Protein 3RFQ (pdb70)

Solvent-accessible surface area: 18317 Å² total; per-residue (Å²): 159,62,13,99,0,22,0,0,5,8,59,51,50,17,39,140,66,90,129,38,115,18,0,84,7,0,41,102,32,0,82,135,34,30,12,83,29,75,26,60,60,48,12,70,12,52,61,87,61,0,55,83,16,0,58,97,6,26,139,46,47,3,39,1,0,0,0,3,7,15,3,34,9,36,127,142,25,24,0,0,42,0,0,108,118,21,24,96,52,64,1,51,2,0,9,25,11,10,9,64,36,0,57,109,63,67,20,52,41,2,1,13,5,16,4,12,2,0,0,7,46,79,2,0,0,0,4,1,4,38,43,120,157,2,0,109,30,1,4,64,24,1,67,80,3,2,45,56,2,13,45,87,36,126,165,52,13,95,0,19,0,0,4,8,59,45,48,18,36,126,69,92,132,38,124,18,0,85,7,0,42,101,30,0,80,140,34,29,10,90,28,73,26,61,59,45,15,55,13,51,72,94,58,0,85,94,13,0,66,84,5,22,135,42,45,5,40,0,0,0,0,4,8,12,4,31,10,47,125,117,24,29,0,0,45,0,0,108,120,26,23,99,57,59,0,62,3,0,9,22,11,11,9,66,34,0,56,109,59,67,20,54,43,2,1,11,8,13,4,9,2,0,0,8,45,74,1,0,0,1,5,2,4,38,42,122,159,2,0,111,30,0,5,62,24,1,63,74,4,1,46,62,2,13,46,82,37,128,128,80,99,168,63,43,14,93,0,18,0,0,5,8,60,51,51,18,38,136,70,90,133,36,123,19,0,86,7,0,40,100,29,0,81,137,32,22,7,81,30,73,27,58,59,47,17,60,12,52,65,88,55,0,56,84,13,0,56,97,5,29,155,41,47,6,38,0,0,0,0,4,7,14,4,31,8,41,120,118,22,25,0,0,47,0,0,114,122,19,22,95,52,60,3,62,3,0,11,22,12,10,9,65,34,0,51,105,62,53,16,51,45,2,1,10,7,15,4,12,3,0,0,7,43,83,1,0,0,0,5,1,5,37,48,121,155,1,1,110,29,0,5,64,23,1,65,85,1,1,43,52,2,21,64,91,74

Foldseek 3Di:
DLWEEEEEEEAACVVVPDDDDQFVVLCVLCVVLPHHYPGYHYFYLDLQRLLVVVVVCVVVPGAEYEYEALFDDDPSSCNQVSVVVQAPFWDVVLLVQQLVQCVVVVNVCRVRGNWTWHDGQNHTYTYWYHDPVRSVSSSVSCSVPSSVSNVVSD/DLFEEEEEEEAQCVLVPDDDPQFVVLCVLCVVLPYDYPGYHYDYLDLVGLLVVVVVCLVVPGAEYEYEALQDPDPSSCNQVSVVVQAPDFDVVLLCQQLVQCVVVVNNCRVRGNWTWHDGNNYTYTYFYHDPVRSVSSSVSCSVVSSVSNVVSD/DLVPALFEEEEEEEAAVVQVPPDDPQFVVLCVLCVVLRHHYPGYHYDYLDLVRLLVVVVVCVVVVGAEYEYEALFDDDPSSCNQVSVVVQAPDFDVVLLCQQLVQCVVVVNVCRVRGNWTWHDGNNYTYTYWYHDPVRSVSSSVSCSVPSSVSNVVD

InterPro domains:
  IPR001453 MoaB/Mog domain [PF00994] (30-169)
  IPR001453 MoaB/Mog domain [SM00852] (28-172)
  IPR001453 MoaB/Mog domain [TIGR00177] (27-165)
  IPR001453 MoaB/Mog domain [cd00886] (34-176)
  IPR036425 MoaB/Mog-like domain superfamily [G3DSA:3.40.980.10] (20-180)
  IPR036425 MoaB/Mog-like domain superfamily [SSF53218] (27-177)
  IPR051920 Molybdopterin Adenylyltransferase/MoaC-Related [PTHR43764] (26-179)

Structure (mmCIF, N/CA/C/O backbone):
data_3RFQ
#
_entry.id   3RFQ
#
_cell.length_a   125.640
_cell.length_b   137.640
_cell.length_c   73.960
_cell.angle_alpha   90.000
_cell.angle_beta   90.000
_cell.angle_gamma   90.000
#
_symmetry.space_group_name_H-M   'C 2 2 21'
#
loop_
_entity.id
_entity.type
_entity.pdbx_description
1 polymer 'Pterin-4-alpha-carbinolamine dehydratase MoaB2'
2 non-polymer 'SODIUM ION'
3 non-polymer 2-[3-(2-HYDROXY-1,1-DIHYDROXYMETHYL-ETHYLAMINO)-PROPYLAMINO]-2-HYDROXYMETHYL-PROPANE-1,3-DIOL
4 water water
#
loop_
_atom_site.group_PDB
_atom_site.id
_atom_site.type_symbol
_atom_site.label_atom_id
_atom_site.label_alt_id
_atom_site.label_comp_id
_atom_site.label_asym_id
_atom_site.label_entity_id
_atom_site.label_seq_id
_atom_site.pdbx_PDB_ins_code
_atom_site.Cartn_x
_atom_site.Cartn_y
_atom_site.Cartn_z
_atom_site.occupancy
_atom_site.B_iso_or_equiv
_atom_site.auth_seq_id
_atom_site.auth_comp_id
_atom_site.auth_asym_id
_atom_site.auth_atom_id
_atom_site.pdbx_PDB_model_num
ATOM 1 N N . VAL A 1 29 ? 4.607 -11.686 5.804 1.00 57.21 24 VAL A N 1
ATOM 2 C CA . VAL A 1 29 ? 5.560 -12.500 4.985 1.00 53.93 24 VAL A CA 1
ATOM 3 C C . VAL A 1 29 ? 6.569 -13.227 5.895 1.00 52.36 24 VAL A C 1
ATOM 4 O O . VAL A 1 29 ? 7.397 -12.591 6.561 1.00 55.75 24 VAL A O 1
ATOM 8 N N . VAL A 1 30 ? 6.495 -14.557 5.909 1.00 47.75 25 VAL A N 1
ATOM 9 C CA . VAL A 1 30 ? 7.301 -15.374 6.824 1.00 46.14 25 VAL A CA 1
ATOM 10 C C . VAL A 1 30 ? 8.761 -15.491 6.362 1.00 45.08 25 VAL A C 1
ATOM 11 O O . VAL A 1 30 ? 9.677 -15.526 7.189 1.00 46.64 25 VAL A O 1
ATOM 15 N N . GLY A 1 31 ? 8.958 -15.536 5.042 1.00 42.75 26 GLY A N 1
ATOM 16 C CA . GLY A 1 31 ? 10.281 -15.530 4.433 1.00 41.34 26 GLY A CA 1
ATOM 17 C C . GLY A 1 31 ? 10.264 -15.990 2.988 1.00 38.02 26 GLY A C 1
ATOM 18 O O . GLY A 1 31 ? 9.202 -16.107 2.380 1.00 35.92 26 GLY A O 1
ATOM 19 N N . ARG A 1 32 ? 11.453 -16.254 2.449 1.00 36.88 27 ARG A N 1
ATOM 20 C CA . ARG A 1 32 ? 11.620 -16.738 1.081 1.00 35.03 27 ARG A CA 1
ATOM 21 C C . ARG A 1 32 ? 11.806 -18.243 1.078 1.00 31.39 27 ARG A C 1
ATOM 22 O O . ARG A 1 32 ? 12.538 -18.782 1.919 1.00 30.19 27 ARG A O 1
ATOM 30 N N . ALA A 1 33 ? 11.183 -18.916 0.113 1.00 29.65 28 ALA A N 1
ATOM 31 C CA . ALA A 1 33 ? 11.313 -20.379 -0.030 1.00 27.74 28 ALA A CA 1
ATOM 32 C C . ALA A 1 33 ? 11.813 -20.817 -1.413 1.00 27.78 28 ALA A C 1
ATOM 33 O O . ALA A 1 33 ? 11.576 -20.132 -2.403 1.00 29.18 28 ALA A O 1
ATOM 35 N N . LEU A 1 34 ? 12.515 -21.950 -1.473 1.00 27.64 29 LEU A N 1
ATOM 36 C CA . LEU A 1 34 ? 12.842 -22.609 -2.756 1.00 28.34 29 LEU A CA 1
ATOM 37 C C . LEU A 1 34 ? 12.333 -24.046 -2.761 1.00 26.67 29 LEU A C 1
ATOM 38 O O . LEU A 1 34 ? 12.387 -24.732 -1.728 1.00 26.88 29 LEU A O 1
ATOM 43 N N . VAL A 1 35 ? 11.864 -24.506 -3.916 1.00 26.12 30 VAL A N 1
ATOM 44 C CA . VAL A 1 35 ? 11.455 -25.899 -4.106 1.00 24.44 30 VAL A CA 1
ATOM 45 C C . VAL A 1 35 ? 12.508 -26.636 -4.948 1.00 25.04 30 VAL A C 1
ATOM 46 O O . VAL A 1 35 ? 12.952 -26.138 -5.985 1.00 26.21 30 VAL A O 1
ATOM 50 N N . VAL A 1 36 ? 12.959 -27.792 -4.454 1.00 24.25 31 VAL A N 1
ATOM 51 C CA . VAL A 1 36 ? 13.800 -28.690 -5.240 1.00 24.43 31 VAL A CA 1
ATOM 52 C C . VAL A 1 36 ? 13.048 -30.010 -5.471 1.00 25.23 31 VAL A C 1
ATOM 53 O O . VAL A 1 36 ? 12.685 -30.721 -4.506 1.00 24.82 31 VAL A O 1
ATOM 57 N N . VAL A 1 37 ? 12.812 -30.322 -6.748 1.00 26.00 32 VAL A N 1
ATOM 58 C CA . VAL A 1 37 ? 12.143 -31.552 -7.168 1.00 26.87 32 VAL A CA 1
ATOM 59 C C . VAL A 1 37 ? 13.200 -32.551 -7.656 1.00 29.07 32 VAL A C 1
ATOM 60 O O . VAL A 1 37 ? 13.878 -32.311 -8.651 1.00 30.87 32 VAL A O 1
ATOM 64 N N . VAL A 1 38 ? 13.355 -33.655 -6.942 1.00 29.68 33 VAL A N 1
ATOM 65 C CA . VAL A 1 38 ? 14.325 -34.669 -7.308 1.00 32.74 33 VAL A CA 1
ATOM 66 C C . VAL A 1 38 ? 13.591 -35.696 -8.130 1.00 37.96 33 VAL A C 1
ATOM 67 O O . VAL A 1 38 ? 12.789 -36.462 -7.600 1.00 39.00 33 VAL A O 1
ATOM 71 N N . ASP A 1 39 ? 13.834 -35.687 -9.435 1.00 42.31 34 ASP A N 1
ATOM 72 C CA . ASP A 1 39 ? 13.207 -36.647 -10.330 1.00 48.36 34 ASP A CA 1
ATOM 73 C C . ASP A 1 39 ? 13.907 -36.647 -11.671 1.00 52.64 34 ASP A C 1
ATOM 74 O O . ASP A 1 39 ? 14.118 -35.593 -12.286 1.00 51.83 34 ASP A O 1
ATOM 79 N N . ASP A 1 40 ? 14.267 -37.842 -12.121 1.00 58.18 35 ASP A N 1
ATOM 80 C CA . ASP A 1 40 ? 14.961 -38.010 -13.391 1.00 63.78 35 ASP A CA 1
ATOM 81 C C . ASP A 1 40 ? 14.110 -37.562 -14.591 1.00 67.59 35 ASP A C 1
ATOM 82 O O . ASP A 1 40 ? 14.577 -36.757 -15.408 1.00 68.61 35 ASP A O 1
ATOM 87 N N . ARG A 1 41 ? 12.876 -38.077 -14.689 1.00 70.60 36 ARG A N 1
ATOM 88 C CA . ARG A 1 41 ? 11.981 -37.762 -15.825 1.00 74.94 36 ARG A CA 1
ATOM 89 C C . ARG A 1 41 ? 11.711 -36.241 -15.935 1.00 72.39 36 ARG A C 1
ATOM 90 O O . ARG A 1 41 ? 11.774 -35.681 -17.036 1.00 75.38 36 ARG A O 1
ATOM 92 N N . THR A 1 42 ? 11.470 -35.585 -14.795 1.00 67.72 37 THR A N 1
ATOM 93 C CA . THR A 1 42 ? 11.329 -34.116 -14.721 1.00 65.40 37 THR A CA 1
ATOM 94 C C . THR A 1 42 ? 12.612 -33.352 -15.127 1.00 65.79 37 THR A C 1
ATOM 95 O O . THR A 1 42 ? 12.547 -32.458 -15.981 1.00 67.79 37 THR A O 1
ATOM 99 N N . ALA A 1 43 ? 13.758 -33.705 -14.533 1.00 64.84 38 ALA A N 1
ATOM 100 C CA . ALA A 1 43 ? 15.056 -33.094 -14.893 1.00 65.93 38 ALA A CA 1
ATOM 101 C C . ALA A 1 43 ? 15.390 -33.183 -16.393 1.00 71.67 38 ALA A C 1
ATOM 102 O O . ALA A 1 43 ? 16.199 -32.400 -16.903 1.00 72.84 38 ALA A O 1
ATOM 104 N N . HIS A 1 44 ? 14.767 -34.141 -17.083 1.00 76.29 39 HIS A N 1
ATOM 105 C CA . HIS A 1 44 ? 14.977 -34.358 -18.514 1.00 82.81 39 HIS A CA 1
ATOM 106 C C . HIS A 1 44 ? 13.874 -33.703 -19.348 1.00 85.11 39 HIS A C 1
ATOM 107 O O . HIS A 1 44 ? 13.867 -33.807 -20.576 1.00 90.52 39 HIS A O 1
ATOM 114 N N . GLY A 1 45 ? 12.943 -33.035 -18.667 1.00 81.43 40 GLY A N 1
ATOM 115 C CA . GLY A 1 45 ? 11.912 -32.241 -19.332 1.00 83.15 40 GLY A CA 1
ATOM 116 C C . GLY A 1 45 ? 10.542 -32.879 -19.499 1.00 85.19 40 GLY A C 1
ATOM 117 O O . GLY A 1 45 ? 9.832 -32.568 -20.460 1.00 89.36 40 GLY A O 1
ATOM 118 N N . ASP A 1 46 ? 10.171 -33.782 -18.586 1.00 82.85 41 ASP A N 1
ATOM 119 C CA . ASP A 1 46 ? 8.783 -34.261 -18.492 1.00 83.85 41 ASP A CA 1
ATOM 120 C C . ASP A 1 46 ? 8.030 -33.305 -17.574 1.00 78.55 41 ASP A C 1
ATOM 121 O O . ASP A 1 46 ? 8.652 -32.494 -16.873 1.00 74.05 41 ASP A O 1
ATOM 126 N N . GLU A 1 47 ? 6.702 -33.405 -17.578 1.00 79.37 42 GLU A N 1
ATOM 127 C CA . GLU A 1 47 ? 5.848 -32.564 -16.737 1.00 75.16 42 GLU A CA 1
ATOM 128 C C . GLU A 1 47 ? 6.190 -32.711 -15.244 1.00 68.94 42 GLU A C 1
ATOM 129 O O . GLU A 1 47 ? 6.386 -33.825 -14.739 1.00 69.00 42 GLU A O 1
ATOM 135 N N . ASP A 1 48 ? 6.296 -31.569 -14.566 1.00 63.75 43 ASP A N 1
ATOM 136 C CA . ASP A 1 48 ? 6.521 -31.515 -13.128 1.00 57.76 43 ASP A CA 1
ATOM 137 C C . ASP A 1 48 ? 5.191 -31.449 -12.368 1.00 56.31 43 ASP A C 1
ATOM 138 O O . ASP A 1 48 ? 4.445 -30.480 -12.520 1.00 56.32 43 ASP A O 1
ATOM 143 N N . HIS A 1 49 ? 4.912 -32.451 -11.534 1.00 55.24 44 HIS A N 1
ATOM 144 C CA . HIS A 1 49 ? 3.655 -32.485 -10.760 1.00 54.43 44 HIS A CA 1
ATOM 145 C C . HIS A 1 49 ? 3.796 -31.834 -9.373 1.00 48.80 44 HIS A C 1
ATOM 146 O O . HIS A 1 49 ? 2.865 -31.179 -8.868 1.00 48.11 44 HIS A O 1
ATOM 153 N N . SER A 1 50 ? 4.969 -31.992 -8.779 1.00 44.66 45 SER A N 1
ATOM 154 C CA . SER A 1 50 ? 5.196 -31.544 -7.411 1.00 40.33 45 SER A CA 1
ATOM 155 C C . SER A 1 50 ? 5.495 -30.042 -7.226 1.00 36.96 45 SER A C 1
ATOM 156 O O . SER A 1 50 ? 4.945 -29.413 -6.338 1.00 34.82 45 SER A O 1
ATOM 159 N N . GLY A 1 51 ? 6.354 -29.468 -8.063 1.00 24.94 46 GLY A N 1
ATOM 160 C CA . GLY A 1 51 ? 6.726 -28.046 -7.956 1.00 24.19 46 GLY A CA 1
ATOM 161 C C . GLY A 1 51 ? 5.567 -27.068 -7.780 1.00 24.54 46 GLY A C 1
ATOM 162 O O . GLY A 1 51 ? 5.568 -26.259 -6.843 1.00 23.93 46 GLY A O 1
ATOM 163 N N . PRO A 1 52 ? 4.572 -27.129 -8.683 1.00 24.90 47 PRO A N 1
ATOM 164 C CA . PRO A 1 52 ? 3.443 -26.225 -8.541 1.00 25.45 47 PRO A CA 1
ATOM 165 C C . PRO A 1 52 ? 2.681 -26.467 -7.243 1.00 24.05 47 PRO A C 1
ATOM 166 O O . PRO A 1 52 ? 2.239 -25.497 -6.626 1.00 24.89 47 PRO A O 1
ATOM 170 N N . LEU A 1 53 ? 2.515 -27.719 -6.824 1.00 22.37 48 LEU A N 1
ATOM 171 C CA . LEU A 1 53 ? 1.802 -27.982 -5.551 1.00 21.19 48 LEU A CA 1
ATOM 172 C C . LEU A 1 53 ? 2.547 -27.386 -4.337 1.00 19.83 48 LEU A C 1
ATOM 173 O O . LEU A 1 53 ? 1.957 -26.639 -3.528 1.00 18.45 48 LEU A O 1
ATOM 178 N N . VAL A 1 54 ? 3.838 -27.698 -4.219 1.00 19.19 49 VAL A N 1
ATOM 179 C CA . VAL A 1 54 ? 4.652 -27.165 -3.109 1.00 19.47 49 VAL A CA 1
ATOM 180 C C . VAL A 1 54 ? 4.627 -25.624 -3.091 1.00 20.62 49 VAL A C 1
ATOM 181 O O . VAL A 1 54 ? 4.433 -25.014 -2.030 1.00 20.84 49 VAL A O 1
ATOM 185 N N . THR A 1 55 ? 4.773 -25.016 -4.265 1.00 20.96 50 THR A N 1
ATOM 186 C CA . THR A 1 55 ? 4.665 -23.560 -4.418 1.00 22.95 50 THR A CA 1
ATOM 187 C C . THR A 1 55 ? 3.320 -23.033 -3.945 1.00 23.45 50 THR A C 1
ATOM 188 O O . THR A 1 55 ? 3.261 -22.015 -3.259 1.00 24.08 50 THR A O 1
ATOM 192 N N . GLU A 1 56 ? 2.241 -23.736 -4.294 1.00 23.36 51 GLU A N 1
ATOM 193 C CA . GLU A 1 56 ? 0.909 -23.316 -3.862 1.00 24.52 51 GLU A CA 1
ATOM 194 C C . GLU A 1 56 ? 0.850 -23.379 -2.341 1.00 22.35 51 GLU A C 1
ATOM 195 O O . GLU A 1 56 ? 0.416 -22.434 -1.670 1.00 23.33 51 GLU A O 1
ATOM 201 N N . LEU A 1 57 ? 1.299 -24.490 -1.791 1.00 20.22 52 LEU A N 1
ATOM 202 C CA . LEU A 1 57 ? 1.257 -24.639 -0.337 1.00 19.57 52 LEU A CA 1
ATOM 203 C C . LEU A 1 57 ? 2.201 -23.663 0.396 1.00 19.66 52 LEU A C 1
ATOM 204 O O . LEU A 1 57 ? 1.824 -23.119 1.427 1.00 19.73 52 LEU A O 1
ATOM 209 N N . LEU A 1 58 ? 3.403 -23.427 -0.147 1.00 19.80 53 LEU A N 1
ATOM 210 C CA . LEU A 1 58 ? 4.338 -22.483 0.470 1.00 20.94 53 LEU A CA 1
ATOM 211 C C . LEU A 1 58 ? 3.759 -21.064 0.506 1.00 23.33 53 LEU A C 1
ATOM 212 O O . LEU A 1 58 ? 3.813 -20.377 1.535 1.00 24.40 53 LEU A O 1
ATOM 217 N N . THR A 1 59 ? 3.178 -20.650 -0.611 1.00 24.38 54 THR A N 1
ATOM 218 C CA . THR A 1 59 ? 2.636 -19.321 -0.759 1.00 26.78 54 THR A CA 1
ATOM 219 C C . THR A 1 59 ? 1.487 -19.164 0.246 1.00 27.60 54 THR A C 1
ATOM 220 O O . THR A 1 59 ? 1.344 -18.112 0.891 1.00 29.04 54 THR A O 1
ATOM 224 N N . GLU A 1 60 ? 0.703 -20.230 0.412 1.00 26.57 55 GLU A N 1
ATOM 225 C CA . GLU A 1 60 ? -0.445 -20.212 1.322 1.00 26.80 55 GLU A CA 1
ATOM 226 C C . GLU A 1 60 ? 0.008 -20.060 2.769 1.00 26.59 55 GLU A C 1
ATOM 227 O O . GLU A 1 60 ? -0.663 -19.428 3.572 1.00 28.05 55 GLU A O 1
ATOM 233 N N . ALA A 1 61 ? 1.152 -20.642 3.090 1.00 25.50 56 ALA A N 1
ATOM 234 C CA . ALA A 1 61 ? 1.743 -20.530 4.411 1.00 25.35 56 ALA A CA 1
ATOM 235 C C . ALA A 1 61 ? 2.413 -19.167 4.625 1.00 27.73 56 ALA A C 1
ATOM 236 O O . ALA A 1 61 ? 2.978 -18.907 5.699 1.00 28.61 56 ALA A O 1
ATOM 238 N N . GLY A 1 62 ? 2.377 -18.301 3.613 1.00 29.04 57 GLY A N 1
ATOM 239 C CA . GLY A 1 62 ? 2.957 -16.951 3.746 1.00 31.00 57 GLY A CA 1
ATOM 240 C C . GLY A 1 62 ? 4.402 -16.788 3.269 1.00 30.98 57 GLY A C 1
ATOM 241 O O . GLY A 1 62 ? 5.058 -15.809 3.624 1.00 32.37 57 GLY A O 1
ATOM 242 N N . PHE A 1 63 ? 4.898 -17.738 2.471 1.00 29.08 58 PHE A N 1
ATOM 243 C CA . PHE A 1 63 ? 6.235 -17.631 1.865 1.00 29.52 58 PHE A CA 1
ATOM 244 C C . PHE A 1 63 ? 6.224 -16.983 0.469 1.00 30.81 58 PHE A C 1
ATOM 245 O O . PHE A 1 63 ? 5.223 -17.064 -0.249 1.00 31.98 58 PHE A O 1
ATOM 253 N N . VAL A 1 64 ? 7.311 -16.306 0.102 1.00 31.48 59 VAL A N 1
ATOM 254 C CA . VAL A 1 64 ? 7.519 -15.916 -1.296 1.00 32.03 59 VAL A CA 1
ATOM 255 C C . VAL A 1 64 ? 8.394 -16.998 -1.914 1.00 29.55 59 VAL A C 1
ATOM 256 O O . VAL A 1 64 ? 9.482 -17.300 -1.410 1.00 28.16 59 VAL A O 1
ATOM 260 N N . VAL A 1 65 ? 7.920 -17.605 -2.987 1.00 28.75 60 VAL A N 1
ATOM 261 C CA . VAL A 1 65 ? 8.654 -18.728 -3.558 1.00 27.94 60 VAL A CA 1
ATOM 262 C C . VAL A 1 65 ? 9.566 -18.198 -4.647 1.00 30.45 60 VAL A C 1
ATOM 263 O O . VAL A 1 65 ? 9.081 -17.628 -5.638 1.00 31.91 60 VAL A O 1
ATOM 267 N N . ASP A 1 66 ? 10.877 -18.354 -4.455 1.00 30.51 61 ASP A N 1
ATOM 268 C CA . ASP A 1 66 ? 11.848 -17.932 -5.470 1.00 33.88 61 ASP A CA 1
ATOM 269 C C . ASP A 1 66 ? 11.657 -18.674 -6.788 1.00 34.02 61 ASP A C 1
ATOM 270 O O . ASP A 1 66 ? 11.805 -18.093 -7.853 1.00 36.13 61 ASP A O 1
ATOM 275 N N . GLY A 1 67 ? 11.352 -19.968 -6.703 1.00 32.48 62 GLY A N 1
ATOM 276 C CA . GLY A 1 67 ? 11.101 -20.774 -7.892 1.00 32.56 62 GLY A CA 1
ATOM 277 C C . GLY A 1 67 ? 11.341 -22.237 -7.596 1.00 30.86 62 GLY A C 1
ATOM 278 O O . GLY A 1 67 ? 11.562 -22.622 -6.440 1.00 28.69 62 GLY A O 1
ATOM 279 N N . VAL A 1 68 ? 11.278 -23.052 -8.646 1.00 30.79 63 VAL A N 1
ATOM 280 C CA . VAL A 1 68 ? 11.404 -24.495 -8.519 1.00 28.68 63 VAL A CA 1
ATOM 281 C C . VAL A 1 68 ? 12.661 -24.889 -9.280 1.00 29.43 63 VAL A C 1
ATOM 282 O O . VAL A 1 68 ? 12.858 -24.462 -10.411 1.00 30.80 63 VAL A O 1
ATOM 286 N N . VAL A 1 69 ? 13.493 -25.719 -8.667 1.00 28.01 64 VAL A N 1
ATOM 287 C CA . VAL A 1 69 ? 14.662 -26.255 -9.339 1.00 28.44 64 VAL A CA 1
ATOM 288 C C . VAL A 1 69 ? 14.482 -27.749 -9.482 1.00 27.48 64 VAL A C 1
ATOM 289 O O . VAL A 1 69 ? 14.283 -28.444 -8.492 1.00 26.91 64 VAL A O 1
ATOM 293 N N . ALA A 1 70 ? 14.530 -28.234 -10.712 1.00 28.35 65 ALA A N 1
ATOM 294 C CA . ALA A 1 70 ? 14.432 -29.665 -10.979 1.00 27.93 65 ALA A CA 1
ATOM 295 C C . ALA A 1 70 ? 15.841 -30.242 -11.103 1.00 28.25 65 ALA A C 1
ATOM 296 O O . ALA A 1 70 ? 16.716 -29.675 -11.802 1.00 29.38 65 ALA A O 1
ATOM 298 N N . VAL A 1 71 ? 16.057 -31.388 -10.465 1.00 26.69 66 VAL A N 1
ATOM 299 C CA . VAL A 1 71 ? 17.398 -31.971 -10.426 1.00 26.79 66 VAL A CA 1
ATOM 300 C C . VAL A 1 71 ? 17.283 -33.483 -10.653 1.00 26.91 66 VAL A C 1
ATOM 301 O O . VAL A 1 71 ? 16.271 -34.067 -10.309 1.00 26.12 66 VAL A O 1
ATOM 305 N N . GLU A 1 72 ? 18.291 -34.100 -11.271 1.00 27.89 67 GLU A N 1
ATOM 306 C CA . GLU A 1 72 ? 18.327 -35.561 -11.398 1.00 28.44 67 GLU A CA 1
ATOM 307 C C . GLU A 1 72 ? 18.558 -36.182 -10.027 1.00 25.94 67 GLU A C 1
ATOM 308 O O . GLU A 1 72 ? 19.049 -35.521 -9.127 1.00 24.01 67 GLU A O 1
ATOM 314 N N . ALA A 1 73 ? 18.234 -37.464 -9.895 1.00 26.06 68 ALA A N 1
ATOM 315 C CA . ALA A 1 73 ? 18.491 -38.216 -8.673 1.00 24.83 68 ALA A CA 1
ATOM 316 C C . ALA A 1 73 ? 19.980 -38.566 -8.650 1.00 25.36 68 ALA A C 1
ATOM 317 O O . ALA A 1 73 ? 20.425 -39.720 -8.797 1.00 26.08 68 ALA A O 1
ATOM 319 N N . ASP A 1 74 ? 20.764 -37.523 -8.485 1.00 24.81 69 ASP A N 1
ATOM 320 C CA . ASP A 1 74 ? 22.190 -37.675 -8.471 1.00 25.01 69 ASP A 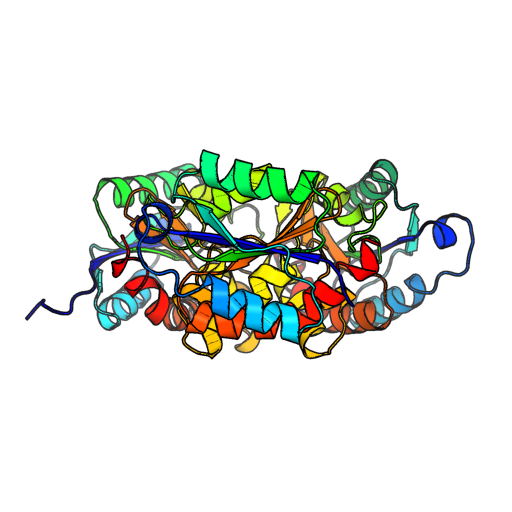CA 1
ATOM 321 C C . ASP A 1 74 ? 22.679 -37.057 -7.180 1.00 23.70 69 ASP A C 1
ATOM 322 O O . ASP A 1 74 ? 22.375 -35.894 -6.894 1.00 23.32 69 ASP A O 1
ATOM 327 N N . GLU A 1 75 ? 23.405 -37.826 -6.380 1.00 23.15 70 GLU A N 1
ATOM 328 C CA . GLU A 1 75 ? 23.772 -37.333 -5.053 1.00 22.32 70 GLU A CA 1
ATOM 329 C C . GLU A 1 75 ? 24.443 -35.939 -5.065 1.00 21.23 70 GLU A C 1
ATOM 330 O O . GLU A 1 75 ? 24.080 -35.069 -4.284 1.00 20.13 70 GLU A O 1
ATOM 336 N N . VAL A 1 76 ? 25.380 -35.727 -5.992 1.00 21.87 71 VAL A N 1
ATOM 337 C CA . VAL A 1 76 ? 26.105 -34.471 -6.114 1.00 21.33 71 VAL A CA 1
ATOM 338 C C . VAL A 1 76 ? 25.200 -33.332 -6.617 1.00 21.75 71 VAL A C 1
ATOM 339 O O . VAL A 1 76 ? 25.211 -32.242 -6.033 1.00 21.50 71 VAL A O 1
ATOM 343 N N . ASP A 1 77 ? 24.429 -33.573 -7.684 1.00 21.54 72 ASP A N 1
ATOM 344 C CA . ASP A 1 77 ? 23.540 -32.551 -8.245 1.00 22.09 72 ASP A CA 1
ATOM 345 C C . ASP A 1 77 ? 22.543 -32.024 -7.196 1.00 21.03 72 ASP A C 1
ATOM 346 O O . ASP A 1 77 ? 22.286 -30.806 -7.113 1.00 20.21 72 ASP A O 1
ATOM 351 N N . ILE A 1 78 ? 21.982 -32.952 -6.409 1.00 19.72 73 ILE A N 1
ATOM 352 C CA . ILE A 1 78 ? 21.041 -32.603 -5.354 1.00 18.92 73 ILE A CA 1
ATOM 353 C C . ILE A 1 78 ? 21.716 -31.699 -4.323 1.00 18.54 73 ILE A C 1
ATOM 354 O O . ILE A 1 78 ? 21.165 -30.665 -3.930 1.00 18.78 73 ILE A O 1
ATOM 359 N N . ARG A 1 79 ? 22.910 -32.096 -3.900 1.00 18.87 74 ARG A N 1
ATOM 360 C CA . ARG A 1 79 ? 23.628 -31.426 -2.824 1.00 19.23 74 ARG A CA 1
ATOM 361 C C . ARG A 1 79 ? 24.014 -29.989 -3.261 1.00 20.39 74 ARG A C 1
ATOM 362 O O . ARG A 1 79 ? 23.860 -29.044 -2.479 1.00 19.71 74 ARG A O 1
ATOM 370 N N . ASN A 1 80 ? 24.491 -29.847 -4.504 1.00 20.36 75 ASN A N 1
ATOM 371 C CA . ASN A 1 80 ? 24.786 -28.534 -5.092 1.00 22.63 75 ASN A CA 1
ATOM 372 C C . ASN A 1 80 ? 23.548 -27.638 -5.265 1.00 22.89 75 ASN A C 1
ATOM 373 O O . ASN A 1 80 ? 23.614 -26.441 -4.994 1.00 24.41 75 ASN A O 1
ATOM 378 N N . ALA A 1 81 ? 22.429 -28.194 -5.717 1.00 21.98 76 ALA A N 1
ATOM 379 C CA . ALA A 1 81 ? 21.198 -27.391 -5.782 1.00 21.80 76 ALA A CA 1
ATOM 380 C C . ALA A 1 81 ? 20.835 -26.838 -4.384 1.00 21.48 76 ALA A C 1
ATOM 381 O O . ALA A 1 81 ? 20.511 -25.661 -4.238 1.00 21.70 76 ALA A O 1
ATOM 383 N N . LEU A 1 82 ? 20.941 -27.685 -3.358 1.00 20.78 77 LEU A N 1
ATOM 384 C CA . LEU A 1 82 ? 20.632 -27.286 -2.001 1.00 20.73 77 LEU A CA 1
ATOM 385 C C . LEU A 1 82 ? 21.638 -26.250 -1.500 1.00 22.50 77 LEU A C 1
ATOM 386 O O . LEU A 1 82 ? 21.269 -25.234 -0.884 1.00 22.41 77 LEU A O 1
ATOM 391 N N . ASN A 1 83 ? 22.898 -26.507 -1.773 1.00 22.68 78 ASN A N 1
ATOM 392 C CA . ASN A 1 83 ? 23.947 -25.620 -1.387 1.00 23.75 78 ASN A CA 1
ATOM 393 C C . ASN A 1 83 ? 23.826 -24.226 -2.012 1.00 25.27 78 ASN A C 1
ATOM 394 O O . ASN A 1 83 ? 23.952 -23.275 -1.343 1.00 25.72 78 ASN A O 1
ATOM 399 N N . THR A 1 84 ? 23.510 -24.162 -3.292 1.00 25.75 79 THR A N 1
ATOM 400 C CA . THR A 1 84 ? 23.208 -22.913 -4.018 1.00 27.49 79 THR A CA 1
ATOM 401 C C . THR A 1 84 ? 22.055 -22.148 -3.329 1.00 26.92 79 THR A C 1
ATOM 402 O O . THR A 1 84 ? 22.138 -20.938 -3.152 1.00 28.04 79 THR A O 1
ATOM 406 N N . ALA A 1 85 ? 21.015 -22.873 -2.926 1.00 24.98 80 ALA A N 1
ATOM 407 C CA . ALA A 1 85 ? 19.886 -22.292 -2.170 1.00 25.64 80 ALA A CA 1
ATOM 408 C C . ALA A 1 85 ? 20.300 -21.669 -0.839 1.00 26.42 80 ALA A C 1
ATOM 409 O O . ALA A 1 85 ? 19.884 -20.557 -0.525 1.00 27.21 80 ALA A O 1
ATOM 411 N N . VAL A 1 86 ? 21.124 -22.378 -0.073 1.00 25.89 81 VAL A N 1
ATOM 412 C CA . VAL A 1 86 ? 21.635 -21.840 1.170 1.00 27.46 81 VAL A CA 1
ATOM 413 C C . VAL A 1 86 ? 22.479 -20.570 0.948 1.00 30.40 81 VAL A C 1
ATOM 414 O O . VAL A 1 86 ? 22.176 -19.515 1.536 1.00 32.30 81 VAL A O 1
ATOM 418 N N . ILE A 1 87 ? 23.507 -20.664 0.098 1.00 30.97 82 ILE A N 1
ATOM 419 C CA . ILE A 1 87 ? 24.369 -19.521 -0.237 1.00 33.19 82 ILE A CA 1
ATOM 420 C C . ILE A 1 87 ? 23.554 -18.290 -0.676 1.00 34.48 82 ILE A C 1
ATOM 421 O O . ILE A 1 87 ? 23.909 -17.160 -0.337 1.00 37.00 82 ILE A O 1
ATOM 426 N N . GLY A 1 88 ? 22.462 -18.523 -1.405 1.00 33.36 83 GLY A N 1
ATOM 427 C CA . GLY A 1 88 ? 21.582 -17.463 -1.862 1.00 35.05 83 GLY A CA 1
ATOM 428 C C . GLY A 1 88 ? 20.652 -16.851 -0.813 1.00 35.60 83 GLY A C 1
ATOM 429 O O . GLY A 1 88 ? 19.901 -15.928 -1.122 1.00 36.87 83 GLY A O 1
ATOM 430 N N . GLY A 1 89 ? 20.675 -17.378 0.408 1.00 34.71 84 GLY A N 1
ATOM 431 C CA . GLY A 1 89 ? 20.039 -16.731 1.554 1.00 35.64 84 GLY A CA 1
ATOM 432 C C . GLY A 1 89 ? 18.566 -17.003 1.768 1.00 35.01 84 GLY A C 1
ATOM 433 O O . GLY A 1 89 ? 17.903 -16.289 2.531 1.00 36.07 84 GLY A O 1
ATOM 434 N N . VAL A 1 90 ? 18.053 -18.031 1.104 1.00 33.06 85 VAL A N 1
ATOM 435 C CA . VAL A 1 90 ? 16.641 -18.401 1.212 1.00 32.65 85 VAL A CA 1
ATOM 436 C C . VAL A 1 90 ? 16.331 -18.956 2.614 1.00 31.53 85 VAL A C 1
ATOM 437 O O . VAL A 1 90 ? 17.191 -19.559 3.262 1.00 31.61 85 VAL A O 1
ATOM 441 N N . ASP A 1 91 ? 15.119 -18.720 3.100 1.00 30.94 86 ASP A N 1
ATOM 442 C CA . ASP A 1 91 ? 14.781 -19.098 4.481 1.00 29.64 86 ASP A CA 1
ATOM 443 C C . ASP A 1 91 ? 14.404 -20.560 4.634 1.00 26.78 86 ASP A C 1
ATOM 444 O O . ASP A 1 91 ? 14.700 -21.152 5.661 1.00 26.49 86 ASP A O 1
ATOM 449 N N . LEU A 1 92 ? 13.768 -21.127 3.610 1.00 24.76 87 LEU A N 1
ATOM 450 C CA . LEU A 1 92 ? 13.277 -22.483 3.638 1.00 22.74 87 LEU A CA 1
ATOM 451 C C . LEU A 1 92 ? 13.496 -23.133 2.282 1.00 22.59 87 LEU A C 1
ATOM 452 O O . LEU A 1 92 ? 13.055 -22.600 1.248 1.00 23.11 87 LEU A O 1
ATOM 457 N N . VAL A 1 93 ? 14.167 -24.287 2.288 1.00 21.10 88 VAL A N 1
ATOM 458 C CA . VAL A 1 93 ? 14.225 -25.145 1.119 1.00 19.92 88 VAL A CA 1
ATOM 459 C C . VAL A 1 93 ? 13.430 -26.396 1.405 1.00 18.93 88 VAL A C 1
ATOM 460 O O . VAL A 1 93 ? 13.680 -27.060 2.401 1.00 19.05 88 VAL A O 1
ATOM 464 N N . VAL A 1 94 ? 12.485 -26.726 0.527 1.00 18.27 89 VAL A N 1
ATOM 465 C CA . VAL A 1 94 ? 11.758 -27.969 0.615 1.00 17.31 89 VAL A CA 1
ATOM 466 C C . VAL A 1 94 ? 12.144 -28.753 -0.627 1.00 17.46 89 VAL A C 1
ATOM 467 O O . VAL A 1 94 ? 11.975 -28.249 -1.773 1.00 17.98 89 VAL A O 1
ATOM 471 N N . SER A 1 95 ? 12.668 -29.964 -0.420 1.00 16.17 90 SER A N 1
ATOM 472 C CA . SER A 1 95 ? 12.873 -30.882 -1.533 1.00 15.97 90 SER A CA 1
ATOM 473 C C . SER A 1 95 ? 11.774 -31.955 -1.592 1.00 15.88 90 SER A C 1
ATOM 474 O O . SER A 1 95 ? 11.129 -32.260 -0.582 1.00 15.44 90 SER A O 1
ATOM 477 N N . VAL A 1 96 ? 11.541 -32.503 -2.782 1.00 16.01 91 VAL A N 1
ATOM 478 C CA . VAL A 1 96 ? 10.506 -33.501 -2.964 1.00 16.42 91 VAL A CA 1
ATOM 479 C C . VAL A 1 96 ? 11.086 -34.684 -3.746 1.00 16.35 91 VAL A C 1
ATOM 480 O O . VAL A 1 96 ? 11.661 -34.481 -4.817 1.00 17.44 91 VAL A O 1
ATOM 484 N N . GLY A 1 97 ? 10.957 -35.903 -3.196 1.00 16.16 92 GLY A N 1
ATOM 485 C CA . GLY A 1 97 ? 11.455 -37.149 -3.822 1.00 15.62 92 GLY A CA 1
ATOM 486 C C . GLY A 1 97 ? 12.863 -37.614 -3.434 1.00 16.54 92 GLY A C 1
ATOM 487 O O . GLY A 1 97 ? 13.651 -36.865 -2.793 1.00 14.62 92 GLY A O 1
ATOM 488 N N . GLY A 1 98 ? 13.187 -38.847 -3.858 1.00 16.78 93 GLY A N 1
ATOM 489 C CA . GLY A 1 98 ? 14.475 -39.460 -3.558 1.00 16.66 93 GLY A CA 1
ATOM 490 C C . GLY A 1 98 ? 14.712 -39.814 -2.093 1.00 16.85 93 GLY A C 1
ATOM 491 O O . GLY A 1 98 ? 15.852 -39.917 -1.682 1.00 17.11 93 GLY A O 1
ATOM 492 N N . THR A 1 99 ? 13.652 -40.060 -1.319 1.00 16.48 94 THR A N 1
ATOM 493 C CA . THR A 1 99 ? 13.791 -40.429 0.091 1.00 17.76 94 THR A CA 1
ATOM 494 C C . THR A 1 99 ? 13.352 -41.869 0.432 1.00 19.30 94 THR A C 1
ATOM 495 O O . THR A 1 99 ? 13.252 -42.198 1.601 1.00 19.32 94 THR A O 1
ATOM 499 N N . GLY A 1 100 ? 13.071 -42.708 -0.570 1.00 20.76 95 GLY A N 1
ATOM 500 C CA . GLY A 1 100 ? 12.793 -44.114 -0.334 1.00 22.98 95 GLY A CA 1
ATOM 501 C C . GLY A 1 100 ? 14.071 -44.901 -0.158 1.00 26.00 95 GLY A C 1
ATOM 502 O O . GLY A 1 100 ? 15.127 -44.360 0.266 1.00 24.53 95 GLY A O 1
ATOM 503 N N . VAL A 1 101 ? 14.010 -46.174 -0.545 1.00 29.48 96 VAL A N 1
ATOM 504 C CA . VAL A 1 101 ? 15.135 -47.063 -0.308 1.00 32.35 96 VAL A CA 1
ATOM 505 C C . VAL A 1 101 ? 15.771 -47.778 -1.527 1.00 35.23 96 VAL A C 1
ATOM 506 O O . VAL A 1 101 ? 16.639 -48.646 -1.386 1.00 37.73 96 VAL A O 1
ATOM 510 N N . THR A 1 102 ? 15.394 -47.388 -2.732 1.00 36.28 97 THR A N 1
ATOM 511 C CA . THR A 1 102 ? 16.064 -47.914 -3.919 1.00 38.76 97 THR A CA 1
ATOM 512 C C . THR A 1 102 ? 17.486 -47.327 -3.994 1.00 39.07 97 THR A C 1
ATOM 513 O O . THR A 1 102 ? 17.789 -46.402 -3.241 1.00 37.56 97 THR A O 1
ATOM 517 N N . PRO A 1 103 ? 18.378 -47.877 -4.866 1.00 41.00 98 PRO A N 1
ATOM 518 C CA . PRO A 1 103 ? 19.764 -47.338 -4.799 1.00 40.41 98 PRO A CA 1
ATOM 519 C C . PRO A 1 103 ? 19.812 -45.865 -5.194 1.00 38.28 98 PRO A C 1
ATOM 520 O O . PRO A 1 103 ? 20.752 -45.139 -4.842 1.00 38.01 98 PRO A O 1
ATOM 524 N N . ARG A 1 104 ? 18.767 -45.466 -5.906 1.00 37.06 99 ARG A N 1
ATOM 525 C CA . ARG A 1 104 ? 18.587 -44.173 -6.527 1.00 35.35 99 ARG A CA 1
ATOM 526 C C . ARG A 1 104 ? 18.078 -43.068 -5.561 1.00 31.68 99 ARG A C 1
ATOM 527 O O . ARG A 1 104 ? 18.248 -41.886 -5.836 1.00 30.59 99 ARG A O 1
ATOM 535 N N . ASP A 1 105 ? 17.471 -43.451 -4.438 1.00 28.84 100 ASP A N 1
ATOM 536 C CA . ASP A 1 105 ? 16.991 -42.489 -3.438 1.00 25.30 100 ASP A CA 1
ATOM 537 C C . ASP A 1 105 ? 18.141 -41.966 -2.575 1.00 23.24 100 ASP A C 1
ATOM 538 O O . ASP A 1 105 ? 18.458 -42.513 -1.514 1.00 23.16 100 ASP A O 1
ATOM 543 N N . VAL A 1 106 ? 18.772 -40.898 -3.034 1.00 21.29 101 VAL A N 1
ATOM 544 C CA . VAL A 1 106 ? 20.002 -40.448 -2.426 1.00 19.88 101 VAL A CA 1
ATOM 545 C C . VAL A 1 106 ? 19.823 -39.075 -1.785 1.00 18.81 101 VAL A C 1
ATOM 546 O O . VAL A 1 106 ? 20.797 -38.467 -1.287 1.00 19.06 101 VAL A O 1
ATOM 550 N N . THR A 1 107 ? 18.584 -38.589 -1.798 1.00 16.80 102 THR A N 1
ATOM 551 C CA . THR A 1 107 ? 18.297 -37.275 -1.225 1.00 16.62 102 THR A CA 1
ATOM 552 C C . THR A 1 107 ? 18.819 -37.088 0.210 1.00 16.49 102 THR A C 1
ATOM 553 O O . THR A 1 107 ? 19.487 -36.109 0.476 1.00 18.09 102 THR A O 1
ATOM 557 N N . PRO A 1 108 ? 18.529 -38.030 1.123 1.00 16.71 103 PRO A N 1
ATOM 558 C CA . PRO A 1 108 ? 19.033 -37.848 2.515 1.00 16.40 103 PRO A CA 1
ATOM 559 C C . PRO A 1 108 ? 20.556 -37.807 2.584 1.00 17.01 103 PRO A C 1
ATOM 560 O O . PRO A 1 108 ? 21.115 -36.993 3.309 1.00 17.06 103 PRO A O 1
ATOM 564 N N . GLU A 1 109 ? 21.215 -38.645 1.797 1.00 17.90 104 GLU A N 1
ATOM 565 C CA . GLU A 1 109 ? 22.669 -38.633 1.723 1.00 19.04 104 GLU A CA 1
ATOM 566 C C . GLU A 1 109 ? 23.240 -37.315 1.160 1.00 19.00 104 GLU A C 1
ATOM 567 O O . GLU A 1 109 ? 24.285 -36.847 1.628 1.00 19.75 104 GLU A O 1
ATOM 573 N N . SER A 1 110 ? 22.581 -36.727 0.160 1.00 17.92 105 SER A N 1
ATOM 574 C CA . SER A 1 110 ? 22.969 -35.388 -0.328 1.00 18.38 105 SER A CA 1
ATOM 575 C C . SER A 1 110 ? 22.861 -34.333 0.787 1.00 17.77 105 SER A C 1
ATOM 576 O O . SER A 1 110 ? 23.808 -33.584 1.069 1.00 17.33 105 SER A O 1
ATOM 579 N N . THR A 1 111 ? 21.683 -34.314 1.404 1.00 17.32 106 THR A N 1
ATOM 580 C CA . THR A 1 111 ? 21.283 -33.323 2.390 1.00 16.61 106 THR A CA 1
ATOM 581 C C . THR A 1 111 ? 22.150 -33.394 3.655 1.00 17.98 106 THR A C 1
ATOM 582 O O . THR A 1 111 ? 22.495 -32.374 4.219 1.00 18.25 106 THR A O 1
ATOM 586 N N . ARG A 1 112 ? 22.538 -34.588 4.082 1.00 19.23 107 ARG A N 1
ATOM 587 C CA . ARG A 1 112 ? 23.308 -34.714 5.316 1.00 21.49 107 ARG A CA 1
ATOM 588 C C . ARG A 1 112 ? 24.533 -33.783 5.348 1.00 22.59 107 ARG A C 1
ATOM 589 O O . ARG A 1 112 ? 24.767 -33.103 6.352 1.00 23.90 107 ARG A O 1
ATOM 597 N N . GLU A 1 113 ? 25.326 -33.748 4.297 1.00 22.28 108 GLU A N 1
ATOM 598 C CA . GLU A 1 113 ? 26.528 -32.947 4.250 1.00 23.73 108 GLU A CA 1
ATOM 599 C C . GLU A 1 113 ? 26.330 -31.453 4.322 1.00 23.78 108 GLU A C 1
ATOM 600 O O . GLU A 1 113 ? 27.206 -30.773 4.666 1.00 24.64 108 GLU A O 1
ATOM 606 N N . ILE A 1 114 ? 25.168 -30.948 4.005 1.00 22.70 109 ILE A N 1
ATOM 607 C CA . ILE A 1 114 ? 25.014 -29.509 4.024 1.00 23.35 109 ILE A CA 1
ATOM 608 C C . ILE A 1 114 ? 24.410 -29.025 5.343 1.00 22.69 109 ILE A C 1
ATOM 609 O O . ILE A 1 114 ? 24.428 -27.822 5.645 1.00 23.38 109 ILE A O 1
ATOM 614 N N . LEU A 1 115 ? 23.914 -29.949 6.119 1.00 21.62 110 LEU A N 1
ATOM 615 C CA . LEU A 1 115 ? 23.326 -29.629 7.391 1.00 21.59 110 LEU A CA 1
ATOM 616 C C . LEU A 1 115 ? 24.336 -29.305 8.506 1.00 22.98 110 LEU A C 1
ATOM 617 O O . LEU A 1 115 ? 25.246 -30.033 8.746 1.00 23.88 110 LEU A O 1
ATOM 622 N N . ASP A 1 116 ? 24.159 -28.175 9.150 1.00 23.39 111 ASP A N 1
ATOM 623 C CA . ASP A 1 116 ? 24.886 -27.890 10.370 1.00 24.94 111 ASP A CA 1
ATOM 624 C C . ASP A 1 116 ? 24.307 -28.541 11.632 1.00 24.53 111 ASP A C 1
ATOM 625 O O . ASP A 1 116 ? 25.039 -28.926 12.484 1.00 25.50 111 ASP A O 1
ATOM 630 N N . ARG A 1 117 ? 22.992 -28.588 11.745 1.00 23.10 112 ARG A N 1
ATOM 631 C CA A ARG A 1 117 ? 22.236 -29.172 12.863 0.50 22.88 112 ARG A CA 1
ATOM 632 C CA B ARG A 1 117 ? 22.253 -29.219 12.844 0.50 22.61 112 ARG A CA 1
ATOM 633 C C . ARG A 1 117 ? 20.971 -29.829 12.312 1.00 21.76 112 ARG A C 1
ATOM 634 O O . ARG A 1 117 ? 20.250 -29.202 11.523 1.00 21.77 112 ARG A O 1
ATOM 649 N N . GLU A 1 118 ? 20.678 -31.048 12.749 1.00 20.56 113 GLU A N 1
ATOM 650 C CA . GLU A 1 118 ? 19.453 -31.690 12.376 1.00 19.70 113 GLU A CA 1
ATOM 651 C C . GLU A 1 118 ? 18.407 -31.308 13.381 1.00 18.91 113 GLU A C 1
ATOM 652 O O . GLU A 1 118 ? 18.683 -31.252 14.583 1.00 18.67 113 GLU A O 1
ATOM 658 N N . ILE A 1 119 ? 17.194 -31.121 12.878 1.00 16.94 114 ILE A N 1
ATOM 659 C CA . ILE A 1 119 ? 16.018 -30.953 13.722 1.00 17.04 114 ILE A CA 1
ATOM 660 C C . ILE A 1 119 ? 15.154 -32.196 13.604 1.00 16.35 114 ILE A C 1
ATOM 661 O O . ILE A 1 119 ? 14.173 -32.233 12.837 1.00 16.72 114 ILE A O 1
ATOM 666 N N . LEU A 1 120 ? 15.537 -33.216 14.355 1.00 16.04 115 LEU A N 1
ATOM 667 C CA . LEU A 1 120 ? 14.922 -34.531 14.273 1.00 15.67 115 LEU A CA 1
ATOM 668 C C . LEU A 1 120 ? 13.431 -34.482 14.490 1.00 15.59 115 LEU A C 1
ATOM 669 O O . LEU A 1 120 ? 12.716 -35.342 13.990 1.00 15.39 115 LEU A O 1
ATOM 674 N N . GLY A 1 121 ? 12.962 -33.504 15.257 1.00 15.31 116 GLY A N 1
ATOM 675 C CA . GLY A 1 121 ? 11.538 -33.373 15.528 1.00 15.15 116 GLY A CA 1
ATOM 676 C C . GLY A 1 121 ? 10.656 -33.128 14.317 1.00 14.64 116 GLY A C 1
ATOM 677 O O . GLY A 1 121 ? 9.461 -33.454 14.333 1.00 15.21 116 GLY A O 1
ATOM 678 N N . ILE A 1 122 ? 11.225 -32.564 13.264 1.00 14.63 117 ILE A N 1
ATOM 679 C CA . ILE A 1 122 ? 10.467 -32.282 12.051 1.00 14.07 117 ILE A CA 1
ATOM 680 C C . ILE A 1 122 ? 10.292 -33.569 11.222 1.00 14.30 117 ILE A C 1
ATOM 681 O O . ILE A 1 122 ? 9.206 -33.901 10.810 1.00 14.02 117 ILE A O 1
ATOM 686 N N . ALA A 1 123 ? 11.393 -34.264 10.985 1.00 14.88 118 ALA A N 1
ATOM 687 C CA . ALA A 1 123 ? 11.381 -35.563 10.326 1.00 15.55 118 ALA A CA 1
ATOM 688 C C . ALA A 1 123 ? 10.485 -36.611 11.042 1.00 15.71 118 ALA A C 1
ATOM 689 O O . ALA A 1 123 ? 9.710 -37.325 10.382 1.00 17.13 118 ALA A O 1
ATOM 691 N N . GLU A 1 124 ? 10.572 -36.701 12.373 1.00 15.05 119 GLU A N 1
ATOM 692 C CA . GLU A 1 124 ? 9.674 -37.560 13.160 1.00 15.25 119 GLU A CA 1
ATOM 693 C C . GLU A 1 124 ? 8.192 -37.222 13.051 1.00 14.70 119 GLU A C 1
ATOM 694 O O . GLU A 1 124 ? 7.358 -38.116 12.884 1.00 14.94 119 GLU A O 1
ATOM 700 N N . ALA A 1 125 ? 7.874 -35.938 13.150 1.00 14.37 120 ALA A N 1
ATOM 701 C CA . ALA A 1 125 ? 6.493 -35.502 13.049 1.00 14.55 120 ALA A CA 1
ATOM 702 C C . ALA A 1 125 ? 5.950 -35.761 11.655 1.00 13.66 120 ALA A C 1
ATOM 703 O O . ALA A 1 125 ? 4.843 -36.219 11.532 1.00 14.42 120 ALA A O 1
ATOM 705 N N . ILE A 1 126 ? 6.741 -35.488 10.618 1.00 13.82 121 ILE A N 1
ATOM 706 C CA . ILE A 1 126 ? 6.334 -35.806 9.259 1.00 13.79 121 ILE A CA 1
ATOM 707 C C . ILE A 1 126 ? 6.031 -37.315 9.109 1.00 13.42 121 ILE A C 1
ATOM 708 O O . ILE A 1 126 ? 4.982 -37.699 8.556 1.00 13.91 121 ILE A O 1
ATOM 713 N N . ARG A 1 127 ? 6.928 -38.171 9.618 1.00 12.81 122 ARG A N 1
ATOM 714 C CA . ARG A 1 127 ? 6.761 -39.640 9.504 1.00 12.42 122 ARG A CA 1
ATOM 715 C C . ARG A 1 127 ? 5.542 -40.154 10.274 1.00 12.39 122 ARG A C 1
ATOM 716 O O . ARG A 1 127 ? 4.753 -40.932 9.724 1.00 13.03 122 ARG A O 1
ATOM 724 N N . ALA A 1 128 ? 5.398 -39.735 11.527 1.00 11.67 123 ALA A N 1
ATOM 725 C CA . ALA A 1 128 ? 4.260 -40.168 12.381 1.00 12.52 123 ALA A CA 1
ATOM 726 C C . ALA A 1 128 ? 2.941 -39.769 11.759 1.00 12.19 123 ALA A C 1
ATOM 727 O O . ALA A 1 128 ? 2.004 -40.521 11.771 1.00 12.26 123 ALA A O 1
ATOM 729 N N . SER A 1 129 ? 2.874 -38.557 11.219 1.00 13.17 124 SER A N 1
ATOM 730 C CA . SER A 1 129 ? 1.660 -38.112 10.548 1.00 13.61 124 SER A CA 1
ATOM 731 C C . SER A 1 129 ? 1.335 -38.955 9.293 1.00 13.96 124 SER A C 1
ATOM 732 O O . SER A 1 129 ? 0.184 -39.347 9.048 1.00 14.10 124 SER A O 1
ATOM 735 N N . GLY A 1 130 ? 2.364 -39.210 8.489 1.00 14.65 125 GLY A N 1
ATOM 736 C CA . GLY A 1 130 ? 2.214 -40.013 7.284 1.00 14.55 125 GLY A CA 1
ATOM 737 C C . GLY A 1 130 ? 1.738 -41.397 7.632 1.00 15.87 125 GLY A C 1
ATOM 738 O O . GLY A 1 130 ? 0.836 -41.965 6.981 1.00 15.96 125 GLY A O 1
ATOM 739 N N . LEU A 1 131 ? 2.346 -41.963 8.654 1.00 16.05 126 LEU A N 1
ATOM 740 C CA . LEU A 1 131 ? 1.953 -43.304 9.053 1.00 17.80 126 LEU A CA 1
ATOM 741 C C . LEU A 1 131 ? 0.485 -43.399 9.460 1.00 17.96 126 LEU A C 1
ATOM 742 O O . LEU A 1 131 ? -0.218 -44.247 8.921 1.00 18.52 126 LEU A O 1
ATOM 747 N N . SER A 1 132 ? -0.008 -42.531 10.352 1.00 17.17 127 SER A N 1
ATOM 748 C CA . SER A 1 132 ? -1.452 -42.628 10.710 1.00 18.92 127 SER A CA 1
ATOM 749 C C . SER A 1 132 ? -2.415 -42.315 9.582 1.00 19.08 127 SER A C 1
ATOM 750 O O . SER A 1 132 ? -3.557 -42.773 9.614 1.00 20.35 127 SER A O 1
ATOM 753 N N . ALA A 1 133 ? -1.974 -41.556 8.584 1.00 17.93 128 ALA A N 1
ATOM 754 C CA . ALA A 1 133 ? -2.816 -41.304 7.414 1.00 18.06 128 ALA A CA 1
ATOM 755 C C . ALA A 1 133 ? -2.686 -42.397 6.348 1.00 18.35 128 ALA A C 1
ATOM 756 O O . ALA A 1 133 ? -3.233 -42.249 5.257 1.00 19.48 128 ALA A O 1
ATOM 758 N N . GLY A 1 134 ? -1.954 -43.477 6.643 1.00 17.83 129 GLY A N 1
ATOM 759 C CA . GLY A 1 134 ? -1.728 -44.540 5.658 1.00 17.96 129 GLY A CA 1
ATOM 760 C C . GLY A 1 134 ? -0.880 -44.145 4.423 1.00 17.99 129 GLY A C 1
ATOM 761 O O . GLY A 1 134 ? -0.987 -44.790 3.354 1.00 17.95 129 GLY A O 1
ATOM 762 N N . ILE A 1 135 ? -0.055 -43.102 4.564 1.00 15.91 130 ILE A N 1
ATOM 763 C CA . ILE A 1 135 ? 0.823 -42.632 3.490 1.00 16.27 130 ILE A CA 1
ATOM 764 C C . ILE A 1 135 ? 2.234 -43.223 3.706 1.00 16.85 130 ILE A C 1
ATOM 765 O O . ILE A 1 135 ? 3.102 -42.640 4.389 1.00 15.90 130 ILE A O 1
ATOM 770 N N . ILE A 1 136 ? 2.435 -44.391 3.125 1.00 17.35 131 ILE A N 1
ATOM 771 C CA . ILE A 1 136 ? 3.563 -45.216 3.450 1.00 18.54 131 ILE A CA 1
ATOM 772 C C . ILE A 1 136 ? 4.907 -44.564 3.066 1.00 17.85 131 ILE A C 1
ATOM 773 O O . ILE A 1 136 ? 5.872 -44.618 3.846 1.00 17.09 131 ILE A O 1
ATOM 778 N N . ASP A 1 137 ? 4.980 -43.895 1.922 1.00 16.71 132 ASP A N 1
ATOM 779 C CA . ASP A 1 137 ? 6.283 -43.337 1.555 1.00 16.86 132 ASP A CA 1
ATOM 780 C C . ASP A 1 137 ? 6.643 -42.157 2.493 1.00 15.38 132 ASP A C 1
ATOM 781 O O . ASP A 1 137 ? 7.825 -41.918 2.785 1.00 15.42 132 ASP A O 1
ATOM 786 N N . ALA A 1 138 ? 5.626 -41.482 3.037 1.00 13.97 133 ALA A N 1
ATOM 787 C CA . ALA A 1 138 ? 5.860 -40.461 4.058 1.00 12.76 133 ALA A CA 1
ATOM 788 C C . ALA A 1 138 ? 6.207 -41.079 5.411 1.00 12.33 133 ALA A C 1
ATOM 789 O O . ALA A 1 138 ? 7.167 -40.661 6.064 1.00 12.66 133 ALA A O 1
ATOM 791 N N . GLY A 1 139 ? 5.435 -42.082 5.828 1.00 12.82 134 GLY A N 1
ATOM 792 C CA . GLY A 1 139 ? 5.699 -42.787 7.062 1.00 12.30 134 GLY A CA 1
ATOM 793 C C . GLY A 1 139 ? 7.066 -43.428 7.157 1.00 13.02 134 GLY A C 1
ATOM 794 O O . GLY A 1 139 ? 7.618 -43.575 8.255 1.00 13.68 134 GLY A O 1
ATOM 795 N N . LEU A 1 140 ? 7.637 -43.791 6.011 1.00 13.46 135 LEU A N 1
ATOM 796 C CA . LEU A 1 140 ? 8.916 -44.480 5.992 1.00 13.78 135 LEU A CA 1
ATOM 797 C C . LEU A 1 140 ? 10.018 -43.596 5.411 1.00 14.70 135 LEU A C 1
ATOM 798 O O . LEU A 1 140 ? 11.169 -44.044 5.258 1.00 15.00 135 LEU A O 1
ATOM 803 N N . SER A 1 141 ? 9.669 -42.350 5.083 1.00 14.44 136 SER A N 1
ATOM 804 C CA . SER A 1 141 ? 10.627 -41.417 4.474 1.00 15.40 136 SER A CA 1
ATOM 805 C C . SER A 1 141 ? 11.925 -41.299 5.274 1.00 15.33 136 SER A C 1
ATOM 806 O O . SER A 1 141 ? 11.905 -41.025 6.474 1.00 15.48 136 SER A O 1
ATOM 809 N N . ARG A 1 142 ? 13.042 -41.471 4.579 1.00 15.47 137 ARG A N 1
ATOM 810 C CA . ARG A 1 142 ? 14.358 -41.269 5.143 1.00 14.69 137 ARG A CA 1
ATOM 811 C C . ARG A 1 142 ? 14.789 -39.812 5.044 1.00 14.06 137 ARG A C 1
ATOM 812 O O . ARG A 1 142 ? 15.920 -39.502 5.360 1.00 14.54 137 ARG A O 1
ATOM 820 N N . GLY A 1 143 ? 13.904 -38.924 4.593 1.00 13.98 138 GLY A N 1
ATOM 821 C CA . GLY A 1 143 ? 14.184 -37.475 4.523 1.00 14.21 138 GLY A CA 1
ATOM 822 C C . GLY A 1 143 ? 14.686 -36.829 5.825 1.00 14.97 138 GLY A C 1
ATOM 823 O O . GLY A 1 143 ? 14.234 -37.151 6.929 1.00 15.85 138 GLY A O 1
ATOM 824 N N . LEU A 1 144 ? 15.632 -35.911 5.701 1.00 14.81 139 LEU A N 1
ATOM 825 C CA . LEU A 1 144 ? 16.169 -35.193 6.843 1.00 13.59 139 LEU A CA 1
ATOM 826 C C . LEU A 1 144 ? 15.536 -33.815 6.901 1.00 13.20 139 LEU A C 1
ATOM 827 O O . LEU A 1 144 ? 14.934 -33.330 5.925 1.00 12.81 139 LEU A O 1
ATOM 832 N N . ALA A 1 145 ? 15.711 -33.186 8.056 1.00 12.57 140 ALA A N 1
ATOM 833 C CA . ALA A 1 145 ? 15.339 -31.825 8.277 1.00 12.96 140 ALA A CA 1
ATOM 834 C C . ALA A 1 145 ? 16.424 -31.217 9.146 1.00 14.09 140 ALA A C 1
ATOM 835 O O . ALA A 1 145 ? 16.872 -31.841 10.129 1.00 15.00 140 ALA A O 1
ATOM 837 N N . GLY A 1 146 ? 16.845 -30.002 8.827 1.00 15.26 141 GLY A N 1
ATOM 838 C CA . GLY A 1 146 ? 17.881 -29.362 9.632 1.00 15.99 141 GLY A CA 1
ATOM 839 C C . GLY A 1 146 ? 18.196 -27.943 9.216 1.00 16.81 141 GLY A C 1
ATOM 840 O O . GLY A 1 146 ? 17.617 -27.420 8.273 1.00 16.94 141 GLY A O 1
ATOM 841 N N . VAL A 1 147 ? 19.131 -27.331 9.932 1.00 17.82 142 VAL A N 1
ATOM 842 C CA . VAL A 1 147 ? 19.579 -25.987 9.656 1.00 19.00 142 VAL A CA 1
ATOM 843 C C . VAL A 1 147 ? 20.932 -25.973 8.932 1.00 20.05 142 VAL A C 1
ATOM 844 O O . VAL A 1 147 ? 21.884 -26.643 9.337 1.00 20.06 142 VAL A O 1
ATOM 848 N N . SER A 1 148 ? 20.990 -25.233 7.862 1.00 20.71 143 SER A N 1
ATOM 849 C CA . SER A 1 148 ? 22.209 -25.007 7.112 1.00 23.04 143 SER A CA 1
ATOM 850 C C . SER A 1 148 ? 22.435 -23.526 6.986 1.00 24.42 143 SER A C 1
ATOM 851 O O . SER A 1 148 ? 21.693 -22.869 6.345 1.00 24.97 143 SER A O 1
ATOM 854 N N . GLY A 1 149 ? 23.464 -23.017 7.636 1.00 25.87 144 GLY A N 1
ATOM 855 C CA . GLY A 1 149 ? 23.671 -21.569 7.737 1.00 26.95 144 GLY A CA 1
ATOM 856 C C . GLY A 1 149 ? 22.496 -20.984 8.486 1.00 26.88 144 GLY A C 1
ATOM 857 O O . GLY A 1 149 ? 22.293 -21.292 9.650 1.00 27.32 144 GLY A O 1
ATOM 858 N N . SER A 1 150 ? 21.683 -20.200 7.788 1.00 27.17 145 SER A N 1
ATOM 859 C CA . SER A 1 150 ? 20.439 -19.658 8.333 1.00 26.79 145 SER A CA 1
ATOM 860 C C . SER A 1 150 ? 19.211 -20.182 7.592 1.00 24.88 145 SER A C 1
ATOM 861 O O . SER A 1 150 ? 18.114 -19.657 7.733 1.00 24.98 145 SER A O 1
ATOM 864 N N . THR A 1 151 ? 19.414 -21.233 6.811 1.00 23.33 146 THR A N 1
ATOM 865 C CA . THR A 1 151 ? 18.377 -21.837 6.009 1.00 21.38 146 THR A CA 1
ATOM 866 C C . THR A 1 151 ? 17.867 -23.141 6.659 1.00 20.11 146 THR A C 1
ATOM 867 O O . THR A 1 151 ? 18.675 -23.989 7.064 1.00 19.93 146 THR A O 1
ATOM 871 N N . LEU A 1 152 ? 16.542 -23.281 6.762 1.00 18.44 147 LEU A N 1
ATOM 872 C CA . LEU A 1 152 ? 15.912 -24.536 7.182 1.00 17.69 147 LEU A CA 1
ATOM 873 C C . LEU A 1 152 ? 15.720 -25.399 5.945 1.00 16.90 147 LEU A C 1
ATOM 874 O O . LEU A 1 152 ? 15.199 -24.914 4.929 1.00 15.83 147 LEU A O 1
ATOM 879 N N . VAL A 1 153 ? 16.155 -26.664 6.028 1.00 15.93 148 VAL A N 1
ATOM 880 C CA . VAL A 1 153 ? 16.076 -27.569 4.891 1.00 15.20 148 VAL A CA 1
ATOM 881 C C . VAL A 1 153 ? 15.259 -28.780 5.306 1.00 15.13 148 VAL A C 1
ATOM 882 O O . VAL A 1 153 ? 15.574 -29.405 6.331 1.00 15.39 148 VAL A O 1
ATOM 886 N N . VAL A 1 154 ? 14.247 -29.132 4.498 1.00 14.94 149 VAL A N 1
ATOM 887 C CA . VAL A 1 154 ? 13.391 -30.272 4.766 1.00 13.97 149 VAL A CA 1
ATOM 888 C C . VAL A 1 154 ? 13.182 -31.148 3.524 1.00 15.04 149 VAL A C 1
ATOM 889 O O . VAL A 1 154 ? 12.740 -30.648 2.486 1.00 16.05 149 VAL A O 1
ATOM 893 N N . ASN A 1 155 ? 13.494 -32.444 3.626 1.00 14.32 150 ASN A N 1
ATOM 894 C CA . ASN A 1 155 ? 13.205 -33.373 2.532 1.00 14.12 150 ASN A CA 1
ATOM 895 C C . ASN A 1 155 ? 11.840 -34.044 2.727 1.00 13.60 150 ASN A C 1
ATOM 896 O O . ASN A 1 155 ? 11.587 -34.685 3.760 1.00 13.46 150 ASN A O 1
ATOM 901 N N . LEU A 1 156 ? 11.006 -33.961 1.707 1.00 13.16 151 LEU A N 1
ATOM 902 C CA . LEU A 1 156 ? 9.721 -34.656 1.662 1.00 14.36 151 LEU A CA 1
ATOM 903 C C . LEU A 1 156 ? 9.805 -35.843 0.686 1.00 15.12 151 LEU A C 1
ATOM 904 O O . LEU A 1 156 ? 10.571 -35.798 -0.311 1.00 15.51 151 LEU A O 1
ATOM 909 N N . ALA A 1 157 ? 8.989 -36.874 0.945 1.00 15.57 152 ALA A N 1
ATOM 910 C CA . ALA A 1 157 ? 8.841 -37.967 -0.011 1.00 16.08 152 ALA A CA 1
ATOM 911 C C . ALA A 1 157 ? 8.112 -37.460 -1.237 1.00 17.34 152 ALA A C 1
ATOM 912 O O . ALA A 1 157 ? 7.553 -36.355 -1.220 1.00 17.56 152 ALA A O 1
ATOM 914 N N . GLY A 1 158 ? 8.097 -38.269 -2.294 1.00 18.53 153 GLY A N 1
ATOM 915 C CA . GLY A 1 158 ? 7.652 -37.789 -3.588 1.00 19.63 153 GLY A CA 1
ATOM 916 C C . GLY A 1 158 ? 6.182 -37.921 -3.944 1.00 20.56 153 GLY A C 1
ATOM 917 O O . GLY A 1 158 ? 5.740 -37.277 -4.904 1.00 22.19 153 GLY A O 1
ATOM 918 N N . SER A 1 159 ? 5.408 -38.741 -3.228 1.00 19.89 154 SER A N 1
ATOM 919 C CA . SER A 1 159 ? 3.977 -38.913 -3.591 1.00 20.65 154 SER A CA 1
ATOM 920 C C . SER A 1 159 ? 3.191 -37.620 -3.364 1.00 20.33 154 SER A C 1
ATOM 921 O O . SER A 1 159 ? 3.580 -36.792 -2.525 1.00 18.81 154 SER A O 1
ATOM 924 N N . ARG A 1 160 ? 2.102 -37.441 -4.111 1.00 20.79 155 ARG A N 1
ATOM 925 C CA . ARG A 1 160 ? 1.277 -36.249 -3.954 1.00 21.31 155 ARG A CA 1
ATOM 926 C C . ARG A 1 160 ? 0.695 -36.139 -2.542 1.00 20.67 155 ARG A C 1
ATOM 927 O O . ARG A 1 160 ? 0.619 -35.047 -1.969 1.00 19.43 155 ARG A O 1
ATOM 935 N N . TYR A 1 161 ? 0.291 -37.281 -1.989 1.00 20.62 156 TYR A N 1
ATOM 936 C CA . TYR A 1 161 ? -0.227 -37.317 -0.622 1.00 20.24 156 TYR A CA 1
ATOM 937 C C . TYR A 1 161 ? 0.880 -37.006 0.379 1.00 18.45 156 TYR A C 1
ATOM 938 O O . TYR A 1 161 ? 0.629 -36.373 1.395 1.00 18.34 156 TYR A O 1
ATOM 947 N N . ALA A 1 162 ? 2.109 -37.433 0.084 1.00 17.12 157 ALA A N 1
ATOM 948 C CA . ALA A 1 162 ? 3.230 -37.161 0.974 1.00 16.31 157 ALA A CA 1
ATOM 949 C C . ALA A 1 162 ? 3.503 -35.666 0.947 1.00 16.21 157 ALA A C 1
ATOM 950 O O . ALA A 1 162 ? 3.760 -35.050 1.983 1.00 16.12 157 ALA A O 1
ATOM 952 N N . VAL A 1 163 ? 3.420 -35.072 -0.241 1.00 17.54 158 VAL A N 1
ATOM 953 C CA . VAL A 1 163 ? 3.658 -33.624 -0.339 1.00 16.99 158 VAL A CA 1
ATOM 954 C C . VAL A 1 163 ? 2.627 -32.856 0.502 1.00 15.72 158 VAL A C 1
ATOM 955 O O . VAL A 1 163 ? 2.994 -32.097 1.373 1.00 15.88 158 VAL A O 1
ATOM 959 N N . ARG A 1 164 ? 1.356 -33.130 0.289 1.00 15.01 159 ARG A N 1
ATOM 960 C CA . ARG A 1 164 ? 0.278 -32.489 1.050 1.00 15.04 159 ARG A CA 1
ATOM 961 C C . ARG A 1 164 ? 0.375 -32.659 2.577 1.00 14.20 159 ARG A C 1
ATOM 962 O O . ARG A 1 164 ? 0.306 -31.680 3.346 1.00 14.13 159 ARG A O 1
ATOM 970 N N . ASP A 1 165 ? 0.507 -33.907 3.015 1.00 13.67 160 ASP A N 1
ATOM 971 C CA . ASP A 1 165 ? 0.488 -34.187 4.449 1.00 13.78 160 ASP A CA 1
ATOM 972 C C . ASP A 1 165 ? 1.787 -33.679 5.100 1.00 13.02 160 ASP A C 1
ATOM 973 O O . ASP A 1 165 ? 1.746 -33.164 6.203 1.00 13.02 160 ASP A O 1
ATOM 978 N N . GLY A 1 166 ? 2.915 -33.780 4.399 1.00 13.13 161 GLY A N 1
ATOM 979 C CA . GLY A 1 166 ? 4.187 -33.267 4.946 1.00 13.13 161 GLY A CA 1
ATOM 980 C C . GLY A 1 166 ? 4.154 -31.758 5.135 1.00 14.05 161 GLY A C 1
ATOM 981 O O . GLY A 1 166 ? 4.619 -31.245 6.154 1.00 14.20 161 GLY A O 1
ATOM 982 N N . MET A 1 167 ? 3.572 -31.041 4.163 1.00 15.23 162 MET A N 1
ATOM 983 C CA . MET A 1 167 ? 3.458 -29.576 4.259 1.00 15.54 162 MET A CA 1
ATOM 984 C C . MET A 1 167 ? 2.506 -29.162 5.385 1.00 15.91 162 MET A C 1
ATOM 985 O O . MET A 1 167 ? 2.786 -28.190 6.107 1.00 16.50 162 MET A O 1
ATOM 990 N N . ALA A 1 168 ? 1.396 -29.890 5.559 1.00 15.58 163 ALA A N 1
ATOM 991 C CA . ALA A 1 168 ? 0.449 -29.595 6.667 1.00 15.47 163 ALA A CA 1
ATOM 992 C C . ALA A 1 168 ? 1.158 -29.713 8.036 1.00 15.83 163 ALA A C 1
ATOM 993 O O . ALA A 1 168 ? 0.963 -28.895 8.934 1.00 16.48 163 ALA A O 1
ATOM 995 N N . THR A 1 169 ? 1.984 -30.744 8.183 1.00 16.22 164 THR A N 1
ATOM 996 C CA . THR A 1 169 ? 2.746 -30.968 9.415 1.00 16.54 164 THR A CA 1
ATOM 997 C C . THR A 1 169 ? 3.850 -29.921 9.587 1.00 16.66 164 THR A C 1
ATOM 998 O O . THR A 1 169 ? 4.085 -29.439 10.694 1.00 17.64 164 THR A O 1
ATOM 1002 N N . LEU A 1 170 ? 4.509 -29.559 8.487 1.00 16.63 165 LEU A N 1
ATOM 1003 C CA . LEU A 1 170 ? 5.646 -28.650 8.537 1.00 17.34 165 LEU A CA 1
ATOM 1004 C C . LEU A 1 170 ? 5.230 -27.189 8.831 1.00 19.45 165 LEU A C 1
ATOM 1005 O O . LEU A 1 170 ? 5.937 -26.476 9.533 1.00 20.30 165 LEU A O 1
ATOM 1010 N N . ASN A 1 171 ? 4.076 -26.750 8.319 1.00 21.19 166 ASN A N 1
ATOM 1011 C CA . ASN A 1 171 ? 3.578 -25.378 8.532 1.00 22.41 166 ASN A CA 1
ATOM 1012 C C . ASN A 1 171 ? 3.827 -24.726 9.907 1.00 23.16 166 ASN A C 1
ATOM 1013 O O . ASN A 1 171 ? 4.435 -23.674 9.976 1.00 23.96 166 ASN A O 1
ATOM 1018 N N . PRO A 1 172 ? 3.344 -25.332 11.012 1.00 22.76 167 PRO A N 1
ATOM 1019 C CA . PRO A 1 172 ? 3.618 -24.650 12.291 1.00 23.53 167 PRO A CA 1
ATOM 1020 C C . PRO A 1 172 ? 5.111 -24.711 12.685 1.00 23.43 167 PRO A C 1
ATOM 1021 O O . PRO A 1 172 ? 5.590 -23.914 13.490 1.00 25.16 167 PRO A O 1
ATOM 1025 N N . LEU A 1 173 ? 5.842 -25.650 12.112 1.00 21.14 168 LEU A N 1
ATOM 1026 C CA . LEU A 1 173 ? 7.163 -25.915 12.602 1.00 20.46 168 LEU A CA 1
ATOM 1027 C C . LEU A 1 173 ? 8.207 -24.977 11.947 1.00 21.08 168 LEU A C 1
ATOM 1028 O O . LEU A 1 173 ? 9.073 -24.431 12.648 1.00 21.35 168 LEU A O 1
ATOM 1033 N N . ALA A 1 174 ? 8.103 -24.790 10.626 1.00 20.59 169 ALA A N 1
ATOM 1034 C CA . ALA A 1 174 ? 8.982 -23.906 9.848 1.00 20.91 169 ALA A CA 1
ATOM 1035 C C . ALA A 1 174 ? 8.916 -22.459 10.348 1.00 22.80 169 ALA A C 1
ATOM 1036 O O . ALA A 1 174 ? 9.945 -21.798 10.577 1.00 23.17 169 ALA A O 1
ATOM 1038 N N . ALA A 1 175 ? 7.693 -21.960 10.512 1.00 24.52 170 ALA A N 1
ATOM 1039 C CA . ALA A 1 175 ? 7.478 -20.603 10.991 1.00 26.49 170 ALA A CA 1
ATOM 1040 C C . ALA A 1 175 ? 8.255 -20.389 12.289 1.00 27.08 170 ALA A C 1
ATOM 1041 O O . ALA A 1 175 ? 9.013 -19.424 12.441 1.00 29.28 170 ALA A O 1
ATOM 1043 N N . HIS A 1 176 ? 8.089 -21.305 13.228 1.00 27.01 171 HIS A N 1
ATOM 1044 C CA . HIS A 1 176 ? 8.789 -21.177 14.483 1.00 27.25 171 HIS A CA 1
ATOM 1045 C C . HIS A 1 176 ? 10.310 -21.180 14.285 1.00 26.14 171 HIS A C 1
ATOM 1046 O O . HIS A 1 176 ? 10.985 -20.305 14.803 1.00 27.05 171 HIS A O 1
ATOM 1053 N N . ILE A 1 177 ? 10.849 -22.127 13.524 1.00 24.07 172 ILE A N 1
ATOM 1054 C CA A ILE A 1 177 ? 12.304 -22.210 13.350 0.60 23.79 172 ILE A CA 1
ATOM 1055 C CA B ILE A 1 177 ? 12.305 -22.225 13.338 0.40 23.82 172 ILE A CA 1
ATOM 1056 C C . ILE A 1 177 ? 12.886 -20.971 12.667 1.00 25.37 172 ILE A C 1
ATOM 1057 O O . ILE A 1 177 ? 13.878 -20.390 13.137 1.00 25.65 172 ILE A O 1
ATOM 1066 N N . ILE A 1 178 ? 12.274 -20.547 11.570 1.00 27.12 173 ILE A N 1
ATOM 1067 C CA . ILE A 1 178 ? 12.779 -19.374 10.856 1.00 29.57 173 ILE A CA 1
ATOM 1068 C C . ILE A 1 178 ? 12.739 -18.157 11.787 1.00 33.13 173 ILE A C 1
ATOM 1069 O O . ILE A 1 178 ? 13.679 -17.374 11.819 1.00 34.02 173 ILE A O 1
ATOM 1074 N N . GLY A 1 179 ? 11.671 -18.028 12.577 1.00 35.68 174 GLY A N 1
ATOM 1075 C CA . GLY A 1 179 ? 11.584 -16.933 13.552 1.00 39.56 174 GLY A CA 1
ATOM 1076 C C . GLY A 1 179 ? 12.772 -16.996 14.496 1.00 41.63 174 GLY A C 1
ATOM 1077 O O . GLY A 1 179 ? 13.432 -15.987 14.751 1.00 42.96 174 GLY A O 1
ATOM 1078 N N . GLN A 1 180 ? 13.057 -18.192 15.001 1.00 41.80 175 GLN A N 1
ATOM 1079 C CA . GLN A 1 180 ? 14.183 -18.382 15.896 1.00 44.04 175 GLN A CA 1
ATOM 1080 C C . GLN A 1 180 ? 15.520 -18.109 15.224 1.00 45.49 175 GLN A C 1
ATOM 1081 O O . GLN A 1 180 ? 16.439 -17.666 15.885 1.00 46.49 175 GLN A O 1
ATOM 1087 N N . LEU A 1 181 ? 15.631 -18.356 13.922 1.00 46.82 176 LEU A N 1
ATOM 1088 C CA . LEU A 1 181 ? 16.899 -18.125 13.208 1.00 49.15 176 LEU A CA 1
ATOM 1089 C C . LEU A 1 181 ? 17.144 -16.659 12.773 1.00 52.93 176 LEU A C 1
ATOM 1090 O O . LEU A 1 181 ? 18.271 -16.291 12.446 1.00 53.56 176 LEU A O 1
ATOM 1095 N N . SER A 1 182 ? 16.095 -15.836 12.758 1.00 39.99 177 SER A N 1
ATOM 1096 C CA . SER A 1 182 ? 16.208 -14.434 12.308 1.00 42.33 177 SER A CA 1
ATOM 1097 C C . SER A 1 182 ? 16.883 -13.549 13.360 1.00 43.13 177 SER A C 1
ATOM 1098 O O . SER A 1 182 ? 16.243 -13.142 14.343 1.00 44.05 177 SER A O 1
ATOM 1101 N N . VAL B 1 29 ? 12.315 -45.198 46.838 1.00 51.65 24 VAL B N 1
ATOM 1102 C CA . VAL B 1 29 ? 13.548 -44.380 46.539 1.00 48.99 24 VAL B CA 1
ATOM 1103 C C . VAL B 1 29 ? 14.247 -44.817 45.230 1.00 47.01 24 VAL B C 1
ATOM 1104 O O . VAL B 1 29 ? 15.010 -45.799 45.212 1.00 49.70 24 VAL B O 1
ATOM 1108 N N . VAL B 1 30 ? 13.990 -44.082 44.148 1.00 42.44 25 VAL B N 1
ATOM 1109 C CA . VAL B 1 30 ? 14.382 -44.532 42.809 1.00 40.68 25 VAL B CA 1
ATOM 1110 C C . VAL B 1 30 ? 15.874 -44.407 42.563 1.00 38.90 25 VAL B C 1
ATOM 1111 O O . VAL B 1 30 ? 16.486 -45.306 41.986 1.00 40.28 25 VAL B O 1
ATOM 1115 N N . GLY B 1 31 ? 16.440 -43.283 42.996 1.00 36.14 26 GLY B N 1
ATOM 1116 C CA . GLY B 1 31 ? 17.873 -43.040 42.924 1.00 34.26 26 GLY B CA 1
ATOM 1117 C C . GLY B 1 31 ? 18.240 -41.603 43.267 1.00 31.39 26 GLY B C 1
ATOM 1118 O O . GLY B 1 31 ? 17.452 -40.879 43.910 1.00 30.30 26 GLY B O 1
ATOM 1119 N N . ARG B 1 32 ? 19.458 -41.221 42.874 1.00 29.03 27 ARG B N 1
ATOM 1120 C CA . ARG B 1 32 ? 19.960 -39.864 43.016 1.00 27.04 27 ARG B CA 1
ATOM 1121 C C . ARG B 1 32 ? 19.875 -39.134 41.682 1.00 24.05 27 ARG B C 1
ATOM 1122 O O . ARG B 1 32 ? 20.167 -39.709 40.624 1.00 22.77 27 ARG B O 1
ATOM 1130 N N . ALA B 1 33 ? 19.511 -37.859 41.738 1.00 22.41 28 ALA B N 1
ATOM 1131 C CA . ALA B 1 33 ? 19.316 -37.065 40.535 1.00 21.36 28 ALA B CA 1
ATOM 1132 C C . ALA B 1 33 ? 20.008 -35.715 40.646 1.00 20.86 28 ALA B C 1
ATOM 1133 O O . ALA B 1 33 ? 20.178 -35.197 41.736 1.00 22.26 28 ALA B O 1
ATOM 1135 N N . LEU B 1 34 ? 20.409 -35.140 39.518 1.00 21.04 29 LEU B N 1
ATOM 1136 C CA . LEU B 1 34 ? 21.053 -33.814 39.518 1.00 21.09 29 LEU B CA 1
ATOM 1137 C C . LEU B 1 34 ? 20.372 -32.957 38.457 1.00 20.43 29 LEU B C 1
ATOM 1138 O O . LEU B 1 34 ? 20.051 -33.455 37.364 1.00 20.51 29 LEU B O 1
ATOM 1143 N N . VAL B 1 35 ? 20.127 -31.689 38.779 1.00 19.83 30 VAL B N 1
ATOM 1144 C CA . VAL B 1 35 ? 19.606 -30.768 37.786 1.00 18.94 30 VAL B CA 1
ATOM 1145 C C . VAL B 1 35 ? 20.725 -29.890 37.247 1.00 19.02 30 VAL B C 1
ATOM 1146 O O . VAL B 1 35 ? 21.471 -29.280 38.028 1.00 19.26 30 VAL B O 1
ATOM 1150 N N . VAL B 1 36 ? 20.842 -29.838 35.919 1.00 17.80 31 VAL B N 1
ATOM 1151 C CA . VAL B 1 36 ? 21.812 -28.951 35.272 1.00 18.02 31 VAL B CA 1
ATOM 1152 C C . VAL B 1 36 ? 21.044 -27.901 34.497 1.00 19.04 31 VAL B C 1
ATOM 1153 O O . VAL B 1 36 ? 20.352 -28.227 33.534 1.00 19.97 31 VAL B O 1
ATOM 1157 N N . VAL B 1 37 ? 21.151 -26.649 34.929 1.00 19.53 32 VAL B N 1
ATOM 1158 C CA . VAL B 1 37 ? 20.412 -25.556 34.314 1.00 20.52 32 VAL B CA 1
ATOM 1159 C C . VAL B 1 37 ? 21.342 -24.816 33.375 1.00 22.39 32 VAL B C 1
ATOM 1160 O O . VAL B 1 37 ? 22.337 -24.231 33.811 1.00 22.96 32 VAL B O 1
ATOM 1164 N N . VAL B 1 38 ? 21.024 -24.871 32.084 1.00 23.35 33 VAL B N 1
ATOM 1165 C CA . VAL B 1 38 ? 21.886 -24.316 31.067 1.00 25.09 33 VAL B CA 1
ATOM 1166 C C . VAL B 1 38 ? 21.289 -22.993 30.657 1.00 29.53 33 VAL B C 1
ATOM 1167 O O . VAL B 1 38 ? 20.343 -22.924 29.830 1.00 30.60 33 VAL B O 1
ATOM 1171 N N . ASP B 1 39 ? 21.844 -21.939 31.241 1.00 32.20 34 ASP B N 1
ATOM 1172 C CA . ASP B 1 39 ? 21.387 -20.588 30.977 1.00 36.98 34 ASP B CA 1
ATOM 1173 C C . ASP B 1 39 ? 22.451 -19.587 31.399 1.00 39.60 34 ASP B C 1
ATOM 1174 O O . ASP B 1 39 ? 22.897 -19.594 32.547 1.00 38.76 34 ASP B O 1
ATOM 1179 N N . ASP B 1 40 ? 22.864 -18.745 30.455 1.00 43.88 35 ASP B N 1
ATOM 1180 C CA . ASP B 1 40 ? 23.878 -17.724 30.703 1.00 47.88 35 ASP B CA 1
ATOM 1181 C C . ASP B 1 40 ? 23.516 -16.829 31.892 1.00 50.63 35 ASP B C 1
ATOM 1182 O O . ASP B 1 40 ? 24.328 -16.672 32.817 1.00 50.89 35 ASP B O 1
ATOM 1187 N N . ARG B 1 41 ? 22.308 -16.250 31.863 1.00 53.42 36 ARG B N 1
ATOM 1188 C CA . ARG B 1 41 ? 21.856 -15.315 32.914 1.00 56.92 36 ARG B CA 1
ATOM 1189 C C . ARG B 1 41 ? 21.853 -15.968 34.305 1.00 54.68 36 ARG B C 1
ATOM 1190 O O . ARG B 1 41 ? 22.391 -15.390 35.258 1.00 56.63 36 ARG B O 1
ATOM 1192 N N . THR B 1 42 ? 21.280 -17.170 34.403 1.00 51.26 37 THR B N 1
ATOM 1193 C CA . THR B 1 42 ? 21.279 -17.955 35.650 1.00 49.42 37 THR B CA 1
ATOM 1194 C C . THR B 1 42 ? 22.694 -18.325 36.141 1.00 48.92 37 THR B C 1
ATOM 1195 O O . THR B 1 42 ? 22.983 -18.228 37.334 1.00 49.38 37 THR B O 1
ATOM 1199 N N . ALA B 1 43 ? 23.573 -18.736 35.227 1.00 48.76 38 ALA B N 1
ATOM 1200 C CA . ALA B 1 43 ? 24.979 -18.958 35.575 1.00 49.32 38 ALA B CA 1
ATOM 1201 C C . ALA B 1 43 ? 25.601 -17.704 36.192 1.00 53.62 38 ALA B C 1
ATOM 1202 O O . ALA B 1 43 ? 26.364 -17.807 37.151 1.00 53.90 38 ALA B O 1
ATOM 1204 N N . HIS B 1 44 ? 25.260 -16.535 35.645 1.00 57.66 39 HIS B N 1
ATOM 1205 C CA . HIS B 1 44 ? 25.803 -15.259 36.122 1.00 62.80 39 HIS B CA 1
ATOM 1206 C C . HIS B 1 44 ? 24.991 -14.619 37.260 1.00 64.52 39 HIS B C 1
ATOM 1207 O O . HIS B 1 44 ? 25.023 -13.396 37.439 1.00 68.75 39 HIS B O 1
ATOM 1214 N N . GLY B 1 45 ? 24.263 -15.444 38.020 1.00 61.50 40 GLY B N 1
ATOM 1215 C CA . GLY B 1 45 ? 23.681 -15.004 39.297 1.00 62.75 40 GLY B CA 1
ATOM 1216 C C . GLY B 1 45 ? 22.196 -14.693 39.346 1.00 63.15 40 GLY B C 1
ATOM 1217 O O . GLY B 1 45 ? 21.618 -14.637 40.431 1.00 63.61 40 GLY B O 1
ATOM 1218 N N . ASP B 1 46 ? 21.587 -14.485 38.178 1.00 63.49 41 ASP B N 1
ATOM 1219 C CA . ASP B 1 46 ? 20.137 -14.282 38.052 1.00 64.12 41 ASP B CA 1
ATOM 1220 C C . ASP B 1 46 ? 19.326 -15.407 38.710 1.00 60.15 41 ASP B C 1
ATOM 1221 O O . ASP B 1 46 ? 19.851 -16.501 38.961 1.00 56.08 41 ASP B O 1
ATOM 1226 N N . GLU B 1 47 ? 18.057 -15.107 38.994 1.00 61.13 42 GLU B N 1
ATOM 1227 C CA . GLU B 1 47 ? 17.138 -16.042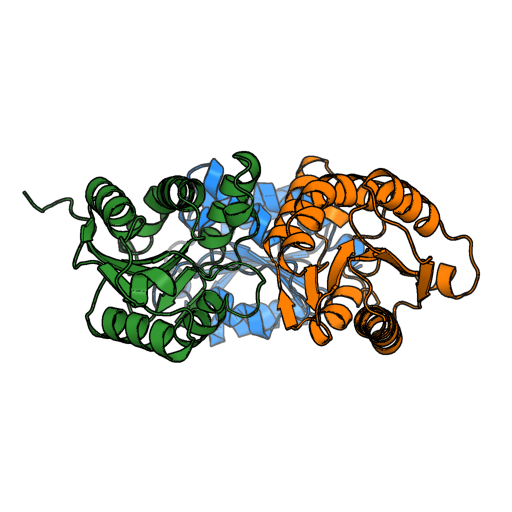 39.621 1.00 58.51 42 GLU B CA 1
ATOM 1228 C C . GLU B 1 47 ? 16.971 -17.254 38.726 1.00 54.15 42 GLU B C 1
ATOM 1229 O O . GLU B 1 47 ? 16.883 -17.133 37.497 1.00 54.79 42 GLU B O 1
ATOM 1235 N N . ASP B 1 48 ? 16.962 -18.422 39.359 1.00 49.81 43 ASP B N 1
ATOM 1236 C CA . ASP B 1 48 ? 16.797 -19.680 38.688 1.00 44.70 43 ASP B CA 1
ATOM 1237 C C . ASP B 1 48 ? 15.306 -20.029 38.665 1.00 44.55 43 ASP B C 1
ATOM 1238 O O . ASP B 1 48 ? 14.714 -20.299 39.708 1.00 44.23 43 ASP B O 1
ATOM 1243 N N . HIS B 1 49 ? 14.712 -20.029 37.473 1.00 44.46 44 HIS B N 1
ATOM 1244 C CA . HIS B 1 49 ? 13.298 -20.374 37.311 1.00 44.81 44 HIS B CA 1
ATOM 1245 C C . HIS B 1 49 ? 13.060 -21.856 37.030 1.00 40.36 44 HIS B C 1
ATOM 1246 O O . HIS B 1 49 ? 11.927 -22.323 37.088 1.00 40.75 44 HIS B O 1
ATOM 1253 N N . SER B 1 50 ? 14.116 -22.599 36.759 1.00 36.06 45 SER B N 1
ATOM 1254 C CA . SER B 1 50 ? 13.946 -23.992 36.368 1.00 32.93 45 SER B CA 1
ATOM 1255 C C . SER B 1 50 ? 14.319 -24.999 37.450 1.00 30.20 45 SER B C 1
ATOM 1256 O O . SER B 1 50 ? 13.603 -25.985 37.636 1.00 29.12 45 SER B O 1
ATOM 1259 N N . GLY B 1 51 ? 15.437 -24.744 38.137 1.00 25.39 46 GLY B N 1
ATOM 1260 C CA . GLY B 1 51 ? 15.948 -25.615 39.190 1.00 24.67 46 GLY B CA 1
ATOM 1261 C C . GLY B 1 51 ? 14.957 -26.063 40.251 1.00 24.85 46 GLY B C 1
ATOM 1262 O O . GLY B 1 51 ? 14.797 -27.274 40.469 1.00 24.41 46 GLY B O 1
ATOM 1263 N N . PRO B 1 52 ? 14.284 -25.108 40.928 1.00 25.69 47 PRO B N 1
ATOM 1264 C CA . PRO B 1 52 ? 13.333 -25.574 41.943 1.00 26.29 47 PRO B CA 1
ATOM 1265 C C . PRO B 1 52 ? 12.193 -26.407 41.344 1.00 24.91 47 PRO B C 1
ATOM 1266 O O . PRO B 1 52 ? 11.807 -27.425 41.932 1.00 25.31 47 PRO B O 1
ATOM 1270 N N . LEU B 1 53 ? 11.696 -26.020 40.177 1.00 23.70 48 LEU B N 1
ATOM 1271 C CA . LEU B 1 53 ? 10.641 -26.801 39.541 1.00 23.01 48 LEU B CA 1
ATOM 1272 C C . LEU B 1 53 ? 11.092 -28.251 39.269 1.00 21.40 48 LEU B C 1
ATOM 1273 O O . LEU B 1 53 ? 10.417 -29.219 39.671 1.00 20.71 48 LEU B O 1
ATOM 1278 N N . VAL B 1 54 ? 12.232 -28.399 38.599 1.00 20.54 49 VAL B N 1
ATOM 1279 C CA . VAL B 1 54 ? 12.730 -29.732 38.293 1.00 19.97 49 VAL B CA 1
ATOM 1280 C C . VAL B 1 54 ? 13.011 -30.523 39.566 1.00 20.74 49 VAL B C 1
ATOM 1281 O O . VAL B 1 54 ? 12.736 -31.720 39.618 1.00 20.38 49 VAL B O 1
ATOM 1285 N N . THR B 1 55 ? 13.533 -29.855 40.597 1.00 21.79 50 THR B N 1
ATOM 1286 C CA . THR B 1 55 ? 13.746 -30.492 41.915 1.00 22.65 50 THR B CA 1
ATOM 1287 C C . THR B 1 55 ? 12.444 -31.011 42.504 1.00 23.61 50 THR B C 1
ATOM 1288 O O . THR B 1 55 ? 12.366 -32.158 42.955 1.00 23.97 50 THR B O 1
ATOM 1292 N N . GLU B 1 56 ? 11.427 -30.158 42.520 1.00 24.76 51 GLU B N 1
ATOM 1293 C CA . GLU B 1 56 ? 10.103 -30.557 43.004 1.00 26.08 51 GLU B CA 1
ATOM 1294 C C . GLU B 1 56 ? 9.580 -31.780 42.239 1.00 24.71 51 GLU B C 1
ATOM 1295 O O . GLU B 1 56 ? 9.166 -32.764 42.854 1.00 25.34 51 GLU B O 1
ATOM 1301 N N . LEU B 1 57 ? 9.619 -31.718 40.902 1.00 22.84 52 LEU B N 1
ATOM 1302 C CA . LEU B 1 57 ? 9.143 -32.822 40.067 1.00 21.78 52 LEU B CA 1
ATOM 1303 C C . LEU B 1 57 ? 9.974 -34.103 40.279 1.00 21.12 52 LEU B C 1
ATOM 1304 O O . LEU B 1 57 ? 9.406 -35.176 40.427 1.00 20.83 52 LEU B O 1
ATOM 1309 N N . LEU B 1 58 ? 11.298 -33.981 40.359 1.00 20.51 53 LEU B N 1
ATOM 1310 C CA . LEU B 1 58 ? 12.147 -35.150 40.636 1.00 21.07 53 LEU B CA 1
ATOM 1311 C C . LEU B 1 58 ? 11.857 -35.801 41.983 1.00 22.66 53 LEU B C 1
ATOM 1312 O O . LEU B 1 58 ? 11.780 -37.029 42.074 1.00 23.26 53 LEU B O 1
ATOM 1317 N N . THR B 1 59 ? 11.678 -34.972 43.012 1.00 24.48 54 THR B N 1
ATOM 1318 C CA . THR B 1 59 ? 11.440 -35.433 44.382 1.00 27.25 54 THR B CA 1
ATOM 1319 C C . THR B 1 59 ? 10.114 -36.170 44.449 1.00 28.02 54 THR B C 1
ATOM 1320 O O . THR B 1 59 ? 10.025 -37.241 45.047 1.00 29.29 54 THR B O 1
ATOM 1324 N N . GLU B 1 60 ? 9.110 -35.614 43.782 1.00 28.14 55 GLU B N 1
ATOM 1325 C CA . GLU B 1 60 ? 7.783 -36.235 43.663 1.00 28.66 55 GLU B CA 1
ATOM 1326 C C . GLU B 1 60 ? 7.869 -37.646 43.064 1.00 28.28 55 GLU B C 1
ATOM 1327 O O . GLU B 1 60 ? 7.198 -38.566 43.548 1.00 29.62 55 GLU B O 1
ATOM 1333 N N . ALA B 1 61 ? 8.707 -37.818 42.041 1.00 26.33 56 ALA B N 1
ATOM 1334 C CA . ALA B 1 61 ? 8.892 -39.118 41.399 1.00 25.85 56 ALA B CA 1
ATOM 1335 C C . ALA B 1 61 ? 9.779 -40.154 42.175 1.00 27.00 56 ALA B C 1
AT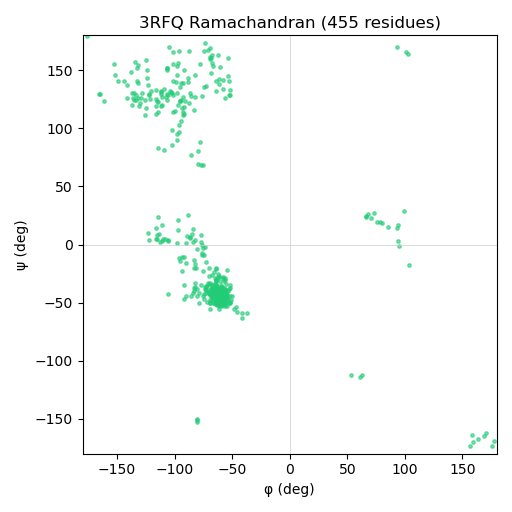OM 1336 O O . ALA B 1 61 ? 10.091 -41.238 41.641 1.00 26.99 56 ALA B O 1
ATOM 1338 N N . GLY B 1 62 ? 10.156 -39.836 43.422 1.00 28.19 57 GLY B N 1
ATOM 1339 C CA . GLY B 1 62 ? 10.966 -40.729 44.264 1.00 28.69 57 GLY B CA 1
ATOM 1340 C C . GLY B 1 62 ? 12.487 -40.519 44.236 1.00 28.84 57 GLY B C 1
ATOM 1341 O O . GLY B 1 62 ? 13.220 -41.284 44.873 1.00 30.22 57 GLY B O 1
ATOM 1342 N N . PHE B 1 63 ? 12.980 -39.509 43.507 1.00 26.74 58 PHE B N 1
ATOM 1343 C CA . PHE B 1 63 ? 14.412 -39.208 43.506 1.00 26.54 58 PHE B CA 1
ATOM 1344 C C . PHE B 1 63 ? 14.860 -38.351 44.702 1.00 27.53 58 PHE B C 1
ATOM 1345 O O . PHE B 1 63 ? 14.120 -37.502 45.179 1.00 28.03 58 PHE B O 1
ATOM 1353 N N . VAL B 1 64 ? 16.074 -38.587 45.187 1.00 27.59 59 VAL B N 1
ATOM 1354 C CA . VAL B 1 64 ? 16.712 -37.626 46.085 1.00 28.62 59 VAL B CA 1
ATOM 1355 C C . VAL B 1 64 ? 17.573 -36.737 45.213 1.00 26.70 59 VAL B C 1
ATOM 1356 O O . VAL B 1 64 ? 18.422 -37.243 44.467 1.00 25.77 59 VAL B O 1
ATOM 1360 N N . VAL B 1 65 ? 17.348 -35.426 45.281 1.00 26.31 60 VAL B N 1
ATOM 1361 C CA . VAL B 1 65 ? 18.029 -34.479 44.390 1.00 25.29 60 VAL B CA 1
ATOM 1362 C C . VAL B 1 65 ? 19.250 -33.874 45.084 1.00 27.52 60 VAL B C 1
ATOM 1363 O O . VAL B 1 65 ? 19.122 -33.228 46.144 1.00 28.16 60 VAL B O 1
ATOM 1367 N N . ASP B 1 66 ? 20.422 -34.097 44.476 1.00 27.74 61 ASP B N 1
ATOM 1368 C CA . ASP B 1 66 ? 21.722 -33.690 45.015 1.00 29.58 61 ASP B CA 1
ATOM 1369 C C . ASP B 1 66 ? 21.788 -32.186 45.064 1.00 29.99 61 ASP B C 1
ATOM 1370 O O . ASP B 1 66 ? 22.331 -31.603 46.003 1.00 32.12 61 ASP B O 1
ATOM 1375 N N . GLY B 1 67 ? 21.217 -31.559 44.046 1.00 27.86 62 GLY B N 1
ATOM 1376 C CA . GLY B 1 67 ? 21.189 -30.114 43.965 1.00 27.97 62 GLY B CA 1
ATOM 1377 C C . GLY B 1 67 ? 20.987 -29.677 42.530 1.00 26.76 62 GLY B C 1
ATOM 1378 O O . GLY B 1 67 ? 20.562 -30.468 41.666 1.00 24.45 62 GLY B O 1
ATOM 1379 N N . VAL B 1 68 ? 21.284 -28.404 42.291 1.00 27.37 63 VAL B N 1
ATOM 1380 C CA . VAL B 1 68 ? 21.182 -27.782 40.985 1.00 25.91 63 VAL B CA 1
ATOM 1381 C C . VAL B 1 68 ? 22.511 -27.105 40.702 1.00 26.75 63 VAL B C 1
ATOM 1382 O O . VAL B 1 68 ? 23.029 -26.366 41.534 1.00 27.85 63 VAL B O 1
ATOM 1386 N N . VAL B 1 69 ? 23.040 -27.374 39.518 1.00 25.94 64 VAL B N 1
ATOM 1387 C CA . VAL B 1 69 ? 24.241 -26.755 38.997 1.00 26.11 64 VAL B CA 1
ATOM 1388 C C . VAL B 1 69 ? 23.795 -25.879 37.839 1.00 25.99 64 VAL B C 1
ATOM 1389 O O . VAL B 1 69 ? 23.070 -26.324 36.934 1.00 25.01 64 VAL B O 1
ATOM 1393 N N . ALA B 1 70 ? 24.229 -24.628 37.863 1.00 27.38 65 ALA B N 1
ATOM 1394 C CA . ALA B 1 70 ? 23.916 -23.672 36.798 1.00 27.34 65 ALA B CA 1
ATOM 1395 C C . ALA B 1 70 ? 25.191 -23.460 35.985 1.00 27.31 65 ALA B C 1
ATOM 1396 O O . ALA B 1 70 ? 26.247 -23.219 36.561 1.00 28.40 65 ALA B O 1
ATOM 1398 N N . VAL B 1 71 ? 25.091 -23.587 34.662 1.00 26.30 66 VAL B N 1
ATOM 1399 C CA . VAL B 1 71 ? 26.246 -23.463 33.772 1.00 26.17 66 VAL B CA 1
ATOM 1400 C C . VAL B 1 71 ? 25.918 -22.525 32.621 1.00 26.65 66 VAL B C 1
ATOM 1401 O O . VAL B 1 71 ? 24.758 -22.372 32.223 1.00 25.55 66 VAL B O 1
ATOM 1405 N N . GLU B 1 72 ? 26.961 -21.923 32.071 1.00 27.64 67 GLU B N 1
ATOM 1406 C CA . GLU B 1 72 ? 26.830 -21.148 30.843 1.00 28.67 67 GLU B CA 1
ATOM 1407 C C . GLU B 1 72 ? 26.514 -22.062 29.681 1.00 26.37 67 GLU B C 1
ATOM 1408 O O . GLU B 1 72 ? 26.760 -23.268 29.745 1.00 24.28 67 GLU B O 1
ATOM 1414 N N . ALA B 1 73 ? 25.974 -21.459 28.625 1.00 26.10 68 ALA B N 1
ATOM 1415 C CA . ALA B 1 73 ? 25.663 -22.162 27.397 1.00 25.26 68 ALA B CA 1
ATOM 1416 C C . ALA B 1 73 ? 26.997 -22.287 26.656 1.00 26.22 68 ALA B C 1
ATOM 1417 O O . ALA B 1 73 ? 27.249 -21.630 25.636 1.00 27.21 68 ALA B O 1
ATOM 1419 N N . ASP B 1 74 ? 27.861 -23.121 27.231 1.00 25.70 69 ASP B N 1
ATOM 1420 C CA . ASP B 1 74 ? 29.223 -23.304 26.772 1.00 27.09 69 ASP B CA 1
ATOM 1421 C C . ASP B 1 74 ? 29.495 -24.800 26.765 1.00 26.10 69 ASP B C 1
ATOM 1422 O O . ASP B 1 74 ? 29.241 -25.484 27.769 1.00 25.15 69 ASP B O 1
ATOM 1427 N N . GLU B 1 75 ? 30.014 -25.288 25.641 1.00 26.37 70 GLU B N 1
ATOM 1428 C CA . GLU B 1 75 ? 30.233 -26.714 25.408 1.00 26.53 70 GLU B CA 1
ATOM 1429 C C . GLU B 1 75 ? 31.126 -27.358 26.481 1.00 25.94 70 GLU B C 1
ATOM 1430 O O . GLU B 1 75 ? 30.788 -28.418 27.031 1.00 25.26 70 GLU B O 1
ATOM 1436 N N . VAL B 1 76 ? 32.248 -26.704 26.770 1.00 26.00 71 VAL B N 1
ATOM 1437 C CA . VAL B 1 76 ? 33.208 -27.159 27.755 1.00 26.25 71 VAL B CA 1
ATOM 1438 C C . VAL B 1 76 ? 32.559 -27.268 29.145 1.00 25.36 71 VAL B C 1
ATOM 1439 O O . VAL B 1 76 ? 32.663 -28.308 29.799 1.00 24.83 71 VAL B O 1
ATOM 1443 N N . ASP B 1 77 ? 31.863 -26.221 29.578 1.00 25.32 72 ASP B N 1
ATOM 1444 C CA . ASP B 1 77 ? 31.213 -26.221 30.899 1.00 24.42 72 ASP B CA 1
ATOM 1445 C C . ASP B 1 77 ? 30.105 -27.224 31.017 1.00 22.78 72 ASP B C 1
ATOM 1446 O O . ASP B 1 77 ? 29.982 -27.916 32.050 1.00 22.43 72 ASP B O 1
ATOM 1451 N N . ILE B 1 78 ? 29.278 -27.318 29.971 1.00 21.74 73 ILE B N 1
ATOM 1452 C CA . ILE B 1 78 ? 28.195 -28.303 29.976 1.00 19.70 73 ILE B CA 1
ATOM 1453 C C . ILE B 1 78 ? 28.767 -29.727 30.049 1.00 19.10 73 ILE B C 1
ATOM 1454 O O . ILE B 1 78 ? 28.353 -30.524 30.889 1.00 17.99 73 ILE B O 1
ATOM 1459 N N . ARG B 1 79 ? 29.706 -30.054 29.166 1.00 19.90 74 ARG B N 1
ATOM 1460 C CA . ARG B 1 79 ? 30.357 -31.369 29.217 1.00 20.83 74 ARG B CA 1
ATOM 1461 C C . ARG B 1 79 ? 30.934 -31.661 30.598 1.00 21.39 74 ARG B C 1
ATOM 1462 O O . ARG B 1 79 ? 30.707 -32.755 31.137 1.00 20.98 74 ARG B O 1
ATOM 1470 N N . ASN B 1 80 ? 31.666 -30.693 31.173 1.00 21.97 75 ASN B N 1
ATOM 1471 C CA . ASN B 1 80 ? 32.296 -30.880 32.477 1.00 22.76 75 ASN B CA 1
ATOM 1472 C C . ASN B 1 80 ? 31.252 -31.150 33.579 1.00 22.30 75 ASN B C 1
ATOM 1473 O O . ASN B 1 80 ? 31.451 -32.023 34.424 1.00 22.24 75 ASN B O 1
ATOM 1478 N N . ALA B 1 81 ? 30.149 -30.399 33.563 1.00 21.16 76 ALA B N 1
ATOM 1479 C CA . ALA B 1 81 ? 29.064 -30.603 34.528 1.00 21.19 76 ALA B CA 1
ATOM 1480 C C . ALA B 1 81 ? 28.419 -31.999 34.398 1.00 19.89 76 ALA B C 1
ATOM 1481 O O . ALA B 1 81 ? 28.146 -32.657 35.409 1.00 20.31 76 ALA B O 1
ATOM 1483 N N . LEU B 1 82 ? 28.177 -32.442 33.167 1.00 19.14 77 LEU B N 1
ATOM 1484 C CA . LEU B 1 82 ? 27.585 -33.759 32.940 1.00 18.03 77 LEU B CA 1
ATOM 1485 C C . LEU B 1 82 ? 28.553 -34.866 33.377 1.00 18.76 77 LEU B C 1
ATOM 1486 O O . LEU B 1 82 ? 28.180 -35.744 34.137 1.00 18.54 77 LEU B O 1
ATOM 1491 N N . ASN B 1 83 ? 29.803 -34.793 32.917 1.00 19.42 78 ASN B N 1
ATOM 1492 C CA . ASN B 1 83 ? 30.828 -35.765 33.258 1.00 20.32 78 ASN B CA 1
ATOM 1493 C C . ASN B 1 83 ? 31.094 -35.876 34.768 1.00 21.72 78 ASN B C 1
ATOM 1494 O O . ASN B 1 83 ? 31.284 -36.991 35.288 1.00 21.47 78 ASN B O 1
ATOM 1499 N N . THR B 1 84 ? 31.119 -34.726 35.456 1.00 21.73 79 THR B N 1
ATOM 1500 C CA . THR B 1 84 ? 31.283 -34.668 36.912 1.00 23.25 79 THR B CA 1
ATOM 1501 C C . THR B 1 84 ? 30.177 -35.451 37.640 1.00 23.64 79 THR B C 1
ATOM 1502 O O . THR B 1 84 ? 30.433 -36.120 38.647 1.00 24.03 79 THR B O 1
ATOM 1506 N N . ALA B 1 85 ? 28.945 -35.333 37.142 1.00 22.57 80 ALA B N 1
ATOM 1507 C CA . ALA B 1 85 ? 27.822 -36.023 37.741 1.00 22.97 80 ALA B CA 1
ATOM 1508 C C . ALA B 1 85 ? 27.922 -37.515 37.489 1.00 23.43 80 ALA B C 1
ATOM 1509 O O . ALA B 1 85 ? 27.633 -38.310 38.384 1.00 24.44 80 ALA B O 1
ATOM 1511 N N . VAL B 1 86 ? 28.311 -37.894 36.270 1.00 23.33 81 VAL B N 1
ATOM 1512 C CA . VAL B 1 86 ? 28.507 -39.296 35.923 1.00 23.69 81 VAL B CA 1
ATOM 1513 C C . VAL B 1 86 ? 29.577 -39.927 36.831 1.00 25.69 81 VAL B C 1
ATOM 1514 O O . VAL B 1 86 ? 29.343 -40.976 37.442 1.00 26.84 81 VAL B O 1
ATOM 1518 N N . ILE B 1 87 ? 30.737 -39.279 36.937 1.00 26.32 82 ILE B N 1
ATOM 1519 C CA . ILE B 1 87 ? 31.841 -39.790 37.763 1.00 27.39 82 ILE B CA 1
ATOM 1520 C C . ILE B 1 87 ? 31.380 -39.915 39.202 1.00 27.94 82 ILE B C 1
ATOM 1521 O O . ILE B 1 87 ? 31.734 -40.868 39.902 1.00 28.97 82 ILE B O 1
ATOM 1526 N N . GLY B 1 88 ? 30.548 -38.962 39.621 1.00 27.95 83 GLY B N 1
ATOM 1527 C CA . GLY B 1 88 ? 29.981 -38.926 40.977 1.00 28.52 83 GLY B CA 1
ATOM 1528 C C . GLY B 1 88 ? 28.893 -39.943 41.277 1.00 28.96 83 GLY B C 1
ATOM 1529 O O . GLY B 1 88 ? 28.390 -39.982 42.401 1.00 29.75 83 GLY B O 1
ATOM 1530 N N . GLY B 1 89 ? 28.516 -40.755 40.282 1.00 28.41 84 GLY B N 1
ATOM 1531 C CA . GLY B 1 89 ? 27.555 -41.858 40.486 1.00 28.55 84 GLY B CA 1
ATOM 1532 C C . GLY B 1 89 ? 26.071 -41.482 40.552 1.00 27.98 84 GLY B C 1
ATOM 1533 O O . GLY B 1 89 ? 25.248 -42.246 41.084 1.00 28.83 84 GLY B O 1
ATOM 1534 N N . VAL B 1 90 ? 25.727 -40.306 40.036 1.00 26.43 85 VAL B N 1
ATOM 1535 C CA . VAL B 1 90 ? 24.338 -39.845 39.952 1.00 25.62 85 VAL B CA 1
ATOM 1536 C C . VAL B 1 90 ? 23.550 -40.814 39.057 1.00 24.85 85 VAL B C 1
ATOM 1537 O O . VAL B 1 90 ? 24.090 -41.340 38.068 1.00 24.50 85 VAL B O 1
ATOM 1541 N N . ASP B 1 91 ? 22.290 -41.071 39.415 1.00 23.88 86 ASP B N 1
ATOM 1542 C CA . ASP B 1 91 ? 21.481 -42.025 38.665 1.00 22.84 86 ASP B CA 1
ATOM 1543 C C . ASP B 1 91 ? 20.856 -41.361 37.482 1.00 21.08 86 ASP B C 1
ATOM 1544 O O . ASP B 1 91 ? 20.855 -41.935 36.396 1.00 20.79 86 ASP B O 1
ATOM 1549 N N . LEU B 1 92 ? 20.360 -40.138 37.696 1.00 19.98 87 LEU B N 1
ATOM 1550 C CA . LEU B 1 92 ? 19.665 -39.361 36.694 1.00 18.98 87 LEU B CA 1
ATOM 1551 C C . LEU B 1 92 ? 20.164 -37.927 36.656 1.00 19.16 87 LEU B C 1
ATOM 1552 O O . LEU B 1 92 ? 20.251 -37.284 37.696 1.00 21.37 87 LEU B O 1
ATOM 1557 N N . VAL B 1 93 ? 20.522 -37.429 35.471 1.00 18.67 88 VAL B N 1
ATOM 1558 C CA . VAL B 1 93 ? 20.818 -35.995 35.306 1.00 17.92 88 VAL B CA 1
ATOM 1559 C C . VAL B 1 93 ? 19.779 -35.457 34.353 1.00 17.13 88 VAL B C 1
ATOM 1560 O O . VAL B 1 93 ? 19.613 -35.991 33.263 1.00 17.81 88 VAL B O 1
ATOM 1564 N N . VAL B 1 94 ? 19.062 -34.417 34.757 1.00 16.85 89 VAL B N 1
ATOM 1565 C CA . VAL B 1 94 ? 18.169 -33.718 33.860 1.00 15.46 89 VAL B CA 1
ATOM 1566 C C . VAL B 1 94 ? 18.760 -32.324 33.587 1.00 15.98 89 VAL B C 1
ATOM 1567 O O . VAL B 1 94 ? 18.935 -31.526 34.522 1.00 16.62 89 VAL B O 1
ATOM 1571 N N . SER B 1 95 ? 19.052 -32.012 32.318 1.00 15.06 90 SER B N 1
ATOM 1572 C CA . SER B 1 95 ? 19.446 -30.637 31.960 1.00 14.82 90 SER B CA 1
ATOM 1573 C C . SER B 1 95 ? 18.218 -29.901 31.437 1.00 15.05 90 SER B C 1
ATOM 1574 O O . SER B 1 95 ? 17.270 -30.524 30.900 1.00 13.96 90 SER B O 1
ATOM 1577 N N . VAL B 1 96 ? 18.267 -28.578 31.537 1.00 14.67 91 VAL B N 1
ATOM 1578 C CA . VAL B 1 96 ? 17.176 -27.731 31.099 1.00 15.83 91 VAL B CA 1
ATOM 1579 C C . VAL B 1 96 ? 17.767 -26.552 30.318 1.00 16.31 91 VAL B C 1
ATOM 1580 O O . VAL B 1 96 ? 18.618 -25.844 30.850 1.00 16.55 91 VAL B O 1
ATOM 1584 N N . GLY B 1 97 ? 17.320 -26.360 29.070 1.00 16.31 92 GLY B N 1
ATOM 1585 C CA . GLY B 1 97 ? 17.768 -25.232 28.216 1.00 16.42 92 GLY B CA 1
ATOM 1586 C C . GLY B 1 97 ? 18.831 -25.648 27.185 1.00 16.69 92 GLY B C 1
ATOM 1587 O O . GLY B 1 97 ? 19.433 -26.725 27.298 1.00 14.85 92 GLY B O 1
ATOM 1588 N N . GLY B 1 98 ? 19.061 -24.782 26.192 1.00 17.34 93 GLY B N 1
ATOM 1589 C CA . GLY B 1 98 ? 20.124 -24.968 25.212 1.00 18.44 93 GLY B CA 1
ATOM 1590 C C . GLY B 1 98 ? 19.836 -26.022 24.150 1.00 18.29 93 GLY B C 1
ATOM 1591 O O . GLY B 1 98 ? 20.754 -26.500 23.515 1.00 18.59 93 GLY B O 1
ATOM 1592 N N . THR B 1 99 ? 18.566 -26.372 23.952 1.00 18.19 94 THR B N 1
ATOM 1593 C CA . THR B 1 99 ? 18.190 -27.380 22.958 1.00 19.01 94 THR B CA 1
ATOM 1594 C C . THR B 1 99 ? 17.548 -26.794 21.685 1.00 20.65 94 THR B C 1
ATOM 1595 O O . THR B 1 99 ? 17.124 -27.534 20.796 1.00 20.76 94 THR B O 1
ATOM 1599 N N . GLY B 1 100 ? 17.483 -25.468 21.588 1.00 22.01 95 GLY B N 1
ATOM 1600 C CA . GLY B 1 100 ? 16.890 -24.821 20.424 1.00 24.20 95 GLY B CA 1
ATOM 1601 C C . GLY B 1 100 ? 17.865 -24.757 19.262 1.00 26.94 95 GLY B C 1
ATOM 1602 O O . GLY B 1 100 ? 18.783 -25.594 19.141 1.00 26.58 95 GLY B O 1
ATOM 1603 N N . VAL B 1 101 ? 17.703 -23.731 18.428 1.00 29.54 96 VAL B N 1
ATOM 1604 C CA . VAL B 1 101 ? 18.504 -23.596 17.197 1.00 32.26 96 VAL B CA 1
ATOM 1605 C C . VAL B 1 101 ? 19.332 -22.315 17.048 1.00 34.86 96 VAL B C 1
ATOM 1606 O O . VAL B 1 101 ? 19.953 -22.103 16.002 1.00 36.88 96 VAL B O 1
ATOM 1610 N N . THR B 1 102 ? 19.340 -21.457 18.067 1.00 35.57 97 THR B N 1
ATOM 1611 C CA . THR B 1 102 ? 20.180 -20.257 18.024 1.00 38.33 97 THR B CA 1
ATOM 1612 C C . THR B 1 102 ? 21.663 -20.646 18.249 1.00 39.15 97 THR B C 1
ATOM 1613 O O . THR B 1 102 ? 21.944 -21.779 18.667 1.00 37.58 97 THR B O 1
ATOM 1617 N N . PRO B 1 103 ? 22.614 -19.716 17.966 1.00 41.43 98 PRO B N 1
ATOM 1618 C CA . PRO B 1 103 ? 24.017 -20.145 17.987 1.00 41.86 98 PRO B CA 1
ATOM 1619 C C . PRO B 1 103 ? 24.397 -20.813 19.301 1.00 39.88 98 PRO B C 1
ATOM 1620 O O . PRO B 1 103 ? 25.100 -21.821 19.294 1.00 39.73 98 PRO B O 1
ATOM 1624 N N . ARG B 1 104 ? 23.905 -20.275 20.413 1.00 38.79 99 ARG B N 1
ATOM 1625 C CA . ARG B 1 104 ? 24.341 -20.730 21.722 1.00 37.12 99 ARG B CA 1
ATOM 1626 C C . ARG B 1 104 ? 23.626 -21.968 22.263 1.00 33.14 99 ARG B C 1
ATOM 1627 O O . ARG B 1 104 ? 23.937 -22.421 23.361 1.00 32.14 99 ARG B O 1
ATOM 1635 N N . ASP B 1 105 ? 22.711 -22.546 21.480 1.00 30.91 100 ASP B N 1
ATOM 1636 C CA . ASP B 1 105 ? 22.008 -23.778 21.897 1.00 27.67 100 ASP B CA 1
ATOM 1637 C C . ASP B 1 105 ? 22.903 -25.019 21.663 1.00 25.63 100 ASP B C 1
ATOM 1638 O O . ASP B 1 105 ? 22.756 -25.718 20.657 1.00 25.22 100 ASP B O 1
ATOM 1643 N N . VAL B 1 106 ? 23.832 -25.277 22.586 1.00 23.84 101 VAL B N 1
ATOM 1644 C CA . VAL B 1 106 ? 24.906 -26.294 22.388 1.00 22.08 101 VAL B CA 1
ATOM 1645 C C . VAL B 1 106 ? 24.815 -27.466 23.352 1.00 20.71 101 VAL B C 1
ATOM 1646 O O . VAL B 1 106 ? 25.699 -28.329 23.388 1.00 20.96 101 VAL B O 1
ATOM 1650 N N . THR B 1 107 ? 23.722 -27.517 24.110 1.00 18.80 102 THR B N 1
ATOM 1651 C CA . THR B 1 107 ? 23.452 -28.641 24.981 1.00 17.46 102 THR B CA 1
ATOM 1652 C C . THR B 1 107 ? 23.462 -30.003 24.300 1.00 17.22 102 THR B C 1
ATOM 1653 O O . THR B 1 107 ? 24.071 -30.933 24.846 1.00 17.81 102 THR B O 1
ATOM 1657 N N . PRO B 1 108 ? 22.811 -30.145 23.124 1.00 16.81 103 PRO B N 1
ATOM 1658 C CA . PRO B 1 108 ? 22.875 -31.467 22.459 1.00 16.79 103 PRO B CA 1
ATOM 1659 C C . PRO B 1 108 ? 24.287 -31.833 21.993 1.00 17.92 103 PRO B C 1
ATOM 1660 O O . PRO B 1 108 ? 24.731 -32.953 22.218 1.00 17.38 103 PRO B O 1
ATOM 1664 N N . GLU B 1 109 ? 25.004 -30.891 21.385 1.00 19.93 104 GLU B N 1
ATOM 1665 C CA . GLU B 1 109 ? 26.424 -31.156 21.004 1.00 22.02 104 GLU B CA 1
ATOM 1666 C C . GLU B 1 109 ? 27.272 -31.618 22.212 1.00 21.01 104 GLU B C 1
ATOM 1667 O O . GLU B 1 109 ? 28.003 -32.596 22.118 1.00 20.71 104 GLU B O 1
ATOM 1673 N N . SER B 1 110 ? 27.110 -30.940 23.348 1.00 20.37 105 SER B N 1
ATOM 1674 C CA . SER B 1 110 ? 27.859 -31.245 24.576 1.00 20.52 105 SER B CA 1
ATOM 1675 C C . SER B 1 110 ? 27.510 -32.602 25.099 1.00 19.71 105 SER B C 1
ATOM 1676 O O . SER B 1 110 ? 28.392 -33.383 25.408 1.00 21.02 105 SER B O 1
ATOM 1679 N N . THR B 1 111 ? 26.210 -32.868 25.202 1.00 18.86 106 THR B N 1
ATOM 1680 C CA . THR B 1 111 ? 25.709 -34.137 25.663 1.00 18.13 106 THR B CA 1
ATOM 1681 C C . THR B 1 111 ? 26.150 -35.307 24.759 1.00 19.67 106 THR B C 1
ATOM 1682 O O . THR B 1 111 ? 26.461 -36.390 25.262 1.00 19.32 106 THR B O 1
ATOM 1686 N N . ARG B 1 112 ? 26.182 -35.091 23.444 1.00 20.69 107 ARG B N 1
ATOM 1687 C CA . ARG B 1 112 ? 26.608 -36.153 22.508 1.00 22.88 107 ARG B CA 1
ATOM 1688 C C . ARG B 1 112 ? 27.996 -36.693 22.848 1.00 23.72 107 ARG B C 1
ATOM 1689 O O . ARG B 1 112 ? 28.230 -37.890 22.777 1.00 24.74 107 ARG B O 1
ATOM 1697 N N . GLU B 1 113 ? 28.917 -35.808 23.207 1.00 24.57 108 GLU B N 1
ATOM 1698 C CA . GLU B 1 113 ? 30.287 -36.220 23.493 1.00 26.27 108 GLU B CA 1
ATOM 1699 C C . GLU B 1 113 ? 30.383 -37.140 24.705 1.00 25.32 108 GLU B C 1
ATOM 1700 O O . GLU B 1 113 ? 31.250 -37.996 24.758 1.00 26.13 108 GLU B O 1
ATOM 1706 N N . ILE B 1 114 ? 29.494 -36.968 25.67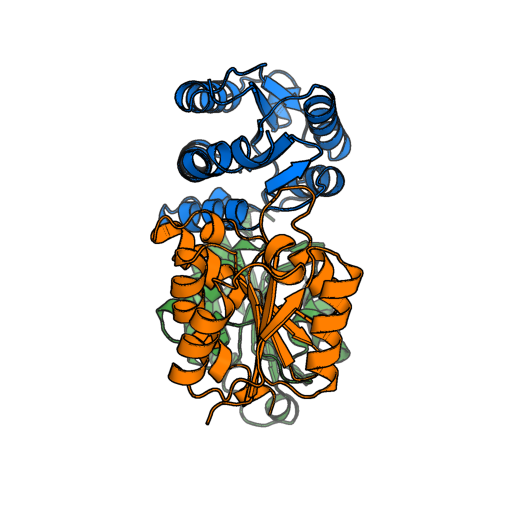6 1.00 24.01 109 ILE B N 1
ATOM 1707 C CA . ILE B 1 114 ? 29.648 -37.702 26.922 1.00 23.54 109 ILE B CA 1
ATOM 1708 C C . ILE B 1 114 ? 28.845 -38.995 27.011 1.00 22.72 109 ILE B C 1
ATOM 1709 O O . ILE B 1 114 ? 29.115 -39.806 27.882 1.00 22.43 109 ILE B O 1
ATOM 1714 N N . LEU B 1 115 ? 27.876 -39.186 26.113 1.00 21.93 110 LEU B N 1
ATOM 1715 C CA . LEU B 1 115 ? 27.060 -40.396 26.064 1.00 21.94 110 LEU B CA 1
ATOM 1716 C C . LEU B 1 115 ? 27.810 -41.586 25.496 1.00 23.96 110 LEU B C 1
ATOM 1717 O O . LEU B 1 115 ? 28.515 -41.469 24.503 1.00 25.20 110 LEU B O 1
ATOM 1722 N N . ASP B 1 116 ? 27.665 -42.738 26.140 1.00 24.74 111 ASP B N 1
ATOM 1723 C CA . ASP B 1 116 ? 28.172 -43.980 25.574 1.00 26.34 111 ASP B CA 1
ATOM 1724 C C . ASP B 1 116 ? 27.156 -44.530 24.579 1.00 26.88 111 ASP B C 1
ATOM 1725 O O . ASP B 1 116 ? 27.551 -45.116 23.562 1.00 28.67 111 ASP B O 1
ATOM 1730 N N . ARG B 1 117 ? 25.865 -44.387 24.898 1.00 25.31 112 ARG B N 1
ATOM 1731 C CA . ARG B 1 117 ? 24.788 -44.778 23.990 1.00 26.72 112 ARG B CA 1
ATOM 1732 C C . ARG B 1 117 ? 23.492 -43.985 24.153 1.00 25.02 112 ARG B C 1
ATOM 1733 O O . ARG B 1 117 ? 23.113 -43.549 25.256 1.00 25.36 112 ARG B O 1
ATOM 1741 N N . GLU B 1 118 ? 22.828 -43.775 23.032 1.00 24.39 113 GLU B N 1
ATOM 1742 C CA . GLU B 1 118 ? 21.587 -43.053 23.030 1.00 22.79 113 GLU B CA 1
ATOM 1743 C C . GLU B 1 118 ? 20.391 -43.994 23.267 1.00 21.25 113 GLU B C 1
ATOM 1744 O O . GLU B 1 118 ? 20.352 -45.105 22.771 1.00 21.27 113 GLU B O 1
ATOM 1750 N N . ILE B 1 119 ? 19.437 -43.518 24.059 1.00 17.58 114 ILE B N 1
ATOM 1751 C CA . ILE B 1 119 ? 18.086 -44.039 24.090 1.00 17.10 114 ILE B CA 1
ATOM 1752 C C . ILE B 1 119 ? 17.151 -43.096 23.295 1.00 16.46 114 ILE B C 1
ATOM 1753 O O . ILE B 1 119 ? 16.510 -42.208 23.873 1.00 15.26 114 ILE B O 1
ATOM 1758 N N . LEU B 1 120 ? 17.073 -43.284 21.978 1.00 16.64 115 LEU B N 1
ATOM 1759 C CA . LEU B 1 120 ? 16.233 -42.397 21.122 1.00 16.85 115 LEU B CA 1
ATOM 1760 C C . LEU B 1 120 ? 14.768 -42.353 21.550 1.00 16.52 115 LEU B C 1
ATOM 1761 O O . LEU B 1 120 ? 14.099 -41.342 21.389 1.00 16.36 115 LEU B O 1
ATOM 1766 N N . GLY B 1 121 ? 14.271 -43.451 22.100 1.00 16.31 116 GLY B N 1
ATOM 1767 C CA . GLY B 1 121 ? 12.892 -43.498 22.534 1.00 15.98 116 GLY B CA 1
ATOM 1768 C C . GLY B 1 121 ? 12.516 -42.405 23.507 1.00 15.54 116 GLY B C 1
ATOM 1769 O O . GLY B 1 121 ? 11.374 -41.918 23.495 1.00 14.68 116 GLY B O 1
ATOM 1770 N N . ILE B 1 122 ? 13.468 -42.007 24.361 1.00 15.02 117 ILE B N 1
ATOM 1771 C CA . ILE B 1 122 ? 13.156 -40.986 25.365 1.00 14.21 117 ILE B CA 1
ATOM 1772 C C . ILE B 1 122 ? 12.938 -39.635 24.669 1.00 14.14 117 ILE B C 1
ATOM 1773 O O . ILE B 1 122 ? 11.905 -38.994 24.883 1.00 13.47 117 ILE B O 1
ATOM 1778 N N . ALA B 1 123 ? 13.882 -39.239 23.807 1.00 14.51 118 ALA B N 1
ATOM 1779 C CA . ALA B 1 123 ? 13.780 -37.980 23.052 1.00 15.24 118 ALA B CA 1
ATOM 1780 C C . ALA B 1 123 ? 12.576 -37.963 22.091 1.00 15.86 118 ALA B C 1
ATOM 1781 O O . ALA B 1 123 ? 11.934 -36.897 21.911 1.00 16.76 118 ALA B O 1
ATOM 1783 N N . GLU B 1 124 ? 12.251 -39.107 21.468 1.00 15.22 119 GLU B N 1
ATOM 1784 C CA . GLU B 1 124 ? 11.066 -39.162 20.601 1.00 15.82 119 GLU B CA 1
ATOM 1785 C C . GLU B 1 124 ? 9.784 -38.980 21.401 1.00 14.75 119 GLU B C 1
ATOM 1786 O O . GLU B 1 124 ? 8.897 -38.230 21.002 1.00 14.96 119 GLU B O 1
ATOM 1792 N N . ALA B 1 125 ? 9.674 -39.670 22.526 1.00 14.45 120 ALA B N 1
ATOM 1793 C CA . ALA B 1 125 ? 8.451 -39.599 23.333 1.00 14.69 120 ALA B CA 1
ATOM 1794 C C . ALA B 1 125 ? 8.223 -38.185 23.857 1.00 14.73 120 ALA B C 1
ATOM 1795 O O . ALA B 1 125 ? 7.100 -37.720 23.889 1.00 16.42 120 ALA B O 1
ATOM 1797 N N . ILE B 1 126 ? 9.282 -37.534 24.315 1.00 14.23 121 ILE B N 1
ATOM 1798 C CA . ILE B 1 126 ? 9.208 -36.168 24.818 1.00 14.06 121 ILE B CA 1
ATOM 1799 C C . ILE B 1 126 ? 8.836 -35.176 23.716 1.00 14.48 121 ILE B C 1
ATOM 1800 O O . ILE B 1 126 ? 8.033 -34.256 23.958 1.00 15.01 121 ILE B O 1
ATOM 1805 N N . ARG B 1 127 ? 9.431 -35.341 22.524 1.00 13.16 122 ARG B N 1
ATOM 1806 C CA . ARG B 1 127 ? 9.076 -34.514 21.384 1.00 13.35 122 ARG B CA 1
ATOM 1807 C C . ARG B 1 127 ? 7.631 -34.767 20.970 1.00 13.98 122 ARG B C 1
ATOM 1808 O O . ARG B 1 127 ? 6.904 -33.819 20.715 1.00 13.98 122 ARG B O 1
ATOM 1816 N N . ALA B 1 128 ? 7.210 -36.035 20.922 1.00 13.90 123 ALA B N 1
ATOM 1817 C CA . ALA B 1 128 ? 5.842 -36.359 20.490 1.00 15.19 123 ALA B CA 1
ATOM 1818 C C . ALA B 1 128 ? 4.786 -35.753 21.412 1.00 14.61 123 ALA B C 1
ATOM 1819 O O . ALA B 1 128 ? 3.766 -35.196 20.971 1.00 15.01 123 ALA B O 1
ATOM 1821 N N . SER B 1 129 ? 5.041 -35.877 22.700 1.00 14.51 124 SER B N 1
ATOM 1822 C CA . SER B 1 129 ? 4.132 -35.345 23.709 1.00 14.68 124 SER B CA 1
ATOM 1823 C C . SER B 1 129 ? 4.089 -33.807 23.653 1.00 15.44 124 SER B C 1
ATOM 1824 O O . SER B 1 129 ? 3.024 -33.208 23.785 1.00 16.24 124 SER B O 1
ATOM 1827 N N . GLY B 1 130 ? 5.242 -33.170 23.453 1.00 15.38 125 GLY B N 1
ATOM 1828 C CA . GLY B 1 130 ? 5.316 -31.700 23.358 1.00 16.03 125 GLY B CA 1
ATOM 1829 C C . GLY B 1 130 ? 4.584 -31.128 22.158 1.00 17.84 125 GLY B C 1
ATOM 1830 O O . GLY B 1 130 ? 3.865 -30.118 22.241 1.00 18.04 125 GLY B O 1
ATOM 1831 N N . LEU B 1 131 ? 4.771 -31.768 21.019 1.00 18.09 126 LEU B N 1
ATOM 1832 C CA . LEU B 1 131 ? 4.094 -31.332 19.822 1.00 19.93 126 LEU B CA 1
ATOM 1833 C C . LEU B 1 131 ? 2.566 -31.335 19.970 1.00 20.68 126 LEU B C 1
ATOM 1834 O O . LEU B 1 131 ? 1.905 -30.328 19.703 1.00 22.90 126 LEU B O 1
ATOM 1839 N N . SER B 1 132 ? 1.994 -32.442 20.411 1.00 20.54 127 SER B N 1
ATOM 1840 C CA . SER B 1 132 ? 0.558 -32.524 20.504 1.00 21.90 127 SER B CA 1
ATOM 1841 C C . SER B 1 132 ? -0.035 -31.701 21.661 1.00 21.32 127 SER B C 1
ATOM 1842 O O . SER B 1 132 ? -1.224 -31.417 21.656 1.00 23.13 127 SER B O 1
ATOM 1845 N N . ALA B 1 133 ? 0.800 -31.267 22.607 1.00 19.74 128 ALA B N 1
ATOM 1846 C CA . ALA B 1 133 ? 0.379 -30.280 23.609 1.00 19.08 128 ALA B CA 1
ATOM 1847 C C . ALA B 1 133 ? 0.641 -28.860 23.131 1.00 19.44 128 ALA B C 1
ATOM 1848 O O . ALA B 1 133 ? 0.403 -27.909 23.882 1.00 20.18 128 ALA B O 1
ATOM 1850 N N . GLY B 1 134 ? 1.164 -28.696 21.909 1.00 19.36 129 GLY B N 1
ATOM 1851 C CA . GLY B 1 134 ? 1.406 -27.331 21.366 1.00 19.92 129 GLY B CA 1
ATOM 1852 C C . GLY B 1 134 ? 2.568 -26.604 22.075 1.00 20.46 129 GLY B C 1
ATOM 1853 O O . GLY B 1 134 ? 2.611 -25.370 22.097 1.00 21.81 129 GLY B O 1
ATOM 1854 N N . ILE B 1 135 ? 3.476 -27.364 22.694 1.00 18.52 130 ILE B N 1
ATOM 1855 C CA . ILE B 1 135 ? 4.695 -26.823 23.308 1.00 18.50 130 ILE B CA 1
ATOM 1856 C C . ILE B 1 135 ? 5.839 -26.974 22.288 1.00 19.18 130 ILE B C 1
ATOM 1857 O O . ILE B 1 135 ? 6.479 -28.043 22.160 1.00 17.89 130 ILE B O 1
ATOM 1862 N N . ILE B 1 136 ? 6.091 -25.898 21.561 1.00 20.91 131 ILE B N 1
ATOM 1863 C CA . ILE B 1 136 ? 6.873 -25.985 20.352 1.00 22.05 131 ILE B CA 1
ATOM 1864 C C . ILE B 1 136 ? 8.352 -26.188 20.626 1.00 21.41 131 ILE B C 1
ATOM 1865 O O . ILE B 1 136 ? 9.012 -26.969 19.921 1.00 20.76 131 ILE B O 1
ATOM 1870 N N . ASP B 1 137 ? 8.881 -25.538 21.667 1.00 20.84 132 ASP B N 1
ATOM 1871 C CA . ASP B 1 137 ? 10.275 -25.792 22.003 1.00 20.05 132 ASP B CA 1
ATOM 1872 C C . ASP B 1 137 ? 10.500 -27.248 22.447 1.00 17.52 132 ASP B C 1
ATOM 1873 O O . ASP B 1 137 ? 11.555 -27.793 22.189 1.00 17.54 132 ASP B O 1
ATOM 1878 N N . ALA B 1 138 ? 9.515 -27.893 23.054 1.00 15.53 133 ALA B N 1
ATOM 1879 C CA . ALA B 1 138 ? 9.624 -29.340 23.361 1.00 13.83 133 ALA B CA 1
ATOM 1880 C C . ALA B 1 138 ? 9.443 -30.216 22.108 1.00 13.59 133 ALA B C 1
ATOM 1881 O O . ALA B 1 138 ? 10.194 -31.179 21.895 1.00 13.14 133 ALA B O 1
ATOM 1883 N N . GLY B 1 139 ? 8.439 -29.899 21.280 1.00 13.30 134 GLY B N 1
ATOM 1884 C CA . GLY B 1 139 ? 8.200 -30.702 20.105 1.00 13.20 134 GLY B CA 1
ATOM 1885 C C . GLY B 1 139 ? 9.384 -30.707 19.149 1.00 14.67 134 GLY B C 1
ATOM 1886 O O . GLY B 1 139 ? 9.592 -31.686 18.422 1.00 14.96 134 GLY B O 1
ATOM 1887 N N . LEU B 1 140 ? 10.182 -29.637 19.173 1.00 14.73 135 LEU B N 1
ATOM 1888 C CA . LEU B 1 140 ? 11.296 -29.478 18.221 1.00 15.85 135 LEU B CA 1
ATOM 1889 C C . LEU B 1 140 ? 12.679 -29.551 18.890 1.00 15.93 135 LEU B C 1
ATOM 1890 O O . LEU B 1 140 ? 13.728 -29.408 18.230 1.00 16.35 135 LEU B O 1
ATOM 1895 N N . SER B 1 141 ? 12.658 -29.794 20.199 1.00 15.65 136 SER B N 1
ATOM 1896 C CA . SER B 1 141 ? 13.862 -29.851 21.000 1.00 15.92 136 SER B CA 1
ATOM 1897 C C . SER B 1 141 ? 14.848 -30.803 20.353 1.00 16.25 136 SER B C 1
ATOM 1898 O O . SER B 1 141 ? 14.487 -31.928 19.979 1.00 15.97 136 SER B O 1
ATOM 1901 N N . ARG B 1 142 ? 16.091 -30.358 20.246 1.00 16.56 137 ARG B N 1
ATOM 1902 C CA . ARG B 1 142 ? 17.174 -31.203 19.756 1.00 16.85 137 ARG B CA 1
ATOM 1903 C C . ARG B 1 142 ? 17.816 -31.954 20.928 1.00 15.82 137 ARG B C 1
ATOM 1904 O O . ARG B 1 142 ? 18.855 -32.613 20.775 1.00 14.68 137 ARG B O 1
ATOM 1912 N N . GLY B 1 143 ? 17.211 -31.830 22.102 1.00 15.09 138 GLY B N 1
ATOM 1913 C CA . GLY B 1 143 ? 17.745 -32.499 23.289 1.00 15.83 138 GLY B CA 1
ATOM 1914 C C . GLY B 1 143 ? 17.963 -33.992 23.111 1.00 15.83 138 GLY B C 1
ATOM 1915 O O . GLY B 1 143 ? 17.179 -34.674 22.412 1.00 17.44 138 GLY B O 1
ATOM 1916 N N . LEU B 1 144 ? 19.013 -34.511 23.734 1.00 14.78 139 LEU B N 1
ATOM 1917 C CA . LEU B 1 144 ? 19.316 -35.947 23.669 1.00 14.30 139 LEU B CA 1
ATOM 1918 C C . LEU B 1 144 ? 18.972 -36.656 24.962 1.00 13.76 139 LEU B C 1
ATOM 1919 O O . LEU B 1 144 ? 18.742 -36.021 26.009 1.00 13.41 139 LEU B O 1
ATOM 1924 N N . ALA B 1 145 ? 19.020 -37.982 24.910 1.00 13.93 140 ALA B N 1
ATOM 1925 C CA . ALA B 1 145 ? 18.889 -38.797 26.100 1.00 14.54 140 ALA B CA 1
ATOM 1926 C C . ALA B 1 145 ? 19.694 -40.052 25.884 1.00 15.40 140 ALA B C 1
ATOM 1927 O O . ALA B 1 145 ? 19.713 -40.615 24.775 1.00 15.28 140 ALA B O 1
ATOM 1929 N N . GLY B 1 146 ? 20.367 -40.508 26.940 1.00 16.53 141 GLY B N 1
ATOM 1930 C CA . GLY B 1 146 ? 21.148 -41.740 26.842 1.00 16.76 141 GLY B CA 1
ATOM 1931 C C . GLY B 1 146 ? 21.884 -42.069 28.120 1.00 17.54 141 GLY B C 1
ATOM 1932 O O . GLY B 1 146 ? 21.625 -41.502 29.172 1.00 18.07 141 GLY B O 1
ATOM 1933 N N . VAL B 1 147 ? 22.772 -43.037 28.014 1.00 18.76 142 VAL B N 1
ATOM 1934 C CA . VAL B 1 147 ? 23.476 -43.572 29.153 1.00 19.39 142 VAL B CA 1
ATOM 1935 C C . VAL B 1 147 ? 24.926 -43.116 29.039 1.00 20.29 142 VAL B C 1
ATOM 1936 O O . VAL B 1 147 ? 25.514 -43.157 27.955 1.00 19.88 142 VAL B O 1
ATOM 1940 N N . SER B 1 148 ? 25.471 -42.625 30.149 1.00 20.72 143 SER B N 1
ATOM 1941 C CA . SER B 1 148 ? 26.899 -42.361 30.248 1.00 21.91 143 SER B CA 1
ATOM 1942 C C . SER B 1 148 ? 27.363 -42.999 31.549 1.00 22.82 143 SER B C 1
ATOM 1943 O O . SER B 1 148 ? 26.859 -42.663 32.620 1.00 22.08 143 SER B O 1
ATOM 1946 N N . GLY B 1 149 ? 28.291 -43.952 31.446 1.00 24.37 144 GLY B N 1
ATOM 1947 C CA . GLY B 1 149 ? 28.676 -44.803 32.594 1.00 26.06 144 GLY B CA 1
ATOM 1948 C C . GLY B 1 149 ? 27.467 -45.600 33.072 1.00 25.88 144 GLY B C 1
ATOM 1949 O O . GLY B 1 149 ? 26.960 -46.437 32.343 1.00 26.35 144 GLY B O 1
ATOM 1950 N N . SER B 1 150 ? 27.000 -45.317 34.285 1.00 26.04 145 SER B N 1
ATOM 1951 C CA . SER B 1 150 ? 25.749 -45.883 34.827 1.00 25.36 145 SER B CA 1
ATOM 1952 C C . SER B 1 150 ? 24.727 -44.793 35.040 1.00 22.78 145 SER B C 1
ATOM 1953 O O . SER B 1 150 ? 23.811 -44.950 35.844 1.00 23.40 145 SER B O 1
ATOM 1956 N N . THR B 1 151 ? 24.868 -43.695 34.319 1.00 19.75 146 THR B N 1
ATOM 1957 C CA . THR B 1 151 ? 24.015 -42.547 34.533 1.00 18.50 146 THR B CA 1
ATOM 1958 C C . THR B 1 151 ? 23.072 -42.301 33.367 1.00 16.76 146 THR B C 1
ATOM 1959 O O . THR B 1 151 ? 23.511 -42.286 32.227 1.00 16.88 146 THR B O 1
ATOM 1963 N N . LEU B 1 152 ? 21.789 -42.111 33.643 1.00 16.13 147 LEU B N 1
ATOM 1964 C CA . LEU B 1 152 ? 20.854 -41.645 32.606 1.00 15.98 147 LEU B CA 1
ATOM 1965 C C . LEU B 1 152 ? 20.901 -40.111 32.538 1.00 15.43 147 LEU B C 1
ATOM 1966 O O . LEU B 1 152 ? 20.784 -39.443 33.565 1.00 16.19 147 LEU B O 1
ATOM 1971 N N . VAL B 1 153 ? 21.114 -39.578 31.334 1.00 14.96 148 VAL B N 1
ATOM 1972 C CA . VAL B 1 153 ? 21.188 -38.144 31.092 1.00 14.46 148 VAL B CA 1
ATOM 1973 C C . VAL B 1 153 ? 20.085 -37.778 30.096 1.00 14.10 148 VAL B C 1
ATOM 1974 O O . VAL B 1 153 ? 19.944 -38.439 29.085 1.00 14.00 148 VAL B O 1
ATOM 1978 N N . VAL B 1 154 ? 19.316 -36.729 30.390 1.00 14.24 149 VAL B N 1
ATOM 1979 C CA . VAL B 1 154 ? 18.227 -36.295 29.538 1.00 13.85 149 VAL B CA 1
ATOM 1980 C C . VAL B 1 154 ? 18.265 -34.763 29.423 1.00 15.01 149 VAL B C 1
ATOM 1981 O O . VAL B 1 154 ? 18.228 -34.041 30.445 1.00 16.46 149 VAL B O 1
ATOM 1985 N N . ASN B 1 155 ? 18.285 -34.262 28.191 1.00 14.61 150 ASN B N 1
ATOM 1986 C CA . ASN B 1 155 ? 18.181 -32.815 27.942 1.00 14.59 150 ASN B CA 1
ATOM 1987 C C . ASN B 1 155 ? 16.709 -32.423 27.760 1.00 14.36 150 ASN B C 1
ATOM 1988 O O . ASN B 1 155 ? 16.029 -32.960 26.879 1.00 13.64 150 ASN B O 1
ATOM 1993 N N . LEU B 1 156 ? 16.226 -31.484 28.570 1.00 13.96 151 LEU B N 1
ATOM 1994 C CA . LEU B 1 156 ? 14.925 -30.882 28.360 1.00 14.38 151 LEU B CA 1
ATOM 1995 C C . LEU B 1 156 ? 15.098 -29.460 27.824 1.00 15.28 151 LEU B C 1
ATOM 1996 O O . LEU B 1 156 ? 16.080 -28.788 28.136 1.00 15.24 151 LEU B O 1
ATOM 2001 N N . ALA B 1 157 ? 14.119 -29.020 27.030 1.00 15.83 152 ALA B N 1
ATOM 2002 C CA . ALA B 1 157 ? 14.027 -27.651 26.566 1.00 16.73 152 ALA B CA 1
ATOM 2003 C C . ALA B 1 157 ? 13.734 -26.718 27.744 1.00 17.79 152 ALA B C 1
ATOM 2004 O O . ALA B 1 157 ? 13.293 -27.165 28.805 1.00 16.85 152 ALA B O 1
ATOM 2006 N N . GLY B 1 158 ? 13.972 -25.425 27.529 1.00 19.31 153 GLY B N 1
ATOM 2007 C CA . GLY B 1 158 ? 14.001 -24.443 28.596 1.00 20.93 153 GLY B CA 1
ATOM 2008 C C . GLY B 1 158 ? 12.687 -23.857 29.067 1.00 22.35 153 GLY B C 1
ATOM 2009 O O . GLY B 1 158 ? 12.663 -23.228 30.118 1.00 22.96 153 GLY B O 1
ATOM 2010 N N . SER B 1 159 ? 11.582 -24.039 28.337 1.00 21.90 154 SER B N 1
ATOM 2011 C CA . SER B 1 159 ? 10.349 -23.354 28.783 1.00 22.92 154 SER B CA 1
ATOM 2012 C C . SER B 1 159 ? 9.707 -24.089 29.968 1.00 22.15 154 SER B C 1
ATOM 2013 O O . SER B 1 159 ? 9.892 -25.299 30.131 1.00 21.24 154 SER B O 1
ATOM 2016 N N . ARG B 1 160 ? 8.931 -23.370 30.773 1.00 23.13 155 ARG B N 1
ATOM 2017 C CA . ARG B 1 160 ? 8.291 -23.986 31.931 1.00 22.98 155 ARG B CA 1
ATOM 2018 C C . ARG B 1 160 ? 7.345 -25.100 31.509 1.00 21.59 155 ARG B C 1
ATOM 2019 O O . ARG B 1 160 ? 7.315 -26.152 32.153 1.00 20.64 155 ARG B O 1
ATOM 2027 N N . TYR B 1 161 ? 6.599 -24.876 30.425 1.00 20.63 156 TYR B N 1
ATOM 2028 C CA . TYR B 1 161 ? 5.749 -25.920 29.844 1.00 20.35 156 TYR B CA 1
ATOM 2029 C C . TYR B 1 161 ? 6.555 -27.138 29.378 1.00 18.08 156 TYR B C 1
ATOM 2030 O O . TYR B 1 161 ? 6.168 -28.279 29.651 1.00 17.31 156 TYR B O 1
ATOM 2039 N N . ALA B 1 162 ? 7.686 -26.895 28.713 1.00 17.20 157 ALA B N 1
ATOM 2040 C CA . ALA B 1 162 ? 8.557 -27.997 28.293 1.00 15.92 157 ALA B CA 1
ATOM 2041 C C . ALA B 1 162 ? 9.011 -28.801 29.483 1.00 15.20 157 ALA B C 1
ATOM 2042 O O . ALA B 1 162 ? 9.027 -30.032 29.432 1.00 14.72 157 ALA B O 1
ATOM 2044 N N . VAL B 1 163 ? 9.383 -28.108 30.554 1.00 15.78 158 VAL B N 1
ATOM 2045 C CA . VAL B 1 163 ? 9.893 -28.778 31.739 1.00 15.64 158 VAL B CA 1
ATOM 2046 C C . VAL B 1 163 ? 8.827 -29.688 32.352 1.00 15.64 158 VAL B C 1
ATOM 2047 O O . VAL B 1 163 ? 9.115 -30.849 32.711 1.00 14.78 158 VAL B O 1
ATOM 2051 N N . ARG B 1 164 ? 7.600 -29.174 32.444 1.00 15.14 159 ARG B N 1
ATOM 2052 C CA . ARG B 1 164 ? 6.522 -29.889 33.121 1.00 16.08 159 ARG B CA 1
ATOM 2053 C C . ARG B 1 164 ? 6.133 -31.138 32.300 1.00 15.01 159 ARG B C 1
ATOM 2054 O O . ARG B 1 164 ? 6.046 -32.241 32.834 1.00 14.72 159 ARG B O 1
ATOM 2062 N N . ASP B 1 165 ? 5.952 -30.946 30.997 1.00 15.04 160 ASP B N 1
ATOM 2063 C CA . ASP B 1 165 ? 5.522 -32.024 30.082 1.00 14.22 160 ASP B CA 1
ATOM 2064 C C . ASP B 1 165 ? 6.629 -33.076 29.869 1.00 13.77 160 ASP B C 1
ATOM 2065 O O . ASP B 1 165 ? 6.356 -34.275 29.846 1.00 14.02 160 ASP B O 1
ATOM 2070 N N . GLY B 1 166 ? 7.872 -32.629 29.710 1.00 13.72 161 GLY B N 1
ATOM 2071 C CA . GLY B 1 166 ? 9.004 -33.533 29.641 1.00 12.23 161 GLY B CA 1
ATOM 2072 C C . GLY B 1 166 ? 9.096 -34.432 30.859 1.00 13.47 161 GLY B C 1
ATOM 2073 O O . GLY B 1 166 ? 9.253 -35.656 30.711 1.00 14.09 161 GLY B O 1
ATOM 2074 N N . MET B 1 167 ? 9.017 -33.853 32.060 1.00 13.86 162 MET B N 1
ATOM 2075 C CA . MET B 1 167 ? 9.088 -34.674 33.276 1.00 15.35 162 MET B CA 1
ATOM 2076 C C . MET B 1 167 ? 7.948 -35.656 33.343 1.00 15.07 162 MET B C 1
ATOM 2077 O O . MET B 1 167 ? 8.154 -36.801 33.729 1.00 16.72 162 MET B O 1
ATOM 2082 N N . ALA B 1 168 ? 6.757 -35.239 32.933 1.00 15.32 163 ALA B N 1
ATOM 2083 C CA . ALA B 1 168 ? 5.587 -36.144 32.920 1.00 16.06 163 ALA B CA 1
ATOM 2084 C C . ALA B 1 168 ? 5.858 -37.367 32.035 1.00 15.63 163 ALA B C 1
ATOM 2085 O O . ALA B 1 168 ? 5.550 -38.520 32.407 1.00 16.49 163 ALA B O 1
ATOM 2087 N N . THR B 1 169 ? 6.426 -37.108 30.864 1.00 15.37 164 THR B N 1
ATOM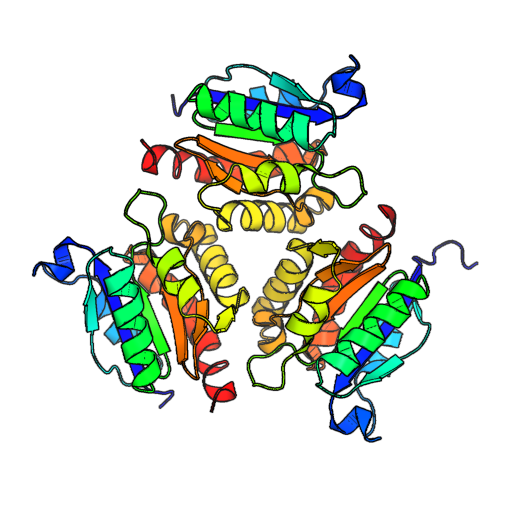 2088 C CA . THR B 1 169 ? 6.791 -38.159 29.904 1.00 15.44 164 THR B CA 1
ATOM 2089 C C . THR B 1 169 ? 7.969 -39.014 30.437 1.00 16.20 164 THR B C 1
ATOM 2090 O O . THR B 1 169 ? 7.926 -40.240 30.361 1.00 17.46 164 THR B O 1
ATOM 2094 N N . LEU B 1 170 ? 8.990 -38.370 31.016 1.00 15.94 165 LEU B N 1
ATOM 2095 C CA . LEU B 1 170 ? 10.160 -39.070 31.560 1.00 17.03 165 LEU B CA 1
ATOM 2096 C C . LEU B 1 170 ? 9.884 -40.008 32.758 1.00 18.83 165 LEU B C 1
ATOM 2097 O O . LEU B 1 170 ? 10.534 -41.046 32.871 1.00 19.17 165 LEU B O 1
ATOM 2102 N N . ASN B 1 171 ? 8.946 -39.658 33.642 1.00 20.07 166 ASN B N 1
ATOM 2103 C CA . ASN B 1 171 ? 8.732 -40.425 34.896 1.00 22.43 166 ASN B CA 1
ATOM 2104 C C . ASN B 1 171 ? 8.797 -41.969 34.768 1.00 23.18 166 ASN B C 1
ATOM 2105 O O . ASN B 1 171 ? 9.659 -42.597 35.373 1.00 24.92 166 ASN B O 1
ATOM 2110 N N . PRO B 1 172 ? 7.873 -42.583 33.997 1.00 22.80 167 PRO B N 1
ATOM 2111 C CA . PRO B 1 172 ? 7.970 -44.036 33.848 1.00 23.29 167 PRO B CA 1
ATOM 2112 C C . PRO B 1 172 ? 9.259 -44.500 33.115 1.00 22.60 167 PRO B C 1
ATOM 2113 O O . PRO B 1 172 ? 9.764 -45.589 33.394 1.00 24.98 167 PRO B O 1
ATOM 2117 N N . LEU B 1 173 ? 9.810 -43.690 32.226 1.00 19.46 168 LEU B N 1
ATOM 2118 C CA . LEU B 1 173 ? 10.969 -44.155 31.461 1.00 17.93 168 LEU B CA 1
ATOM 2119 C C . LEU B 1 173 ? 12.258 -44.220 32.327 1.00 18.45 168 LEU B C 1
ATOM 2120 O O . LEU B 1 173 ? 13.014 -45.203 32.258 1.00 18.40 168 LEU B O 1
ATOM 2125 N N . ALA B 1 174 ? 12.465 -43.204 33.170 1.00 17.92 169 ALA B N 1
ATOM 2126 C CA . ALA B 1 174 ? 13.675 -43.091 33.987 1.00 19.08 169 ALA B CA 1
ATOM 2127 C C . ALA B 1 174 ? 13.738 -44.240 34.995 1.00 21.44 169 ALA B C 1
ATOM 2128 O O . ALA B 1 174 ? 14.728 -44.959 35.032 1.00 22.66 169 ALA B O 1
ATOM 2130 N N . ALA B 1 175 ? 12.660 -44.458 35.754 1.00 23.38 170 ALA B N 1
ATOM 2131 C CA . ALA B 1 175 ? 12.585 -45.601 36.684 1.00 26.39 170 ALA B CA 1
ATOM 2132 C C . ALA B 1 175 ? 12.955 -46.923 36.035 1.00 26.76 170 ALA B C 1
ATOM 2133 O O . ALA B 1 175 ? 13.697 -47.703 36.614 1.00 28.80 170 ALA B O 1
ATOM 2135 N N . HIS B 1 176 ? 12.443 -47.175 34.833 1.00 26.79 171 HIS B N 1
ATOM 2136 C CA . HIS B 1 176 ? 12.744 -48.430 34.126 1.00 27.44 171 HIS B CA 1
ATOM 2137 C C . HIS B 1 176 ? 14.231 -48.568 33.789 1.00 26.44 171 HIS B C 1
ATOM 2138 O O . HIS B 1 176 ? 14.820 -49.606 34.068 1.00 28.07 171 HIS B O 1
ATOM 2145 N N . ILE B 1 177 ? 14.814 -47.526 33.182 1.00 24.03 172 ILE B N 1
ATOM 2146 C CA A ILE B 1 177 ? 16.224 -47.550 32.783 0.60 23.39 172 ILE B CA 1
ATOM 2147 C CA B ILE B 1 177 ? 16.225 -47.522 32.773 0.40 23.42 172 ILE B CA 1
ATOM 2148 C C . ILE B 1 177 ? 17.180 -47.622 33.975 1.00 24.89 172 ILE B C 1
ATOM 2149 O O . ILE B 1 177 ? 18.157 -48.365 33.939 1.00 25.26 172 ILE B O 1
ATOM 2158 N N . ILE B 1 178 ? 16.899 -46.860 35.029 1.00 25.39 173 ILE B N 1
ATOM 2159 C CA . ILE B 1 178 ? 17.753 -46.887 36.198 1.00 27.75 173 ILE B CA 1
ATOM 2160 C C . ILE B 1 178 ? 17.747 -48.283 36.823 1.00 31.10 173 ILE B C 1
ATOM 2161 O O . ILE B 1 178 ? 18.808 -48.815 37.172 1.00 32.00 173 ILE B O 1
ATOM 2166 N N . GLY B 1 179 ? 16.563 -48.892 36.931 1.00 33.22 174 GLY B N 1
ATOM 2167 C CA . GLY B 1 179 ? 16.466 -50.280 37.435 1.00 36.44 174 GLY B CA 1
ATOM 2168 C C . GLY B 1 179 ? 17.327 -51.262 36.650 1.00 37.39 174 GLY B C 1
ATOM 2169 O O . GLY B 1 179 ? 17.927 -52.146 37.218 1.00 39.08 174 GLY B O 1
ATOM 2170 N N . GLN B 1 180 ? 17.391 -51.092 35.334 1.00 37.66 175 GLN B N 1
ATOM 2171 C CA . GLN B 1 180 ? 18.230 -51.939 34.474 1.00 39.54 175 GLN B CA 1
ATOM 2172 C C . GLN B 1 180 ? 19.714 -51.687 34.647 1.00 39.76 175 GLN B C 1
ATOM 2173 O O . GLN B 1 180 ? 20.510 -52.591 34.494 1.00 41.33 175 GLN B O 1
ATOM 2179 N N . LEU B 1 181 ? 20.080 -50.447 34.933 1.00 39.21 176 LEU B N 1
ATOM 2180 C CA . LEU B 1 181 ? 21.483 -50.072 35.099 1.00 40.21 176 LEU B CA 1
ATOM 2181 C C . LEU B 1 181 ? 22.064 -50.517 36.445 1.00 43.11 176 LEU B C 1
ATOM 2182 O O . LEU B 1 181 ? 23.279 -50.425 36.649 1.00 43.68 176 LEU B O 1
ATOM 2187 N N . SER B 1 182 ? 21.205 -51.001 37.350 1.00 45.98 177 SER B N 1
ATOM 2188 C CA . SER B 1 182 ? 21.622 -51.317 38.734 1.00 49.50 177 SER B CA 1
ATOM 2189 C C . SER B 1 182 ? 22.014 -52.788 38.962 1.00 51.77 177 SER B C 1
ATOM 2190 O O . SER B 1 182 ? 21.495 -53.702 38.303 1.00 52.76 177 SER B O 1
ATOM 2193 N N . GLY C 1 25 ? -0.968 -71.979 -4.246 1.00 43.51 20 GLY C N 1
ATOM 2194 C CA . GLY C 1 25 ? -0.490 -70.770 -4.968 1.00 42.13 20 GLY C CA 1
ATOM 2195 C C . GLY C 1 25 ? 0.431 -70.008 -4.041 1.00 38.86 20 GLY C C 1
ATOM 2196 O O . GLY C 1 25 ? -0.023 -69.437 -3.041 1.00 37.71 20 GLY C O 1
ATOM 2197 N N . ALA C 1 26 ? 1.721 -69.986 -4.366 1.00 36.95 21 ALA C N 1
ATOM 2198 C CA . ALA C 1 26 ? 2.665 -69.147 -3.627 1.00 33.80 21 ALA C CA 1
ATOM 2199 C C . ALA C 1 26 ? 2.708 -67.685 -4.140 1.00 33.49 21 ALA C C 1
ATOM 2200 O O . ALA C 1 26 ? 3.609 -66.923 -3.770 1.00 32.12 21 ALA C O 1
ATOM 2202 N N . GLU C 1 27 ? 1.731 -67.307 -4.966 1.00 35.10 22 GLU C N 1
ATOM 2203 C CA . GLU C 1 27 ? 1.717 -66.033 -5.698 1.00 37.30 22 GLU C CA 1
ATOM 2204 C C . GLU C 1 27 ? 1.809 -64.778 -4.792 1.00 36.64 22 GLU C C 1
ATOM 2205 O O . GLU C 1 27 ? 2.500 -63.808 -5.139 1.00 37.79 22 GLU C O 1
ATOM 2207 N N . LEU C 1 28 ? 1.155 -64.822 -3.628 1.00 35.20 23 LEU C N 1
ATOM 2208 C CA . LEU C 1 28 ? 1.107 -63.687 -2.709 1.00 35.01 23 LEU C CA 1
ATOM 2209 C C . LEU C 1 28 ? 2.146 -63.761 -1.584 1.00 32.34 23 LEU C C 1
ATOM 2210 O O . LEU C 1 28 ? 2.061 -62.994 -0.612 1.00 33.15 23 LEU C O 1
ATOM 2215 N N . VAL C 1 29 ? 3.119 -64.668 -1.693 1.00 29.87 24 VAL C N 1
ATOM 2216 C CA . VAL C 1 29 ? 4.234 -64.659 -0.748 1.00 26.20 24 VAL C CA 1
ATOM 2217 C C . VAL C 1 29 ? 5.049 -63.363 -0.897 1.00 26.50 24 VAL C C 1
ATOM 2218 O O . VAL C 1 29 ? 5.403 -62.967 -2.006 1.00 27.90 24 VAL C O 1
ATOM 2222 N N . VAL C 1 30 ? 5.337 -62.724 0.227 1.00 24.75 25 VAL C N 1
ATOM 2223 C CA . VAL C 1 30 ? 6.051 -61.462 0.243 1.00 25.94 25 VAL C CA 1
ATOM 2224 C C . VAL C 1 30 ? 7.536 -61.668 0.056 1.00 25.88 25 VAL C C 1
ATOM 2225 O O . VAL C 1 30 ? 8.172 -60.900 -0.665 1.00 28.27 25 VAL C O 1
ATOM 2229 N N . GLY C 1 31 ? 8.092 -62.692 0.705 1.00 23.68 26 GLY C N 1
ATOM 2230 C CA . GLY C 1 31 ? 9.506 -63.067 0.497 1.00 23.41 26 GLY C CA 1
ATOM 2231 C C . GLY C 1 31 ? 9.993 -64.078 1.525 1.00 21.36 26 GLY C C 1
ATOM 2232 O O . GLY C 1 31 ? 9.188 -64.716 2.192 1.00 20.08 26 GLY C O 1
ATOM 2233 N N . ARG C 1 32 ? 11.305 -64.237 1.624 1.00 21.05 27 ARG C N 1
ATOM 2234 C CA . ARG C 1 32 ? 11.920 -65.148 2.577 1.00 20.70 27 ARG C CA 1
ATOM 2235 C C . ARG C 1 32 ? 12.297 -64.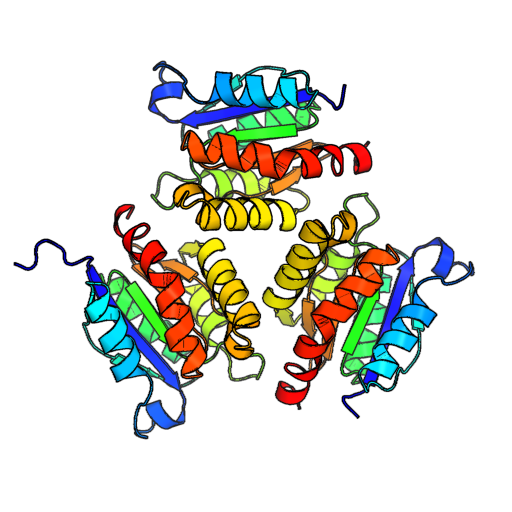385 3.856 1.00 19.80 27 ARG C C 1
ATOM 2236 O O . ARG C 1 32 ? 12.810 -63.259 3.790 1.00 20.82 27 ARG C O 1
ATOM 2244 N N . ALA C 1 33 ? 12.069 -64.999 5.016 1.00 18.57 28 ALA C N 1
ATOM 2245 C CA . ALA C 1 33 ? 12.563 -64.419 6.270 1.00 18.10 28 ALA C CA 1
ATOM 2246 C C . ALA C 1 33 ? 13.445 -65.346 7.105 1.00 17.98 28 ALA C C 1
ATOM 2247 O O . ALA C 1 33 ? 13.396 -66.583 6.965 1.00 18.64 28 ALA C O 1
ATOM 2249 N N . LEU C 1 34 ? 14.233 -64.737 7.984 1.00 18.72 29 LEU C N 1
ATOM 2250 C CA . LEU C 1 34 ? 15.007 -65.467 8.990 1.00 19.56 29 LEU C CA 1
ATOM 2251 C C . LEU C 1 34 ? 14.796 -64.788 10.335 1.00 18.65 29 LEU C C 1
ATOM 2252 O O . LEU C 1 34 ? 14.738 -63.559 10.406 1.00 19.14 29 LEU C O 1
ATOM 2257 N N . VAL C 1 35 ? 14.677 -65.594 11.382 1.00 18.15 30 VAL C N 1
ATOM 2258 C CA . VAL C 1 35 ? 14.594 -65.097 12.755 1.00 17.53 30 VAL C CA 1
ATOM 2259 C C . VAL C 1 35 ? 15.938 -65.311 13.456 1.00 18.38 30 VAL C C 1
ATOM 2260 O O . VAL C 1 35 ? 16.516 -66.380 13.370 1.00 19.33 30 VAL C O 1
ATOM 2264 N N . VAL C 1 36 ? 16.443 -64.276 14.115 1.00 18.04 31 VAL C N 1
ATOM 2265 C CA . VAL C 1 36 ? 17.668 -64.378 14.909 1.00 18.42 31 VAL C CA 1
ATOM 2266 C C . VAL C 1 36 ? 17.304 -64.117 16.362 1.00 18.78 31 VAL C C 1
ATOM 2267 O O . VAL C 1 36 ? 16.927 -63.005 16.698 1.00 19.32 31 VAL C O 1
ATOM 2271 N N . VAL C 1 37 ? 17.402 -65.144 17.205 1.00 19.38 32 VAL C N 1
ATOM 2272 C CA . VAL C 1 37 ? 17.168 -65.001 18.635 1.00 20.31 32 VAL C CA 1
ATOM 2273 C C . VAL C 1 37 ? 18.476 -64.717 19.371 1.00 22.28 32 VAL C C 1
ATOM 2274 O O . VAL C 1 37 ? 19.376 -65.552 19.399 1.00 24.00 32 VAL C O 1
ATOM 2278 N N . VAL C 1 38 ? 18.576 -63.516 19.940 1.00 23.06 33 VAL C N 1
ATOM 2279 C CA . VAL C 1 38 ? 19.730 -63.107 20.707 1.00 24.90 33 VAL C CA 1
ATOM 2280 C C . VAL C 1 38 ? 19.409 -63.357 22.146 1.00 27.99 33 VAL C C 1
ATOM 2281 O O . VAL C 1 38 ? 18.678 -62.593 22.773 1.00 28.14 33 VAL C O 1
ATOM 2285 N N . ASP C 1 39 ? 19.960 -64.437 22.677 1.00 31.55 34 ASP C N 1
ATOM 2286 C CA . ASP C 1 39 ? 19.739 -64.797 24.056 1.00 36.08 34 ASP C CA 1
ATOM 2287 C C . ASP C 1 39 ? 20.767 -65.844 24.481 1.00 39.59 34 ASP C C 1
ATOM 2288 O O . ASP C 1 39 ? 20.953 -66.862 23.802 1.00 39.31 34 ASP C O 1
ATOM 2293 N N . ASP C 1 40 ? 21.432 -65.585 25.602 1.00 43.29 35 ASP C N 1
ATOM 2294 C CA . ASP C 1 40 ? 22.513 -66.445 26.055 1.00 47.39 35 ASP C CA 1
ATOM 2295 C C . ASP C 1 40 ? 22.044 -67.843 26.419 1.00 49.87 35 ASP C C 1
ATOM 2296 O O . ASP C 1 40 ? 22.668 -68.835 26.011 1.00 51.58 35 ASP C O 1
ATOM 2301 N N . ARG C 1 41 ? 20.957 -67.931 27.185 1.00 51.50 36 ARG C N 1
ATOM 2302 C CA . ARG C 1 41 ? 20.508 -69.238 27.701 1.00 55.27 36 ARG C CA 1
ATOM 2303 C C . ARG C 1 41 ? 19.947 -70.100 26.554 1.00 53.95 36 ARG C C 1
ATOM 2304 O O . ARG C 1 41 ? 20.139 -71.319 26.539 1.00 55.90 36 ARG C O 1
ATOM 2306 N N . THR C 1 42 ? 19.306 -69.444 25.579 1.00 50.49 37 THR C N 1
ATOM 2307 C CA . THR C 1 42 ? 18.815 -70.100 24.364 1.00 49.31 37 THR C CA 1
ATOM 2308 C C . THR C 1 42 ? 19.978 -70.584 23.480 1.00 50.17 37 THR C C 1
ATOM 2309 O O . THR C 1 42 ? 19.942 -71.704 22.952 1.00 51.08 37 THR C O 1
ATOM 2313 N N . ALA C 1 43 ? 21.010 -69.749 23.336 1.00 50.43 38 ALA C N 1
ATOM 2314 C CA . ALA C 1 43 ? 22.228 -70.150 22.621 1.00 52.59 38 ALA C CA 1
ATOM 2315 C C . ALA C 1 43 ? 22.883 -71.403 23.237 1.00 57.54 38 ALA C C 1
ATOM 2316 O O . ALA C 1 43 ? 23.531 -72.172 22.522 1.00 58.88 38 ALA C O 1
ATOM 2318 N N . HIS C 1 44 ? 22.702 -71.595 24.549 1.00 60.76 39 HIS C N 1
ATOM 2319 C CA . HIS C 1 44 ? 23.215 -72.774 25.256 1.00 66.36 39 HIS C CA 1
ATOM 2320 C C . HIS C 1 44 ? 22.175 -73.899 25.456 1.00 67.88 39 HIS C C 1
ATOM 2321 O O . HIS C 1 44 ? 22.329 -74.746 26.344 1.00 72.27 39 HIS C O 1
ATOM 2328 N N . GLY C 1 45 ? 21.121 -73.903 24.639 1.00 64.61 40 GLY C N 1
ATOM 2329 C CA . GLY C 1 45 ? 20.191 -75.035 24.601 1.00 66.02 40 GLY C CA 1
ATOM 2330 C C . GLY C 1 45 ? 18.912 -75.002 25.432 1.00 66.17 40 GLY C C 1
ATOM 2331 O O . GLY C 1 45 ? 18.133 -75.961 25.381 1.00 67.97 40 GLY C O 1
ATOM 2332 N N . ASP C 1 46 ? 18.695 -73.925 26.199 1.00 64.78 41 ASP C N 1
ATOM 2333 C CA . ASP C 1 46 ? 17.405 -73.670 26.869 1.00 64.47 41 ASP C CA 1
ATOM 2334 C C . ASP C 1 46 ? 16.294 -73.543 25.837 1.00 60.68 41 ASP C C 1
ATOM 2335 O O . ASP C 1 46 ? 16.543 -73.150 24.688 1.00 56.26 41 ASP C O 1
ATOM 2340 N N . GLU C 1 47 ? 15.074 -73.874 26.262 1.00 61.74 42 GLU C N 1
ATOM 2341 C CA . GLU C 1 47 ? 13.911 -73.814 25.391 1.00 59.25 42 GLU C CA 1
ATOM 2342 C C . GLU C 1 47 ? 13.749 -72.414 24.804 1.00 54.07 42 GLU C C 1
ATOM 2343 O O . GLU C 1 47 ? 13.727 -71.421 25.539 1.00 54.21 42 GLU C O 1
ATOM 2349 N N . ASP C 1 48 ? 13.667 -72.353 23.477 1.00 49.66 43 ASP C N 1
ATOM 2350 C CA . ASP C 1 48 ? 13.492 -71.104 22.757 1.00 44.80 43 ASP C CA 1
ATOM 2351 C C . ASP C 1 48 ? 12.015 -70.725 22.722 1.00 44.11 43 ASP C C 1
ATOM 2352 O O . ASP C 1 48 ? 11.200 -71.431 22.118 1.00 43.99 43 ASP C O 1
ATOM 2357 N N . HIS C 1 49 ? 11.691 -69.600 23.360 1.00 43.61 44 HIS C N 1
ATOM 2358 C CA . HIS C 1 49 ? 10.313 -69.128 23.452 1.00 43.46 44 HIS C CA 1
ATOM 2359 C C . HIS C 1 49 ? 9.959 -68.143 22.337 1.00 39.11 44 HIS C C 1
ATOM 2360 O O . HIS C 1 49 ? 8.780 -68.019 21.968 1.00 39.90 44 HIS C O 1
ATOM 2367 N N . SER C 1 50 ? 10.968 -67.493 21.761 1.00 34.82 45 SER C N 1
ATOM 2368 C CA . SER C 1 50 ? 10.731 -66.460 20.740 1.00 30.92 45 SER C CA 1
ATOM 2369 C C . SER C 1 50 ? 10.681 -66.945 19.290 1.00 27.86 45 SER C C 1
ATOM 2370 O O . SER C 1 50 ? 9.830 -66.503 18.528 1.00 26.61 45 SER C O 1
ATOM 2373 N N . GLY C 1 51 ? 11.610 -67.821 18.903 1.00 22.66 46 GLY C N 1
ATOM 2374 C CA . GLY C 1 51 ? 11.687 -68.342 17.551 1.00 21.33 46 GLY C CA 1
ATOM 2375 C C . GLY C 1 51 ? 10.337 -68.790 16.994 1.00 21.50 46 GLY C C 1
ATOM 2376 O O . GLY C 1 51 ? 9.903 -68.266 15.952 1.00 20.21 46 GLY C O 1
ATOM 2377 N N . PRO C 1 52 ? 9.653 -69.738 17.677 1.00 21.38 47 PRO C N 1
ATOM 2378 C CA . PRO C 1 52 ? 8.371 -70.220 17.105 1.00 21.73 47 PRO C CA 1
ATOM 2379 C C . PRO C 1 52 ? 7.321 -69.125 16.928 1.00 20.66 47 PRO C C 1
ATOM 2380 O O . PRO C 1 52 ? 6.520 -69.170 15.957 1.00 19.90 47 PRO C O 1
ATOM 2384 N N . LEU C 1 53 ? 7.307 -68.163 17.854 1.00 19.26 48 LEU C N 1
ATOM 2385 C CA . LEU C 1 53 ? 6.306 -67.102 17.787 1.00 18.13 48 LEU C CA 1
ATOM 2386 C C . LEU C 1 53 ? 6.579 -66.175 16.594 1.00 17.24 48 LEU C C 1
ATOM 2387 O O . LEU C 1 53 ? 5.674 -65.895 15.782 1.00 16.70 48 LEU C O 1
ATOM 2392 N N . VAL C 1 54 ? 7.820 -65.704 16.476 1.00 17.16 49 VAL C N 1
ATOM 2393 C CA . VAL C 1 54 ? 8.195 -64.849 15.333 1.00 17.12 49 VAL C CA 1
ATOM 2394 C C . VAL C 1 54 ? 7.943 -65.612 14.022 1.00 17.56 49 VAL C C 1
ATOM 2395 O O . VAL C 1 54 ? 7.491 -65.036 13.055 1.00 17.42 49 VAL C O 1
ATOM 2399 N N . THR C 1 55 ? 8.181 -66.919 14.028 1.00 18.10 50 THR C N 1
ATOM 2400 C CA . THR C 1 55 ? 7.976 -67.736 12.848 1.00 18.50 50 THR C CA 1
ATOM 2401 C C . THR C 1 55 ? 6.500 -67.742 12.455 1.00 19.04 50 THR C C 1
ATOM 2402 O O . THR C 1 55 ? 6.176 -67.531 11.275 1.00 18.69 50 THR C O 1
ATOM 2406 N N . GLU C 1 56 ? 5.630 -67.987 13.443 1.00 18.46 51 GLU C N 1
ATOM 2407 C CA . GLU C 1 56 ? 4.190 -67.937 13.262 1.00 19.10 51 GLU C CA 1
ATOM 2408 C C . GLU C 1 56 ? 3.716 -66.599 12.691 1.00 17.60 51 GLU C C 1
ATOM 2409 O O . GLU C 1 56 ? 2.922 -66.575 11.749 1.00 18.46 51 GLU C O 1
ATOM 2415 N N . LEU C 1 57 ? 4.203 -65.503 13.265 1.00 16.56 52 LEU C N 1
ATOM 2416 C CA . LEU C 1 57 ? 3.824 -64.145 12.852 1.00 15.22 52 LEU C CA 1
ATOM 2417 C C . LEU C 1 57 ? 4.374 -63.770 11.468 1.00 14.82 52 LEU C C 1
ATOM 2418 O O . LEU C 1 57 ? 3.669 -63.162 10.665 1.00 14.90 52 LEU C O 1
ATOM 2423 N N . LEU C 1 58 ? 5.622 -64.137 11.185 1.00 14.69 53 LEU C N 1
ATOM 2424 C CA . LEU C 1 58 ? 6.180 -63.944 9.852 1.00 15.38 53 LEU C CA 1
ATOM 2425 C C . LEU C 1 58 ? 5.363 -64.720 8.787 1.00 16.46 53 LEU C C 1
ATOM 2426 O O . LEU C 1 58 ? 5.003 -64.170 7.753 1.00 16.91 53 LEU C O 1
ATOM 2431 N N . THR C 1 59 ? 5.037 -65.977 9.075 1.00 17.11 54 THR C N 1
ATOM 2432 C CA . THR C 1 59 ? 4.318 -66.813 8.137 1.00 17.94 54 THR C CA 1
ATOM 2433 C C . THR C 1 59 ? 2.915 -66.264 7.859 1.00 19.06 54 THR C C 1
ATOM 2434 O O . THR C 1 59 ? 2.414 -66.329 6.734 1.00 20.61 54 THR C O 1
ATOM 2438 N N . GLU C 1 60 ? 2.282 -65.714 8.890 1.00 19.45 55 GLU C N 1
ATOM 2439 C CA . GLU C 1 60 ? 0.933 -65.164 8.778 1.00 19.62 55 GLU C CA 1
ATOM 2440 C C . GLU C 1 60 ? 0.923 -63.881 7.927 1.00 18.91 55 GLU C C 1
ATOM 2441 O O . GLU C 1 60 ? -0.030 -63.602 7.216 1.00 19.32 55 GLU C O 1
ATOM 2447 N N . ALA C 1 61 ? 2.008 -63.116 8.010 1.00 18.89 56 ALA C N 1
ATOM 2448 C CA . ALA C 1 61 ? 2.219 -61.944 7.165 1.00 18.34 56 ALA C CA 1
ATOM 2449 C C . ALA C 1 61 ? 2.674 -62.278 5.715 1.00 19.46 56 ALA C C 1
ATOM 2450 O O . ALA C 1 61 ? 2.924 -61.378 4.935 1.00 19.85 56 ALA C O 1
ATOM 2452 N N . GLY C 1 62 ? 2.793 -63.562 5.359 1.00 20.81 57 GLY C N 1
ATOM 2453 C CA . GLY C 1 62 ? 3.147 -63.953 3.980 1.00 20.29 57 GLY C CA 1
ATOM 2454 C C . GLY C 1 62 ? 4.632 -64.173 3.739 1.00 20.95 57 GLY C C 1
ATOM 2455 O O . GLY C 1 62 ? 5.062 -64.259 2.587 1.00 22.42 57 GLY C O 1
ATOM 2456 N N . PHE C 1 63 ? 5.429 -64.283 4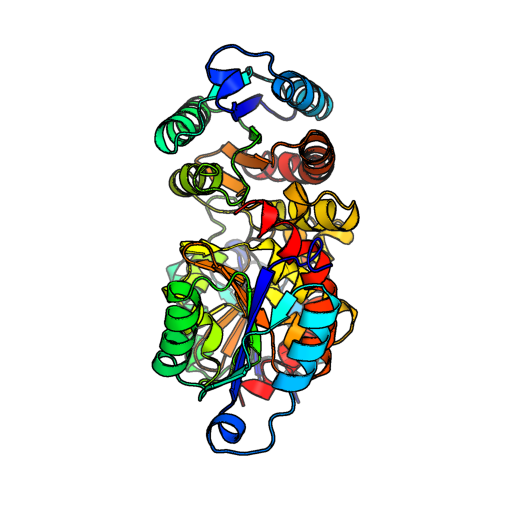.802 1.00 19.54 58 PHE C N 1
ATOM 2457 C CA . PHE C 1 63 ? 6.831 -64.621 4.633 1.00 20.26 58 PHE C CA 1
ATOM 2458 C C . PHE C 1 63 ? 7.061 -66.127 4.723 1.00 21.16 58 PHE C C 1
ATOM 2459 O O . PHE C 1 63 ? 6.459 -66.798 5.571 1.00 21.87 58 PHE C O 1
ATOM 2467 N N . VAL C 1 64 ? 7.919 -66.657 3.860 1.00 20.65 59 VAL C N 1
ATOM 2468 C CA . VAL C 1 64 ? 8.379 -68.027 4.015 1.00 22.20 59 VAL C CA 1
ATOM 2469 C C . VAL C 1 64 ? 9.604 -67.986 4.932 1.00 21.23 59 VAL C C 1
ATOM 2470 O O . VAL C 1 64 ? 10.582 -67.301 4.616 1.00 21.26 59 VAL C O 1
ATOM 2474 N N . VAL C 1 65 ? 9.544 -68.693 6.058 1.00 20.53 60 VAL C N 1
ATOM 2475 C CA . VAL C 1 65 ? 10.585 -68.624 7.098 1.00 19.64 60 VAL C CA 1
ATOM 2476 C C . VAL C 1 65 ? 11.694 -69.702 6.940 1.00 21.70 60 VAL C C 1
ATOM 2477 O O . VAL C 1 65 ? 11.445 -70.883 7.122 1.00 21.92 60 VAL C O 1
ATOM 2481 N N . ASP C 1 66 ? 12.913 -69.270 6.593 1.00 23.04 61 ASP C N 1
ATOM 2482 C CA . ASP C 1 66 ? 14.062 -70.158 6.426 1.00 25.69 61 ASP C CA 1
ATOM 2483 C C . ASP C 1 66 ? 14.288 -70.991 7.682 1.00 26.38 61 ASP C C 1
ATOM 2484 O O . ASP C 1 66 ? 14.586 -72.190 7.593 1.00 27.48 61 ASP C O 1
ATOM 2489 N N . GLY C 1 67 ? 14.163 -70.341 8.838 1.00 24.85 62 GLY C N 1
ATOM 2490 C CA . GLY C 1 67 ? 14.433 -70.965 10.117 1.00 25.60 62 GLY C CA 1
ATOM 2491 C C . GLY C 1 67 ? 14.707 -69.941 11.200 1.00 24.66 62 GLY C C 1
ATOM 2492 O O . GLY C 1 67 ? 14.479 -68.755 11.012 1.00 23.38 62 GLY C O 1
ATOM 2493 N N . VAL C 1 68 ? 15.174 -70.424 12.346 1.00 25.31 63 VAL C N 1
ATOM 2494 C CA . VAL C 1 68 ? 15.522 -69.601 13.489 1.00 24.09 63 VAL C CA 1
ATOM 2495 C C . VAL C 1 68 ? 16.975 -69.912 13.797 1.00 25.63 63 VAL C C 1
ATOM 2496 O O . VAL C 1 68 ? 17.364 -71.083 13.783 1.00 25.86 63 VAL C O 1
ATOM 2500 N N . VAL C 1 69 ? 17.762 -68.869 14.095 1.00 25.31 64 VAL C N 1
ATOM 2501 C CA . VAL C 1 69 ? 19.169 -69.028 14.491 1.00 26.47 64 VAL C CA 1
ATOM 2502 C C . VAL C 1 69 ? 19.365 -68.414 15.873 1.00 26.41 64 VAL C C 1
ATOM 2503 O O . VAL C 1 69 ? 19.029 -67.239 16.089 1.00 25.45 64 VAL C O 1
ATOM 2507 N N . ALA C 1 70 ? 19.891 -69.207 16.806 1.00 27.90 65 ALA C N 1
ATOM 2508 C CA . ALA C 1 70 ? 20.100 -68.741 18.183 1.00 27.92 65 ALA C CA 1
ATOM 2509 C C . ALA C 1 70 ? 21.552 -68.312 18.323 1.00 28.54 65 ALA C C 1
ATOM 2510 O O . ALA C 1 70 ? 22.453 -69.038 17.912 1.00 29.51 65 ALA C O 1
ATOM 2512 N N . VAL C 1 71 ? 21.776 -67.119 18.862 1.00 27.69 66 VAL C N 1
ATOM 2513 C CA . VAL C 1 71 ? 23.130 -66.665 19.145 1.00 28.54 66 VAL C CA 1
ATOM 2514 C C . VAL C 1 71 ? 23.215 -66.054 20.528 1.00 28.75 66 VAL C C 1
ATOM 2515 O O . VAL C 1 71 ? 22.209 -65.593 21.076 1.00 27.45 66 VAL C O 1
ATOM 2519 N N . GLU C 1 72 ? 24.436 -66.053 21.065 1.00 30.47 67 GLU C N 1
ATOM 2520 C CA . GLU C 1 72 ? 24.759 -65.398 22.318 1.00 31.53 67 GLU C CA 1
ATOM 2521 C C . GLU C 1 72 ? 24.689 -63.885 22.136 1.00 29.98 67 GLU C C 1
ATOM 2522 O O . GLU C 1 72 ? 24.781 -63.381 21.006 1.00 28.61 67 GLU C O 1
ATOM 2528 N N . ALA C 1 73 ? 24.548 -63.173 23.255 1.00 29.89 68 ALA C N 1
ATOM 2529 C CA . ALA C 1 73 ? 24.576 -61.710 23.264 1.00 28.91 68 ALA C CA 1
ATOM 2530 C C . ALA C 1 73 ? 26.026 -61.276 23.107 1.00 30.41 68 ALA C C 1
ATOM 2531 O O . ALA C 1 73 ? 26.666 -60.763 24.033 1.00 32.32 68 ALA C O 1
ATOM 2533 N N . ASP C 1 74 ? 26.548 -61.526 21.919 1.00 30.49 69 ASP C N 1
ATOM 2534 C CA . ASP C 1 74 ? 27.939 -61.284 21.602 1.00 32.17 69 ASP C CA 1
ATOM 2535 C C . ASP C 1 74 ? 27.957 -60.641 20.216 1.00 31.58 69 ASP C C 1
ATOM 2536 O O . ASP C 1 74 ? 27.320 -61.131 19.277 1.00 30.31 69 ASP C O 1
ATOM 2541 N N . GLU C 1 75 ? 28.681 -59.531 20.122 1.00 32.15 70 GLU C N 1
ATOM 2542 C CA . GLU C 1 75 ? 28.693 -58.662 18.952 1.00 31.57 70 GLU C CA 1
ATOM 2543 C C . GLU C 1 75 ? 29.131 -59.392 17.689 1.00 31.23 70 GLU C C 1
ATOM 2544 O O . GLU C 1 75 ? 28.506 -59.248 16.642 1.00 30.89 70 GLU C O 1
ATOM 2550 N N . VAL C 1 76 ? 30.190 -60.185 17.794 1.00 32.43 71 VAL C N 1
ATOM 2551 C CA . VAL C 1 76 ? 30.705 -60.962 16.670 1.00 32.30 71 VAL C CA 1
ATOM 2552 C C . VAL C 1 76 ? 29.701 -62.049 16.229 1.00 31.26 71 VAL C C 1
ATOM 2553 O O . VAL C 1 76 ? 29.446 -62.231 15.021 1.00 29.86 71 VAL C O 1
ATOM 2557 N N . ASP C 1 77 ? 29.110 -62.748 17.200 1.00 30.76 72 ASP C N 1
ATOM 2558 C CA . ASP C 1 77 ? 28.180 -63.819 16.861 1.00 30.24 72 ASP C CA 1
ATOM 2559 C C . ASP C 1 77 ? 26.926 -63.263 16.198 1.00 27.89 72 ASP C C 1
ATOM 2560 O O . ASP C 1 77 ? 26.479 -63.807 15.175 1.00 27.46 72 ASP C O 1
ATOM 2565 N N . ILE C 1 78 ? 26.396 -62.166 16.746 1.00 26.59 73 ILE C N 1
ATOM 2566 C CA . ILE C 1 78 ? 25.223 -61.519 16.173 1.00 25.01 73 ILE C CA 1
ATOM 2567 C C . ILE C 1 78 ? 25.538 -61.026 14.766 1.00 25.83 73 ILE C C 1
ATOM 2568 O O . ILE C 1 78 ? 24.803 -61.305 13.826 1.00 25.97 73 ILE C O 1
ATOM 2573 N N . ARG C 1 79 ? 26.661 -60.333 14.618 1.00 27.74 74 ARG C N 1
ATOM 2574 C CA . ARG C 1 79 ? 27.096 -59.807 13.327 1.00 28.61 74 ARG C CA 1
ATOM 2575 C C . ARG C 1 79 ? 27.285 -60.905 12.271 1.00 29.35 74 ARG C C 1
ATOM 2576 O O . ARG C 1 79 ? 26.862 -60.761 11.113 1.00 29.46 74 ARG C O 1
ATOM 2584 N N . ASN C 1 80 ? 27.913 -62.008 12.663 1.00 30.43 75 ASN C N 1
ATOM 2585 C CA . ASN C 1 80 ? 28.064 -63.142 11.749 1.00 30.77 75 ASN C CA 1
ATOM 2586 C C . ASN C 1 80 ? 26.735 -63.755 11.317 1.00 29.00 75 ASN C C 1
ATOM 2587 O O . ASN C 1 80 ? 26.597 -64.140 10.157 1.00 29.84 75 ASN C O 1
ATOM 2592 N N . ALA C 1 81 ? 25.779 -63.876 12.235 1.00 26.74 76 ALA C N 1
ATOM 2593 C CA . ALA C 1 81 ? 24.479 -64.428 11.877 1.00 25.40 76 ALA C CA 1
ATOM 2594 C C . ALA C 1 81 ? 23.772 -63.522 10.857 1.00 24.52 76 ALA C C 1
ATOM 2595 O O . ALA C 1 81 ? 23.140 -64.008 9.917 1.00 24.04 76 ALA C O 1
ATOM 2597 N N . LEU C 1 82 ? 23.896 -62.209 11.036 1.00 24.36 77 LEU C N 1
ATOM 2598 C CA . LEU C 1 82 ? 23.254 -61.266 10.134 1.00 24.08 77 LEU C CA 1
ATOM 2599 C C . LEU C 1 82 ? 23.894 -61.246 8.767 1.00 25.54 77 LEU C C 1
ATOM 2600 O O . LEU C 1 82 ? 23.169 -61.182 7.764 1.00 25.78 77 LEU C O 1
ATOM 2605 N N . ASN C 1 83 ? 25.229 -61.287 8.719 1.00 27.28 78 ASN C N 1
ATOM 2606 C CA . ASN C 1 83 ? 25.969 -61.261 7.457 1.00 28.58 78 ASN C CA 1
ATOM 2607 C C . ASN C 1 83 ? 25.639 -62.489 6.601 1.00 29.51 78 ASN C C 1
ATOM 2608 O O . ASN C 1 83 ? 25.442 -62.384 5.384 1.00 29.81 78 ASN C O 1
ATOM 2613 N N . THR C 1 84 ? 25.580 -63.650 7.248 1.00 29.53 79 THR C N 1
ATOM 2614 C CA . THR C 1 84 ? 25.225 -64.903 6.587 1.00 29.91 79 THR C CA 1
ATOM 2615 C C . THR C 1 84 ? 23.838 -64.785 5.935 1.00 28.43 79 THR C C 1
ATOM 2616 O O . THR C 1 84 ? 23.674 -65.140 4.758 1.00 28.78 79 THR C O 1
ATOM 2620 N N . ALA C 1 85 ? 22.863 -64.255 6.677 1.00 26.09 80 ALA C N 1
ATOM 2621 C CA . ALA C 1 85 ? 21.522 -64.050 6.115 1.00 25.17 80 ALA C CA 1
ATOM 2622 C C . ALA C 1 85 ? 21.538 -63.086 4.924 1.00 25.44 80 ALA C C 1
ATOM 2623 O O . ALA C 1 85 ? 20.921 -63.357 3.887 1.00 25.39 80 ALA C O 1
ATOM 2625 N N . VAL C 1 86 ? 22.263 -61.978 5.061 1.00 26.02 81 VAL C N 1
ATOM 2626 C CA . VAL C 1 86 ? 22.380 -61.014 3.959 1.00 27.01 81 VAL C CA 1
ATOM 2627 C C . VAL C 1 86 ? 23.003 -61.672 2.715 1.00 29.74 81 VAL C C 1
ATOM 2628 O O . VAL C 1 86 ? 22.425 -61.597 1.606 1.00 30.79 81 VAL C O 1
ATOM 2632 N N . ILE C 1 87 ? 24.137 -62.354 2.907 1.00 30.83 82 ILE C N 1
ATOM 2633 C CA . ILE C 1 87 ? 24.829 -63.013 1.806 1.00 33.00 82 ILE C CA 1
ATOM 2634 C C . ILE C 1 87 ? 23.919 -64.056 1.172 1.00 33.06 82 ILE C C 1
ATOM 2635 O O . ILE C 1 87 ? 23.990 -64.278 -0.033 1.00 34.66 82 ILE C O 1
ATOM 2640 N N . GLY C 1 88 ? 23.048 -64.664 1.987 1.00 32.03 83 GLY C N 1
ATOM 2641 C CA . GLY C 1 88 ? 22.126 -65.709 1.541 1.00 31.52 83 GLY C CA 1
ATOM 2642 C C . GLY C 1 88 ? 20.919 -65.232 0.743 1.00 30.64 83 GLY C C 1
ATOM 2643 O O . GLY C 1 88 ? 20.167 -66.053 0.240 1.00 31.03 83 GLY C O 1
ATOM 2644 N N . GLY C 1 89 ? 20.721 -63.919 0.639 1.00 29.82 84 GLY C N 1
ATOM 2645 C CA . GLY C 1 89 ? 19.592 -63.360 -0.123 1.00 29.31 84 GLY C CA 1
ATOM 2646 C C . GLY C 1 89 ? 18.230 -63.349 0.571 1.00 27.91 84 GLY C C 1
ATOM 2647 O O . GLY C 1 89 ? 17.201 -63.252 -0.090 1.00 28.17 84 GLY C O 1
ATOM 2648 N N . VAL C 1 90 ? 18.223 -63.473 1.896 1.00 26.60 85 VAL C N 1
ATOM 2649 C CA . VAL C 1 90 ? 17.006 -63.420 2.704 1.00 25.41 85 VAL C CA 1
ATOM 2650 C C . VAL C 1 90 ? 16.400 -62.005 2.553 1.00 24.37 85 VAL C C 1
ATOM 2651 O O . VAL C 1 90 ? 17.162 -61.022 2.510 1.00 24.37 85 VAL C O 1
ATOM 2655 N N . ASP C 1 91 ? 15.072 -61.887 2.460 1.00 22.26 86 ASP C N 1
ATOM 2656 C CA . ASP C 1 91 ? 14.466 -60.553 2.285 1.00 21.35 86 ASP C CA 1
ATOM 2657 C C . ASP C 1 91 ? 14.302 -59.769 3.593 1.00 19.33 86 ASP C C 1
ATOM 2658 O O . ASP C 1 91 ? 14.458 -58.544 3.601 1.00 18.63 86 ASP C O 1
ATOM 2663 N N . LEU C 1 92 ? 13.978 -60.493 4.672 1.00 18.02 87 LEU C N 1
ATOM 2664 C CA . LEU C 1 92 ? 13.675 -59.911 5.984 1.00 16.30 87 LEU C CA 1
ATOM 2665 C C . LEU C 1 92 ? 14.341 -60.690 7.103 1.00 16.97 87 LEU C C 1
ATOM 2666 O O . LEU C 1 92 ? 14.092 -61.889 7.267 1.00 18.14 87 LEU C O 1
ATOM 2671 N N . VAL C 1 93 ? 15.197 -60.020 7.861 1.00 16.71 88 VAL C N 1
ATOM 2672 C CA . VAL C 1 93 ? 15.693 -60.575 9.113 1.00 16.66 88 VAL C CA 1
ATOM 2673 C C . VAL C 1 93 ? 15.039 -59.846 10.303 1.00 16.02 88 VAL C C 1
ATOM 2674 O O . VAL C 1 93 ? 15.129 -58.630 10.405 1.00 15.61 88 VAL C O 1
ATOM 2678 N N . VAL C 1 94 ? 14.400 -60.603 11.193 1.00 15.52 89 VAL C N 1
ATOM 2679 C CA . VAL C 1 94 ? 13.898 -60.053 12.442 1.00 14.10 89 VAL C CA 1
ATOM 2680 C C . VAL C 1 94 ? 14.763 -60.687 13.530 1.00 15.18 89 VAL C C 1
ATOM 2681 O O . VAL C 1 94 ? 14.804 -61.910 13.631 1.00 16.70 89 VAL C O 1
ATOM 2685 N N . SER C 1 95 ? 15.500 -59.876 14.302 1.00 14.76 90 SER C N 1
ATOM 2686 C CA . SER C 1 95 ? 16.207 -60.370 15.498 1.00 14.62 90 SER C CA 1
ATOM 2687 C C . SER C 1 95 ? 15.353 -60.073 16.739 1.00 14.03 90 SER C C 1
ATOM 2688 O O . SER C 1 95 ? 14.556 -59.148 16.729 1.00 11.77 90 SER C O 1
ATOM 2691 N N . VAL C 1 96 ? 15.521 -60.861 17.797 1.00 13.83 91 VAL C N 1
ATOM 2692 C CA . VAL C 1 96 ? 14.768 -60.688 19.018 1.00 13.99 91 VAL C CA 1
ATOM 2693 C C . VAL C 1 96 ? 15.744 -60.676 20.191 1.00 15.50 91 VAL C C 1
ATOM 2694 O O . VAL C 1 96 ? 16.525 -61.646 20.397 1.00 15.60 91 VAL C O 1
ATOM 2698 N N . GLY C 1 97 ? 15.725 -59.583 20.954 1.00 14.67 92 GLY C N 1
ATOM 2699 C CA . GLY C 1 97 ? 16.607 -59.481 22.137 1.00 15.51 92 GLY C CA 1
ATOM 2700 C C . GLY C 1 97 ? 17.857 -58.612 21.958 1.00 16.17 92 GLY C C 1
ATOM 2701 O O . GLY C 1 97 ? 18.256 -58.262 20.815 1.00 15.09 92 GLY C O 1
ATOM 2702 N N . GLY C 1 98 ? 18.459 -58.256 23.095 1.00 16.84 93 GLY C N 1
ATOM 2703 C CA . GLY C 1 98 ? 19.693 -57.509 23.141 1.00 18.17 93 GLY C CA 1
ATOM 2704 C C . GLY C 1 98 ? 19.560 -56.039 22.778 1.00 18.92 93 GLY C C 1
ATOM 2705 O O . GLY C 1 98 ? 20.542 -55.425 22.335 1.00 19.62 93 GLY C O 1
ATOM 2706 N N . THR C 1 99 ? 18.374 -55.457 23.005 1.00 18.42 94 THR C N 1
ATOM 2707 C CA . THR C 1 99 ? 18.129 -54.051 22.651 1.00 18.83 94 THR C CA 1
ATOM 2708 C C . THR C 1 99 ? 17.973 -53.088 23.856 1.00 19.83 94 THR C C 1
ATOM 2709 O O . THR C 1 99 ? 17.678 -51.907 23.653 1.00 19.16 94 THR C O 1
ATOM 2713 N N . GLY C 1 100 ? 18.167 -53.586 25.082 1.00 20.66 95 GLY C N 1
ATOM 2714 C CA . GLY C 1 100 ? 18.090 -52.736 26.266 1.00 23.36 95 GLY C CA 1
ATOM 2715 C C . GLY C 1 100 ? 19.358 -51.932 26.529 1.00 26.21 95 GLY C C 1
ATOM 2716 O O . GLY C 1 100 ? 20.161 -51.655 25.613 1.00 26.50 95 GLY C O 1
ATOM 2717 N N . VAL C 1 101 ? 19.589 -51.614 27.799 1.00 29.05 96 VAL C N 1
ATOM 2718 C CA . VAL C 1 101 ? 20.736 -50.784 28.172 1.00 31.63 96 VAL C CA 1
ATOM 2719 C C . VAL C 1 101 ? 21.789 -51.457 29.059 1.00 34.50 96 VAL C C 1
ATOM 2720 O O . VAL C 1 101 ? 22.755 -50.821 29.463 1.00 36.67 96 VAL C O 1
ATOM 2724 N N . THR C 1 102 ? 21.640 -52.751 29.337 1.00 35.82 97 THR C N 1
ATOM 2725 C CA . THR C 1 102 ? 22.673 -53.465 30.097 1.00 38.70 97 THR C CA 1
ATOM 2726 C C . THR C 1 102 ? 23.890 -53.697 29.185 1.00 39.69 97 THR C C 1
ATOM 2727 O O . THR C 1 102 ? 23.827 -53.398 27.968 1.00 39.16 97 THR C O 1
ATOM 2731 N N . PRO C 1 103 ? 24.999 -54.215 29.751 1.00 41.75 98 PRO C N 1
ATOM 2732 C CA . PRO C 1 103 ? 26.201 -54.164 28.916 1.00 42.18 98 PRO C CA 1
ATOM 2733 C C . PRO C 1 103 ? 26.175 -55.207 27.821 1.00 40.31 98 PRO C C 1
ATOM 2734 O O . PRO C 1 103 ? 26.869 -55.058 26.817 1.00 40.36 98 PRO C O 1
ATOM 2738 N N . ARG C 1 104 ? 25.391 -56.259 28.043 1.00 39.01 99 ARG C N 1
ATOM 2739 C CA . ARG C 1 104 ? 25.237 -57.346 27.090 1.00 37.56 99 ARG C CA 1
ATOM 2740 C C . ARG C 1 104 ? 24.269 -57.002 25.987 1.00 33.39 99 ARG C C 1
ATOM 2741 O O . ARG C 1 104 ? 24.079 -57.821 25.089 1.00 32.68 99 ARG C O 1
ATOM 2749 N N . ASP C 1 105 ? 23.637 -55.826 26.049 1.00 30.31 100 ASP C N 1
ATOM 2750 C CA . ASP C 1 105 ? 22.612 -55.493 25.072 1.00 27.38 100 ASP C CA 1
ATOM 2751 C C . ASP C 1 105 ? 23.263 -54.896 23.829 1.00 26.08 100 ASP C C 1
ATOM 2752 O O . ASP C 1 105 ? 23.246 -53.656 23.635 1.00 25.42 100 ASP C O 1
ATOM 2757 N N . VAL C 1 106 ? 23.849 -55.775 23.009 1.00 23.65 101 VAL C N 1
ATOM 2758 C CA . VAL C 1 106 ? 24.729 -55.354 21.910 1.00 22.74 101 VAL C CA 1
ATOM 2759 C C . VAL C 1 106 ? 24.163 -55.524 20.484 1.00 20.88 101 VAL C C 1
ATOM 2760 O O . VAL C 1 106 ? 24.866 -55.259 19.506 1.00 21.03 101 VAL C O 1
ATOM 2764 N N . THR C 1 107 ? 22.902 -55.940 20.375 1.00 18.34 102 THR C N 1
ATOM 2765 C CA . THR C 1 107 ? 22.267 -56.137 19.061 1.00 17.47 102 THR C CA 1
ATOM 2766 C C . THR C 1 107 ? 22.338 -54.864 18.195 1.00 17.91 102 THR C C 1
ATOM 2767 O O . THR C 1 107 ? 22.691 -54.949 17.003 1.00 18.45 102 THR C O 1
ATOM 2771 N N . PRO C 1 108 ? 22.058 -53.685 18.783 1.00 17.47 103 PRO C N 1
ATOM 2772 C CA . PRO C 1 108 ? 22.104 -52.502 17.878 1.00 17.98 103 PRO C CA 1
ATOM 2773 C C . PRO C 1 108 ? 23.501 -52.190 17.347 1.00 19.64 103 PRO C C 1
ATOM 2774 O O . PRO C 1 108 ? 23.622 -51.844 16.166 1.00 20.34 103 PRO C O 1
ATOM 2778 N N . GLU C 1 109 ? 24.526 -52.311 18.198 1.00 21.19 104 GLU C N 1
ATOM 2779 C CA . GLU C 1 109 ? 25.921 -52.082 17.802 1.00 23.22 104 GLU C CA 1
ATOM 2780 C C . GLU C 1 109 ? 26.353 -53.088 16.729 1.00 23.78 104 GLU C C 1
ATOM 2781 O O . GLU C 1 109 ? 27.021 -52.707 15.762 1.00 24.31 104 GLU C O 1
ATOM 2787 N N . SER C 1 110 ? 25.994 -54.359 16.917 1.00 23.41 105 SER C N 1
ATOM 2788 C CA . SER C 1 110 ? 26.243 -55.401 15.897 1.00 24.54 105 SER C CA 1
ATOM 2789 C C . SER C 1 110 ? 25.517 -55.085 14.589 1.00 23.60 105 SER C C 1
ATOM 2790 O O . SER C 1 110 ? 26.076 -55.252 13.494 1.00 24.16 105 SER C O 1
ATOM 2793 N N . THR C 1 111 ? 24.267 -54.642 14.706 1.00 21.89 106 THR C N 1
ATOM 2794 C CA . THR C 1 111 ? 23.445 -54.364 13.528 1.00 20.85 106 THR C CA 1
ATOM 2795 C C . THR C 1 111 ? 23.952 -53.143 12.744 1.00 22.47 106 THR C C 1
ATOM 2796 O O . THR C 1 111 ? 24.055 -53.181 11.519 1.00 22.98 106 THR C O 1
ATOM 2800 N N . ARG C 1 112 ? 24.301 -52.077 13.446 1.00 23.65 107 ARG C N 1
ATOM 2801 C CA . ARG C 1 112 ? 24.728 -50.836 12.786 1.00 26.36 107 ARG C CA 1
ATOM 2802 C C . ARG C 1 112 ? 25.856 -51.064 11.779 1.00 27.85 107 ARG C C 1
ATOM 2803 O O . ARG C 1 112 ? 25.874 -50.442 10.722 1.00 28.52 107 ARG C O 1
ATOM 2811 N N . GLU C 1 113 ? 26.783 -51.952 12.131 1.00 28.85 108 GLU C N 1
ATOM 2812 C CA . GLU C 1 113 ? 27.963 -52.242 11.320 1.00 31.60 108 GLU C CA 1
ATOM 2813 C C . GLU C 1 113 ? 27.649 -52.829 9.958 1.00 30.96 108 GLU C C 1
ATOM 2814 O O . GLU C 1 113 ? 28.340 -52.545 8.978 1.00 32.06 108 GLU C O 1
ATOM 2820 N N . ILE C 1 114 ? 26.613 -53.653 9.904 1.00 29.11 109 ILE C N 1
ATOM 2821 C CA . ILE C 1 114 ? 26.253 -54.292 8.658 1.00 28.97 109 ILE C CA 1
ATOM 2822 C C . ILE C 1 114 ? 25.190 -53.537 7.846 1.00 28.00 109 ILE C C 1
ATOM 2823 O O . ILE C 1 114 ? 24.986 -53.887 6.692 1.00 29.05 109 ILE C O 1
ATOM 2828 N N . LEU C 1 115 ? 24.534 -52.516 8.411 1.00 26.41 110 LEU C N 1
ATOM 2829 C CA . LEU C 1 115 ? 23.527 -51.756 7.640 1.00 25.24 110 LEU C CA 1
ATOM 2830 C C . LEU C 1 115 ? 24.129 -50.832 6.572 1.00 27.11 110 LEU C C 1
ATOM 2831 O O . LEU C 1 115 ? 25.118 -50.156 6.829 1.00 27.93 110 LEU C O 1
ATOM 2836 N N . ASP C 1 116 ? 23.543 -50.813 5.374 1.00 27.49 111 ASP C N 1
ATOM 2837 C CA . ASP C 1 116 ? 23.954 -49.840 4.343 1.00 29.53 111 ASP C CA 1
ATOM 2838 C C . ASP C 1 116 ? 23.251 -48.508 4.585 1.00 29.32 111 ASP C C 1
ATOM 2839 O O . ASP C 1 116 ? 23.835 -47.434 4.405 1.00 29.91 111 ASP C O 1
ATOM 2844 N N . ARG C 1 117 ? 21.980 -48.583 4.967 1.00 27.82 112 ARG C N 1
ATOM 2845 C CA . ARG C 1 117 ? 21.262 -47.397 5.377 1.00 28.00 112 ARG C CA 1
ATOM 2846 C C . ARG C 1 117 ? 20.145 -47.732 6.368 1.00 25.99 112 ARG C C 1
ATOM 2847 O O . ARG C 1 117 ? 19.656 -48.862 6.428 1.00 25.30 112 ARG C O 1
ATOM 2855 N N . GLU C 1 118 ? 19.782 -46.744 7.164 1.00 25.20 113 GLU C N 1
ATOM 2856 C CA . GLU C 1 118 ? 18.793 -46.911 8.207 1.00 24.09 113 GLU C CA 1
ATOM 2857 C C . GLU C 1 118 ? 17.435 -46.423 7.752 1.00 22.34 113 GLU C C 1
ATOM 2858 O O . GLU C 1 118 ? 17.350 -45.478 6.988 1.00 22.38 113 GLU C O 1
ATOM 2864 N N . ILE C 1 119 ? 16.392 -47.091 8.223 1.00 20.03 114 ILE C N 1
ATOM 2865 C CA . ILE C 1 119 ? 15.020 -46.659 7.977 1.00 19.62 114 ILE C CA 1
ATOM 2866 C C . ILE C 1 119 ? 14.447 -46.260 9.337 1.00 19.11 114 ILE C C 1
ATOM 2867 O O . ILE C 1 119 ? 13.772 -47.065 10.013 1.00 18.73 114 ILE C O 1
ATOM 2872 N N . LEU C 1 120 ? 14.738 -45.021 9.747 1.00 19.22 115 LEU C N 1
ATOM 2873 C CA . LEU C 1 120 ? 14.368 -44.507 11.071 1.00 18.12 115 LEU C CA 1
ATOM 2874 C C . LEU C 1 120 ? 12.887 -44.696 11.403 1.00 17.47 115 LEU C C 1
ATOM 2875 O O . LEU C 1 120 ? 12.544 -44.937 12.558 1.00 15.89 115 LEU C O 1
ATOM 2880 N N . GLY C 1 121 ? 12.020 -44.590 10.389 1.00 17.31 116 GLY C N 1
ATOM 2881 C CA . GLY C 1 121 ? 10.594 -44.655 10.610 1.00 15.87 116 GLY C CA 1
ATOM 2882 C C . GLY C 1 121 ? 10.082 -45.974 11.172 1.00 15.10 116 GLY C C 1
ATOM 2883 O O . GLY C 1 121 ? 9.058 -45.999 11.866 1.00 15.12 116 GLY C O 1
ATOM 2884 N N . ILE C 1 122 ? 10.774 -47.068 10.877 1.00 14.21 117 ILE C N 1
ATOM 2885 C CA . ILE C 1 122 ? 10.389 -48.361 11.408 1.00 14.05 117 ILE C CA 1
ATOM 2886 C C . ILE C 1 122 ? 10.632 -48.408 12.914 1.00 14.02 117 ILE C C 1
ATOM 2887 O O . ILE C 1 122 ? 9.709 -48.703 13.676 1.00 13.55 117 ILE C O 1
ATOM 2892 N N . ALA C 1 123 ? 11.876 -48.129 13.329 1.00 15.56 118 ALA C N 1
ATOM 2893 C CA . ALA C 1 123 ? 12.228 -48.066 14.758 1.00 16.79 118 ALA C CA 1
ATOM 2894 C C . ALA C 1 123 ? 11.338 -47.056 15.523 1.00 17.02 118 ALA C C 1
ATOM 2895 O O . ALA C 1 123 ? 10.940 -47.311 16.680 1.00 17.17 118 ALA C O 1
ATOM 2897 N N . GLU C 1 124 ? 11.016 -45.918 14.889 1.00 16.41 119 GLU C N 1
ATOM 2898 C CA . GLU C 1 124 ? 10.160 -44.946 15.564 1.00 16.15 119 GLU C CA 1
ATOM 2899 C C . GLU C 1 124 ? 8.739 -45.470 15.750 1.00 15.16 119 GLU C C 1
ATOM 2900 O O . GLU C 1 124 ? 8.110 -45.182 16.755 1.00 14.61 119 GLU C O 1
ATOM 2906 N N . ALA C 1 125 ? 8.230 -46.207 14.761 1.00 14.36 120 ALA C N 1
ATOM 2907 C CA . ALA C 1 125 ? 6.854 -46.680 14.815 1.00 13.73 120 ALA C CA 1
ATOM 2908 C C . ALA C 1 125 ? 6.762 -47.788 15.847 1.00 13.05 120 ALA C C 1
ATOM 2909 O O . ALA C 1 125 ? 5.798 -47.836 16.587 1.00 13.56 120 ALA C O 1
ATOM 2911 N N . ILE C 1 126 ? 7.776 -48.658 15.909 1.00 12.88 121 ILE C N 1
ATOM 2912 C CA . ILE C 1 126 ? 7.806 -49.744 16.886 1.00 12.29 121 ILE C CA 1
ATOM 2913 C C . ILE C 1 126 ? 7.833 -49.144 18.305 1.00 13.30 121 ILE C C 1
ATOM 2914 O O . ILE C 1 126 ? 7.061 -49.550 19.177 1.00 12.59 121 ILE C O 1
ATOM 2919 N N . ARG C 1 127 ? 8.679 -48.134 18.515 1.00 12.78 122 ARG C N 1
ATOM 2920 C CA . ARG C 1 127 ? 8.776 -47.525 19.838 1.00 12.67 122 ARG C CA 1
ATOM 2921 C C . ARG C 1 127 ? 7.508 -46.787 20.220 1.00 13.47 122 ARG C C 1
ATOM 2922 O O . ARG C 1 127 ? 7.038 -46.930 21.370 1.00 12.95 122 ARG C O 1
ATOM 2930 N N . ALA C 1 128 ? 6.948 -45.997 19.288 1.00 13.08 123 ALA C N 1
ATOM 2931 C CA . ALA C 1 128 ? 5.739 -45.237 19.628 1.00 13.59 123 ALA C CA 1
ATOM 2932 C C . ALA C 1 128 ? 4.592 -46.183 19.968 1.00 13.50 123 ALA C C 1
ATOM 2933 O O . ALA C 1 128 ? 3.806 -45.941 20.901 1.00 13.93 123 ALA C O 1
ATOM 2935 N N . SER C 1 129 ? 4.463 -47.247 19.195 1.00 12.67 124 SER C N 1
ATOM 2936 C CA . SER C 1 129 ? 3.405 -48.231 19.481 1.00 13.56 124 SER C CA 1
ATOM 2937 C C . SER C 1 129 ? 3.637 -48.947 20.818 1.00 14.03 124 SER C C 1
ATOM 2938 O O . SER C 1 129 ? 2.697 -49.187 21.620 1.00 14.01 124 SER C O 1
ATOM 2941 N N . GLY C 1 130 ? 4.887 -49.316 21.057 1.00 13.64 125 GLY C N 1
ATOM 2942 C CA . GLY C 1 130 ? 5.206 -49.967 22.321 1.00 14.86 125 GLY C CA 1
ATOM 2943 C C . GLY C 1 130 ? 4.858 -49.106 23.528 1.00 16.50 125 GLY C C 1
ATOM 2944 O O . GLY C 1 130 ? 4.289 -49.579 24.536 1.00 16.03 125 GLY C O 1
ATOM 2945 N N . LEU C 1 131 ? 5.222 -47.836 23.431 1.00 16.89 126 LEU C N 1
ATOM 2946 C CA . LEU C 1 131 ? 4.994 -46.909 24.512 1.00 18.81 126 LEU C CA 1
ATOM 2947 C C . LEU C 1 131 ? 3.493 -46.794 24.829 1.00 19.39 126 LEU C C 1
ATOM 2948 O O . LEU C 1 131 ? 3.124 -46.926 25.990 1.00 20.63 126 LEU C O 1
ATOM 2953 N N . SER C 1 132 ? 2.627 -46.591 23.827 1.00 18.56 127 SER C N 1
ATOM 2954 C CA . SER C 1 132 ? 1.174 -46.499 24.128 1.00 19.71 127 SER C CA 1
ATOM 2955 C C . SER C 1 132 ? 0.494 -47.780 24.619 1.00 18.85 127 SER C C 1
ATOM 2956 O O . SER C 1 132 ? -0.489 -47.694 25.348 1.00 19.44 127 SER C O 1
ATOM 2959 N N . ALA C 1 133 ? 1.043 -48.940 24.253 1.00 17.08 128 ALA C N 1
ATOM 2960 C CA . ALA C 1 133 ? 0.614 -50.216 24.804 1.00 17.36 128 ALA C CA 1
ATOM 2961 C C . ALA C 1 133 ? 1.240 -50.571 26.164 1.00 17.80 128 ALA C C 1
ATOM 2962 O O . ALA C 1 133 ? 0.976 -51.648 26.678 1.00 18.49 128 ALA C O 1
ATOM 2964 N N . GLY C 1 134 ? 2.035 -49.669 26.760 1.00 18.10 129 GLY C N 1
ATOM 2965 C CA . GLY C 1 134 ? 2.710 -49.937 28.050 1.00 18.32 129 GLY C CA 1
ATOM 2966 C C . GLY C 1 134 ? 3.784 -51.028 28.013 1.00 18.49 129 GLY C C 1
ATOM 2967 O O . GLY C 1 134 ? 4.071 -51.667 29.023 1.00 19.74 129 GLY C O 1
ATOM 2968 N N . ILE C 1 135 ? 4.356 -51.261 26.839 1.00 17.15 130 ILE C N 1
ATOM 2969 C CA . ILE C 1 135 ? 5.405 -52.241 26.656 1.00 17.09 130 ILE C CA 1
ATOM 2970 C C . ILE C 1 135 ? 6.723 -51.464 26.696 1.00 17.72 130 ILE C C 1
ATOM 2971 O O . ILE C 1 135 ? 7.133 -50.861 25.705 1.00 17.09 130 ILE C O 1
ATOM 2976 N N . ILE C 1 136 ? 7.334 -51.409 27.876 1.00 20.21 131 ILE C N 1
ATOM 2977 C CA . ILE C 1 136 ? 8.415 -50.455 28.106 1.00 21.00 131 ILE C CA 1
ATOM 2978 C C . ILE C 1 136 ? 9.701 -50.880 27.402 1.00 19.95 131 ILE C C 1
ATOM 2979 O O . ILE C 1 136 ? 10.398 -50.022 26.901 1.00 19.81 131 ILE C O 1
ATOM 2984 N N . ASP C 1 137 ? 9.998 -52.182 27.342 1.00 19.05 132 ASP C N 1
ATOM 2985 C CA . ASP C 1 137 ? 11.182 -52.638 26.598 1.00 18.88 132 ASP C CA 1
ATOM 2986 C C . ASP C 1 137 ? 11.054 -52.324 25.095 1.00 16.29 132 ASP C C 1
ATOM 2987 O O . ASP C 1 137 ? 12.041 -51.988 24.451 1.00 16.34 132 ASP C O 1
ATOM 2992 N N . ALA C 1 138 ? 9.839 -52.381 24.564 1.00 14.18 133 ALA C N 1
ATOM 2993 C CA . ALA C 1 138 ? 9.582 -51.932 23.191 1.00 12.94 133 ALA C CA 1
ATOM 2994 C C . ALA C 1 138 ? 9.644 -50.411 23.070 1.00 11.98 133 ALA C C 1
ATOM 2995 O O . ALA C 1 138 ? 10.326 -49.885 22.195 1.00 12.83 133 ALA C O 1
ATOM 2997 N N . GLY C 1 139 ? 8.953 -49.675 23.939 1.00 12.88 134 GLY C N 1
ATOM 2998 C CA . GLY C 1 139 ? 9.033 -48.197 23.881 1.00 12.02 134 GLY C CA 1
ATOM 2999 C C . GLY C 1 139 ? 10.434 -47.603 23.976 1.00 13.54 134 GLY C C 1
ATOM 3000 O O . GLY C 1 139 ? 10.708 -46.520 23.421 1.00 13.37 134 GLY C O 1
ATOM 3001 N N . LEU C 1 140 ? 11.329 -48.288 24.696 1.00 13.90 135 LEU C N 1
ATOM 3002 C CA . LEU C 1 140 ? 12.695 -47.787 24.857 1.00 15.49 135 LEU C CA 1
ATOM 3003 C C . LEU C 1 140 ? 13.750 -48.543 24.027 1.00 15.30 135 LEU C C 1
ATOM 3004 O O . LEU C 1 140 ? 14.936 -48.262 24.162 1.00 14.77 135 LEU C O 1
ATOM 3009 N N . SER C 1 141 ? 13.315 -49.516 23.218 1.00 14.57 136 SER C N 1
ATOM 3010 C CA . SER C 1 141 ? 14.235 -50.358 22.475 1.00 15.03 136 SER C CA 1
ATOM 3011 C C . SER C 1 141 ? 15.237 -49.523 21.662 1.00 14.93 136 SER C C 1
ATOM 3012 O O . SER C 1 141 ? 14.839 -48.620 20.897 1.00 15.43 136 SER C O 1
ATOM 3015 N N . ARG C 1 142 ? 16.524 -49.817 21.810 1.00 14.92 137 ARG C N 1
ATOM 3016 C CA . ARG C 1 142 ? 17.544 -49.196 20.944 1.00 14.66 137 ARG C CA 1
ATOM 3017 C C . ARG C 1 142 ? 17.712 -49.975 19.622 1.00 13.62 137 ARG C C 1
ATOM 3018 O O . ARG C 1 142 ? 18.663 -49.739 18.841 1.00 13.43 137 ARG C O 1
ATOM 3026 N N . GLY C 1 143 ? 16.820 -50.927 19.372 1.00 12.00 138 GLY C N 1
ATOM 3027 C CA . GLY C 1 143 ? 16.904 -51.717 18.137 1.00 12.41 138 GLY C CA 1
ATOM 3028 C C . GLY C 1 143 ? 16.848 -50.834 16.899 1.00 12.66 138 GLY C C 1
ATOM 3029 O O . GLY C 1 143 ? 16.129 -49.829 16.865 1.00 12.46 138 GLY C O 1
ATOM 3030 N N . LEU C 1 144 ? 17.639 -51.207 15.904 1.00 13.30 139 LEU C N 1
ATOM 3031 C CA . LEU C 1 144 ? 17.669 -50.542 14.609 1.00 13.27 139 LEU C CA 1
ATOM 3032 C C . LEU C 1 144 ? 16.810 -51.215 13.552 1.00 12.71 139 LEU C C 1
ATOM 3033 O O . LEU C 1 144 ? 16.397 -52.380 13.687 1.00 11.27 139 LEU C O 1
ATOM 3038 N N . ALA C 1 145 ? 16.592 -50.499 12.459 1.00 12.64 140 ALA C N 1
ATOM 3039 C CA . ALA C 1 145 ? 15.952 -51.092 11.291 1.00 13.36 140 ALA C CA 1
ATOM 3040 C C . ALA C 1 145 ? 16.624 -50.464 10.080 1.00 14.96 140 ALA C C 1
ATOM 3041 O O . ALA C 1 145 ? 16.915 -49.272 10.074 1.00 15.67 140 ALA C O 1
ATOM 3043 N N . GLY C 1 146 ? 16.860 -51.263 9.060 1.00 15.69 141 GLY C N 1
ATOM 3044 C CA . GLY C 1 146 ? 17.488 -50.757 7.857 1.00 17.40 141 GLY C CA 1
ATOM 3045 C C . GLY C 1 146 ? 17.802 -51.809 6.807 1.00 17.97 141 GLY C C 1
ATOM 3046 O O . GLY C 1 146 ? 17.438 -52.986 6.939 1.00 17.11 141 GLY C O 1
ATOM 3047 N N . VAL C 1 147 ? 18.505 -51.375 5.769 1.00 20.09 142 VAL C N 1
ATOM 3048 C CA . VAL C 1 147 ? 18.817 -52.234 4.646 1.00 21.49 142 VAL C CA 1
ATOM 3049 C C . VAL C 1 147 ? 20.304 -52.535 4.590 1.00 23.69 142 VAL C C 1
ATOM 3050 O O . VAL C 1 147 ? 21.153 -51.641 4.730 1.00 23.95 142 VAL C O 1
ATOM 3054 N N . SER C 1 148 ? 20.596 -53.830 4.427 1.00 24.41 143 SER C N 1
ATOM 3055 C CA . SER C 1 148 ? 21.931 -54.339 4.188 1.00 25.49 143 SER C CA 1
ATOM 3056 C C . SER C 1 148 ? 21.869 -55.168 2.904 1.00 26.43 143 SER C C 1
ATOM 3057 O O . SER C 1 148 ? 21.133 -56.153 2.838 1.00 25.40 143 SER C O 1
ATOM 3060 N N . GLY C 1 149 ? 22.614 -54.739 1.880 1.00 28.40 144 GLY C N 1
ATOM 3061 C CA . GLY C 1 149 ? 22.465 -55.260 0.512 1.00 29.00 144 GLY C CA 1
ATOM 3062 C C . GLY C 1 149 ? 21.019 -55.168 0.048 1.00 28.06 144 GLY C C 1
ATOM 3063 O O . GLY C 1 149 ? 20.497 -54.092 -0.122 1.00 28.25 144 GLY C O 1
ATOM 3064 N N . SER C 1 150 ? 20.362 -56.303 -0.136 1.00 27.40 145 SER C N 1
ATOM 3065 C CA . SER C 1 150 ? 18.938 -56.300 -0.467 1.00 26.68 145 SER C CA 1
ATOM 3066 C C . SER C 1 150 ? 18.057 -56.839 0.672 1.00 23.83 145 SER C C 1
ATOM 3067 O O . SER C 1 150 ? 16.887 -57.177 0.468 1.00 22.73 145 SER C O 1
ATOM 3070 N N . THR C 1 151 ? 18.625 -56.888 1.873 1.00 22.27 146 THR C N 1
ATOM 3071 C CA . THR C 1 151 ? 17.940 -57.455 3.013 1.00 19.68 146 THR C CA 1
ATOM 3072 C C . THR C 1 151 ? 17.495 -56.398 4.000 1.00 18.14 146 THR C C 1
ATOM 3073 O O . THR C 1 151 ? 18.311 -55.595 4.468 1.00 17.61 146 THR C O 1
ATOM 3077 N N . LEU C 1 152 ? 16.209 -56.427 4.338 1.00 16.65 147 LEU C N 1
ATOM 3078 C CA . LEU C 1 152 ? 15.669 -55.610 5.433 1.00 15.95 147 LEU C CA 1
ATOM 3079 C C . LEU C 1 152 ? 15.925 -56.311 6.781 1.00 14.74 147 LEU C C 1
ATOM 3080 O O . LEU C 1 152 ? 15.587 -57.476 6.936 1.00 14.63 147 LEU C O 1
ATOM 3085 N N . VAL C 1 153 ? 16.534 -55.607 7.735 1.00 14.52 148 VAL C N 1
ATOM 3086 C CA . VAL C 1 153 ? 16.845 -56.156 9.068 1.00 14.59 148 VAL C CA 1
ATOM 3087 C C . VAL C 1 153 ? 16.172 -55.270 10.110 1.00 14.21 148 VAL C C 1
ATOM 3088 O O . VAL C 1 153 ? 16.330 -54.057 10.084 1.00 14.92 148 VAL C O 1
ATOM 3092 N N . VAL C 1 154 ? 15.431 -55.883 11.017 1.00 13.65 149 VAL C N 1
ATOM 3093 C CA . VAL C 1 154 ? 14.708 -55.163 12.075 1.00 13.63 149 VAL C CA 1
ATOM 3094 C C . VAL C 1 154 ? 15.040 -55.795 13.419 1.00 13.33 149 VAL C C 1
ATOM 3095 O O . VAL C 1 154 ? 14.949 -57.007 13.549 1.00 15.06 149 VAL C O 1
ATOM 3099 N N . ASN C 1 155 ? 15.497 -55.011 14.394 1.00 13.62 150 ASN C N 1
ATOM 3100 C CA . ASN C 1 155 ? 15.784 -55.544 15.728 1.00 13.41 150 ASN C CA 1
ATOM 3101 C C . ASN C 1 155 ? 14.572 -55.298 16.596 1.00 13.01 150 ASN C C 1
ATOM 3102 O O . ASN C 1 155 ? 14.143 -54.150 16.756 1.00 12.68 150 ASN C O 1
ATOM 3107 N N . LEU C 1 156 ? 14.009 -56.349 17.179 1.00 12.93 151 LEU C N 1
ATOM 3108 C CA . LEU C 1 156 ? 12.969 -56.163 18.214 1.00 12.67 151 LEU C CA 1
ATOM 3109 C C . LEU C 1 156 ? 13.477 -56.477 19.632 1.00 14.22 151 LEU C C 1
ATOM 3110 O O . LEU C 1 156 ? 14.382 -57.312 19.811 1.00 14.71 151 LEU C O 1
ATOM 3115 N N . ALA C 1 157 ? 12.884 -55.826 20.631 1.00 14.24 152 ALA C N 1
ATOM 3116 C CA . ALA C 1 157 ? 13.135 -56.181 22.023 1.00 16.15 152 ALA C CA 1
ATOM 3117 C C . ALA C 1 157 ? 12.693 -57.616 22.335 1.00 16.60 152 ALA C C 1
ATOM 3118 O O . ALA C 1 157 ? 11.919 -58.227 21.573 1.00 15.80 152 ALA C O 1
ATOM 3120 N N . GLY C 1 158 ? 13.191 -58.154 23.445 1.00 17.94 153 GLY C N 1
ATOM 3121 C CA . GLY C 1 158 ? 12.979 -59.569 23.759 1.00 18.79 153 GLY C CA 1
ATOM 3122 C C . GLY C 1 158 ? 11.686 -60.038 24.435 1.00 19.49 153 GLY C C 1
ATOM 3123 O O . GLY C 1 158 ? 11.364 -61.228 24.369 1.00 20.62 153 GLY C O 1
ATOM 3124 N N . SER C 1 159 ? 10.928 -59.160 25.102 1.00 18.95 154 SER C N 1
ATOM 3125 C CA . SER C 1 159 ? 9.759 -59.660 25.858 1.00 18.98 154 SER C CA 1
ATOM 3126 C C . SER C 1 159 ? 8.703 -60.199 24.853 1.00 18.60 154 SER C C 1
ATOM 3127 O O . SER C 1 159 ? 8.698 -59.804 23.700 1.00 17.03 154 SER C O 1
ATOM 3130 N N . ARG C 1 160 ? 7.831 -61.099 25.282 1.00 19.25 155 ARG C N 1
ATOM 3131 C CA . ARG C 1 160 ? 6.744 -61.578 24.413 1.00 19.66 155 ARG C CA 1
ATOM 3132 C C . ARG C 1 160 ? 5.833 -60.447 23.875 1.00 18.60 155 ARG C C 1
ATOM 3133 O O . ARG C 1 160 ? 5.416 -60.484 22.720 1.00 17.24 155 ARG C O 1
ATOM 3141 N N . TYR C 1 161 ? 5.511 -59.466 24.725 1.00 18.01 156 TYR C N 1
ATOM 3142 C CA . TYR C 1 161 ? 4.659 -58.367 24.296 1.00 17.87 156 TYR C CA 1
ATOM 3143 C C . TYR C 1 161 ? 5.375 -57.527 23.257 1.00 16.45 156 TYR C C 1
ATOM 3144 O O . TYR C 1 161 ? 4.748 -57.116 22.286 1.00 16.29 156 TYR C O 1
ATOM 3153 N N . ALA C 1 162 ? 6.683 -57.294 23.428 1.00 15.33 157 ALA C N 1
ATOM 3154 C CA . ALA C 1 162 ? 7.471 -56.545 22.388 1.00 14.40 157 ALA C CA 1
ATOM 3155 C C . ALA C 1 162 ? 7.447 -57.250 21.041 1.00 13.34 157 ALA C C 1
ATOM 3156 O O . ALA C 1 162 ? 7.276 -56.628 19.999 1.00 12.69 157 ALA C O 1
ATOM 3158 N N . VAL C 1 163 ? 7.642 -58.557 21.061 1.00 13.82 158 VAL C N 1
ATOM 3159 C CA . VAL C 1 163 ? 7.635 -59.324 19.834 1.00 13.01 158 VAL C CA 1
ATOM 3160 C C . VAL C 1 163 ? 6.264 -59.210 19.161 1.00 12.18 158 VAL C C 1
ATOM 3161 O O . VAL C 1 163 ? 6.165 -58.918 17.963 1.00 11.72 158 VAL C O 1
ATOM 3165 N N . ARG C 1 164 ? 5.207 -59.408 19.928 1.00 16.14 159 ARG C N 1
ATOM 3166 C CA . ARG C 1 164 ? 3.897 -59.376 19.302 1.00 14.79 159 ARG C CA 1
ATOM 3167 C C . ARG C 1 164 ? 3.598 -57.970 18.729 1.00 14.40 159 ARG C C 1
ATOM 3168 O O . ARG C 1 164 ? 3.165 -57.820 17.562 1.00 13.67 159 ARG C O 1
ATOM 3176 N N . ASP C 1 165 ? 3.793 -56.951 19.564 1.00 14.69 160 ASP C N 1
ATOM 3177 C CA . ASP C 1 165 ? 3.446 -55.594 19.166 1.00 15.63 160 ASP C CA 1
ATOM 3178 C C . ASP C 1 165 ? 4.362 -55.077 18.041 1.00 14.63 160 ASP C C 1
ATOM 3179 O O . ASP C 1 165 ? 3.873 -54.436 17.105 1.00 14.79 160 ASP C O 1
ATOM 3184 N N . GLY C 1 166 ? 5.665 -55.376 18.127 1.00 14.65 161 GLY C N 1
ATOM 3185 C CA . GLY C 1 166 ? 6.623 -55.045 17.073 1.00 13.78 161 GLY C CA 1
ATOM 3186 C C . GLY C 1 166 ? 6.213 -55.590 15.724 1.00 13.56 161 GLY C C 1
ATOM 3187 O O . GLY C 1 166 ? 6.283 -54.886 14.726 1.00 13.66 161 GLY C O 1
ATOM 3188 N N . MET C 1 167 ? 5.775 -56.847 15.684 1.00 13.84 162 MET C N 1
ATOM 3189 C CA . MET C 1 167 ? 5.367 -57.493 14.433 1.00 13.25 162 MET C CA 1
ATOM 3190 C C . MET C 1 167 ? 4.085 -56.887 13.871 1.00 12.91 162 MET C C 1
ATOM 3191 O O . MET C 1 167 ? 3.966 -56.743 12.661 1.00 12.85 162 MET C O 1
ATOM 3196 N N . ALA C 1 168 ? 3.124 -56.540 14.739 1.00 13.12 163 ALA C N 1
ATOM 3197 C CA . ALA C 1 168 ? 1.884 -55.875 14.304 1.00 12.74 163 ALA C CA 1
ATOM 3198 C C . ALA C 1 168 ? 2.204 -54.560 13.561 1.00 13.49 163 ALA C C 1
ATOM 3199 O O . ALA C 1 168 ? 1.597 -54.222 12.527 1.00 14.12 163 ALA C O 1
ATOM 3201 N N . THR C 1 169 ? 3.163 -53.824 14.102 1.00 13.40 164 THR C N 1
ATOM 3202 C CA . THR C 1 169 ? 3.619 -52.565 13.520 1.00 15.14 164 THR C CA 1
ATOM 3203 C C . THR C 1 169 ? 4.446 -52.787 12.251 1.00 14.95 164 THR C C 1
ATOM 3204 O O . THR C 1 169 ? 4.296 -52.044 11.276 1.00 16.09 164 THR C O 1
ATOM 3208 N N . LEU C 1 170 ? 5.296 -53.821 12.259 1.00 14.23 165 LEU C N 1
ATOM 3209 C CA . LEU C 1 170 ? 6.162 -54.118 11.124 1.00 14.80 165 LEU C CA 1
ATOM 3210 C C . LEU C 1 170 ? 5.383 -54.594 9.864 1.00 15.72 165 LEU C C 1
ATOM 3211 O O . LEU C 1 170 ? 5.767 -54.247 8.737 1.00 15.49 165 LEU C O 1
ATOM 3216 N N . ASN C 1 171 ? 4.298 -55.360 10.067 1.00 15.70 166 ASN C N 1
ATOM 3217 C CA . ASN C 1 171 ? 3.543 -55.961 8.971 1.00 18.12 166 ASN C CA 1
ATOM 3218 C C . ASN C 1 171 ? 3.354 -55.010 7.769 1.00 19.96 166 ASN C C 1
ATOM 3219 O O . ASN C 1 171 ? 3.817 -55.318 6.688 1.00 21.02 166 ASN C O 1
ATOM 3224 N N . PRO C 1 172 ? 2.726 -53.831 7.971 1.00 20.19 167 PRO C N 1
ATOM 3225 C CA . PRO C 1 172 ? 2.502 -53.032 6.740 1.00 22.27 167 PRO C CA 1
ATOM 3226 C C . PRO C 1 172 ? 3.787 -52.357 6.216 1.00 22.31 167 PRO C C 1
ATOM 3227 O O . PRO C 1 172 ? 3.779 -51.789 5.125 1.00 25.43 167 PRO C O 1
ATOM 3231 N N . LEU C 1 173 ? 4.869 -52.394 6.978 1.00 19.57 168 LEU C N 1
ATOM 3232 C CA . LEU C 1 173 ? 6.066 -51.646 6.565 1.00 19.33 168 LEU C CA 1
ATOM 3233 C C . LEU C 1 173 ? 7.015 -52.517 5.716 1.00 19.21 168 LEU C C 1
ATOM 3234 O O . LEU C 1 173 ? 7.506 -52.079 4.678 1.00 19.49 168 LEU C O 1
ATOM 3239 N N . ALA C 1 174 ? 7.264 -53.732 6.197 1.00 17.64 169 ALA C N 1
ATOM 3240 C CA . ALA C 1 174 ? 8.209 -54.668 5.608 1.00 19.07 169 ALA C CA 1
ATOM 3241 C C . ALA C 1 174 ? 7.870 -54.941 4.165 1.00 21.73 169 ALA C C 1
ATOM 3242 O O . ALA C 1 174 ? 8.723 -54.793 3.267 1.00 22.85 169 ALA C O 1
ATOM 3244 N N . ALA C 1 175 ? 6.608 -55.294 3.947 1.00 23.27 170 ALA C N 1
ATOM 3245 C CA . ALA C 1 175 ? 6.142 -55.681 2.622 1.00 27.49 170 ALA C CA 1
ATOM 3246 C C . ALA C 1 175 ? 6.356 -54.560 1.642 1.00 29.42 170 ALA C C 1
ATOM 3247 O O . ALA C 1 175 ? 6.754 -54.814 0.503 1.00 32.56 170 ALA C O 1
ATOM 3249 N N . HIS C 1 176 ? 6.159 -53.316 2.090 1.00 29.02 171 HIS C N 1
ATOM 3250 C CA . HIS C 1 176 ? 6.386 -52.153 1.212 1.00 31.17 171 HIS C CA 1
ATOM 3251 C C . HIS C 1 176 ? 7.867 -51.973 0.871 1.00 30.71 171 HIS C C 1
ATOM 3252 O O . HIS C 1 176 ? 8.213 -51.677 -0.279 1.00 33.59 171 HIS C O 1
ATOM 3259 N N . ILE C 1 177 ? 8.729 -52.121 1.882 1.00 27.74 172 ILE C N 1
ATOM 3260 C CA A ILE C 1 177 ? 10.168 -51.982 1.707 0.60 27.22 172 ILE C CA 1
ATOM 3261 C CA B ILE C 1 177 ? 10.172 -51.977 1.706 0.40 27.23 172 ILE C CA 1
ATOM 3262 C C . ILE C 1 177 ? 10.709 -53.036 0.730 1.00 28.99 172 ILE C C 1
ATOM 3263 O O . ILE C 1 177 ? 11.453 -52.716 -0.194 1.00 29.85 172 ILE C O 1
ATOM 3272 N N . ILE C 1 178 ? 10.313 -54.287 0.939 1.00 29.15 173 ILE C N 1
ATOM 3273 C CA . ILE C 1 178 ? 10.776 -55.387 0.108 1.00 32.38 173 ILE C CA 1
ATOM 3274 C C . ILE C 1 178 ? 10.344 -55.183 -1.331 1.00 36.82 173 ILE C C 1
ATOM 3275 O O . ILE C 1 178 ? 11.144 -55.354 -2.253 1.00 39.26 173 ILE C O 1
ATOM 3280 N N . GLY C 1 179 ? 9.091 -54.770 -1.518 1.00 38.60 174 GLY C N 1
ATOM 3281 C CA . GLY C 1 179 ? 8.592 -54.414 -2.847 1.00 43.11 174 GLY C CA 1
ATOM 3282 C C . GLY C 1 179 ? 9.511 -53.417 -3.519 1.00 45.30 174 GLY C C 1
ATOM 3283 O O . GLY C 1 179 ? 9.925 -53.622 -4.669 1.00 48.48 174 GLY C O 1
ATOM 3284 N N . GLN C 1 180 ? 9.861 -52.348 -2.797 1.00 43.61 175 GLN C N 1
ATOM 3285 C CA . GLN C 1 180 ? 10.753 -51.332 -3.363 1.00 46.06 175 GLN C CA 1
ATOM 3286 C C . GLN C 1 180 ? 12.145 -51.865 -3.731 1.00 46.13 175 GLN C C 1
ATOM 3287 O O . GLN C 1 180 ? 12.758 -51.354 -4.655 1.00 48.81 175 GLN C O 1
ATOM 3293 N N . LEU C 1 181 ? 12.624 -52.901 -3.044 1.00 44.19 176 LEU C N 1
ATOM 3294 C CA . LEU C 1 181 ? 14.009 -53.386 -3.250 1.00 44.76 176 LEU C CA 1
ATOM 3295 C C . LEU C 1 181 ? 14.309 -54.145 -4.573 1.00 48.75 176 LEU C C 1
ATOM 3296 O O . LEU C 1 181 ? 13.719 -55.193 -4.876 1.00 50.75 176 LEU C O 1
#

Organism: Mycobacterium marinum (strain ATCC BAA-535 / M) (NCBI:txid216594)

B-factor: mean 25.77, std 13.02, range [2.0, 97.36]

Radius of gyration: 22.57 Å; Cα contacts (8 Å, |Δi|>4): 1064; chains: 3; bounding box: 36×62×66 Å

Secondary structure (DSSP, 8-state):
--EEEEEEEE-HHHHTTPPPSHHHHHHHHHHHTTEEEEEEEEE-S-HHHHHHHHHHHHHTT-SEEEEES--SSSTT--HHHHHHTT-SEE-HHHHHHHHHHHHHTT-HHHHT----EEEETTEEEEEE-SSHHHHHHHHHHHHHHHHHHHHHH-/--EEEEEEEE-HHHHTT---SSHHHHHHHHHHTTEEEEEEEEE-S-HHHHHHHHHHHHHTT-SEEEEES--SSSTT--HHHHHHHH-SEE-HHHHHHHHHHHHHTT-HHHHT----EEEETTEEEEEE-SSHHHHHHHHHHHHHHHHHHHHHH-/--TT--EEEEEEEE-HHHHTT---SSHHHHHHHHHHTTEEEEEEEEE-S-HHHHHHHHHHHHHTT-SEEEEES--SSSTT--HHHHHHHH-SEE-HHHHHHHHHHHHHTT-HHHHT----EEEETTEEEEEE-SSHHHHHHHHHHHHHHHHHHHHH-

Nearest PDB structures (foldseek):
  3rfq-assembly1_C  TM=1.005E+00  e=9.558E-30  Mycobacterium marinum M
  8byr-assembly1_B  TM=9.979E-01  e=8.141E-28  Mycolicibacterium smegmatis
  8byr-assembly1_F  TM=9.932E-01  e=1.367E-25  Mycolicibacterium smegmatis
  3tcr-assembly1_A  TM=9.923E-01  e=1.980E-25  Mycobacteroides abscessus ATCC 19977
  8byr-assembly1_A  TM=9.983E-01  e=5.318E-25  Mycolicibacterium smegmatis

CATH classification: 3.40.980.10

Sequence (465 a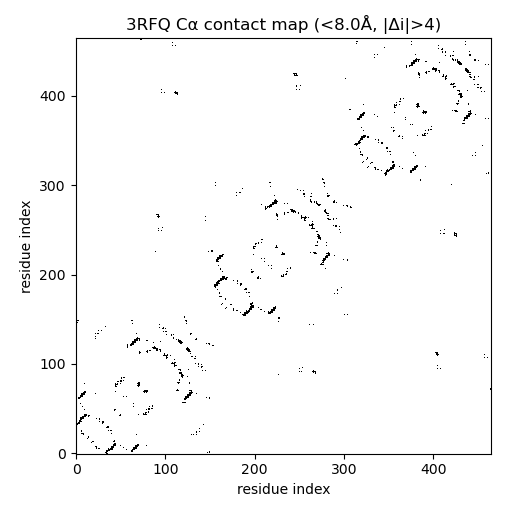a):
VVGRALVVVVDDRTAHGDEDHSGPLVTELLTEAGFVVDGVVAVEADEVDIRNALNTAVIGGVDLVVSVGGTGVTPRDVTPESTREILDRREILGIAEAIRASGLSAGIIDAGLSRGLAGVSGSTLVVNLAGSRYAVRDGMATLNPLAAHIIIGQLSVVGRALVVVVDDRTAHGDEDHSGPLVTELLTEAGFVVDGVVAVEADEVDIRNALNTAVIGGVDLVVSVGGTGVTPRDVTPESTREILDREILGIAEAIRASGLSAGIIDAGLSRGLAGVSGSTLVVNLAGSRYAVRDGMATLNPLAAHIIIGQLSGAELVVGRALVVVVDDRTAHGDEDHSGPLVTELLTEAGFVVDGVVAVEADEVDIRNALNTAVIGGVDLVVSVGGTGVTPRDVTPESTREILDREILGIAEAIRASGLSAGIIDAGLSRGLAGVSGSTLVVNLAGSRYAVRDGMATLNPLAAHIIIGQL